Protein AF-0000000084333533 (afdb_homodimer)

pLDDT: mean 94.4, std 5.37, range [51.78, 98.75]

InterPro domains:
  IPR008927 6-phosphogluconate dehydrogenase-like, C-terminal domain superfamily [SSF48179] (154-248)
  IPR018931 Domain of unknown function DUF2520 [PF10728] (120-243)
  IPR028939 Pyrroline-5-carboxylate reductase, catalytic, N-terminal [PF03807] (2-83)
  IPR036291 NAD(P)-binding domain superfamily [SSF51735] (1-151)
  IPR037108 TM1727-like, C-terminal domain superfamily [G3DSA:1.10.1040.20] (151-249)

Organism: NCBI:txid1302689

Nearest PDB structures (foldseek):
  3d1l-assembly1_B  TM=9.631E-01  e=4.748E-25  Bacteroides fragilis NCTC 9343
  3d1l-assembly1_A  TM=6.990E-01  e=3.716E-23  Bacteroides fragilis NCTC 9343
  7bvj-assembly3_C  TM=8.349E-01  e=3.082E-03  Acidithiobacillus ferrooxidans ATCC 23270
  7bvj-assembly4_D  TM=8.380E-01  e=7.625E-03  Acidithiobacillus ferrooxidans ATCC 23270
  3uuw-assembly1_D  TM=7.889E-01  e=1.012E-02  Clostridioides difficile 630

Secondary structure (DSSP, 8-state):
-B--SHHHHHHHHHHHHTT----EEE-SSHHHHHHHHHHHT-EEES-GGG--S--SEEEE-S-HHHHHHHHHHHGGG--EEEE--SSS-THHHHTT-SSEEEEEE-S---TTS---GGGS-EEEEESSHHHHHHHHHHHHTT-S-EEE--HHHHHHHHHHHIIIIIHHHHHHHHHHHHHHHTT--GGGTHHHHHHHHHHHHHS-HHHH--STTTTT-HHHHHHHHHHTTT-HHHHHHHHHHHHHHHT----/-B--SHHHHHHHHHHHHTT----EEE-SSHHHHHHHHHHHT-EEES-GGG--S--SEEEE-S-GGGHHHHHHHHGGG--EEEE--SSS-THHHHTT-SSEEEEEE-S---TTS---GGGS-EEEEESSHHHHHHHHHHHHTT-S-EEE--HHHHHHHHHHHIIIIIHHHHHHHHHHHHHHHTT--GGGTHHHHHHHHHHHHHS-HHHH--STTTTT-HHHHHHHHHHTTT-HHHHHHHHHHHHHHHT----

Foldseek 3Di:
DEDQDQCCLQVLQLLLVLPHQDAAYEDLDQVSRVVSCVVSVYHYDPDLLPDDLPDQEAEHEDDQVCQLVSLLSCCVSVHQYEYADLQHAQVSNVVRHLNYKYWHWLDDGDNPDDDQQQDTATEIGHSDPVSRVVSQVSSVSRYPHYHHDHNVRSNVSVVVSCVVPVVVVVVLVVVCVLCVVVPHHSVVCVVVVVVLVVVCVVPPNLQVDDDCLCVVNVPVLVVVLVSCVVPVPVSVVSVVVSVVNNPDDSD/DEDQDQCCLQVLQLLLVLPHADAAYEDLDQVSRVVSCVVSVYHYDNDLLPDDLPDQEAEHEDDQVCQLVSLLSCCVSVHQYEYADLQHAQVSNVVRHLNYKYWHWLDDGDNPDDDQQQDTATEIGHSDPVSRVVSQVSSVSRYPHYHHDHNVRSNVSVVVSCVVPVVVVVVLVVVCVLCVVVPHHSVVCVVVVVVLVVVCVVPPNLQVDDDCLCVVNVPVLVVVLVSCVVPVPVSVVSVVVSVVNNPDDSD

Structure (mmCIF, N/CA/C/O backbone):
data_AF-0000000084333533-model_v1
#
loop_
_entity.id
_entity.type
_entity.pdbx_description
1 polymer 'DUF2520 domain-containing protein'
#
loop_
_atom_site.group_PDB
_atom_site.id
_atom_site.type_symbol
_atom_site.label_atom_id
_atom_site.label_alt_id
_atom_site.label_comp_id
_atom_site.label_asym_id
_atom_site.label_entity_id
_atom_site.label_seq_id
_atom_site.pdbx_PDB_ins_code
_atom_site.Cartn_x
_atom_site.Cartn_y
_atom_site.Cartn_z
_atom_site.occupancy
_atom_site.B_iso_or_equiv
_atom_site.auth_seq_id
_atom_site.auth_comp_id
_atom_site.auth_asym_id
_atom_site.auth_atom_id
_atom_site.pdbx_PDB_model_num
ATOM 1 N N . MET A 1 1 ? 7.164 31.453 5.336 1 97.19 1 MET A N 1
ATOM 2 C CA . MET A 1 1 ? 7.262 30.016 5.504 1 97.19 1 MET A CA 1
ATOM 3 C C . MET A 1 1 ? 8.297 29.656 6.562 1 97.19 1 MET A C 1
ATOM 5 O O . MET A 1 1 ? 9.477 29.984 6.422 1 97.19 1 MET A O 1
ATOM 9 N N . ILE A 1 2 ? 7.84 29.031 7.605 1 97.5 2 ILE A N 1
ATOM 10 C CA . ILE A 1 2 ? 8.727 28.609 8.68 1 97.5 2 ILE A CA 1
ATOM 11 C C . ILE A 1 2 ? 9.023 27.125 8.539 1 97.5 2 ILE A C 1
ATOM 13 O O . ILE A 1 2 ? 8.188 26.281 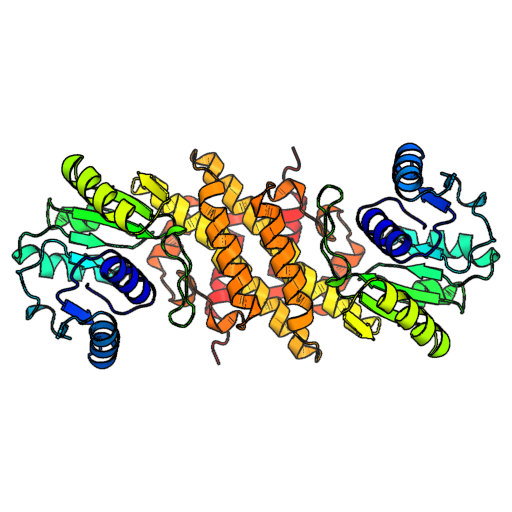8.883 1 97.5 2 ILE A O 1
ATOM 17 N N . GLY A 1 3 ? 10.25 26.766 8.156 1 96.31 3 GLY A N 1
ATOM 18 C CA . GLY A 1 3 ? 10.648 25.406 7.809 1 96.31 3 GLY A CA 1
ATOM 19 C C . GLY A 1 3 ? 11.047 25.25 6.355 1 96.31 3 GLY A C 1
ATOM 20 O O . GLY A 1 3 ? 10.602 26.016 5.5 1 96.31 3 GLY A O 1
ATOM 21 N N . SER A 1 4 ? 11.891 24.281 6.074 1 95 4 SER A N 1
ATOM 22 C CA . SER A 1 4 ? 12.359 24.031 4.715 1 95 4 SER A CA 1
ATOM 23 C C . SER A 1 4 ? 12.289 22.547 4.371 1 95 4 SER A C 1
ATOM 25 O O . SER A 1 4 ? 13.031 22.062 3.514 1 95 4 SER A O 1
ATOM 27 N N . GLY A 1 5 ? 11.445 21.828 5.074 1 92.56 5 GLY A N 1
ATOM 28 C CA . GLY A 1 5 ? 11.305 20.391 4.852 1 92.56 5 GLY A CA 1
ATOM 29 C C . GLY A 1 5 ? 10.453 20.062 3.648 1 92.56 5 GLY A C 1
ATOM 30 O O . GLY A 1 5 ? 10.266 20.891 2.76 1 92.56 5 GLY A O 1
ATOM 31 N N . ASN A 1 6 ? 9.984 18.812 3.584 1 90.62 6 ASN A N 1
ATOM 32 C CA . ASN A 1 6 ? 9.203 18.312 2.457 1 90.62 6 ASN A CA 1
ATOM 33 C C . ASN A 1 6 ? 7.906 19.094 2.277 1 90.62 6 ASN A C 1
ATOM 35 O O . ASN A 1 6 ? 7.582 19.516 1.167 1 90.62 6 ASN A O 1
ATOM 39 N N . VAL A 1 7 ? 7.227 19.312 3.371 1 93.69 7 VAL A N 1
ATOM 40 C CA . VAL A 1 7 ? 5.945 20.016 3.297 1 93.69 7 VAL A CA 1
ATOM 41 C C . VAL A 1 7 ? 6.164 21.453 2.84 1 93.69 7 VAL A C 1
ATOM 43 O O . VAL A 1 7 ? 5.469 21.938 1.944 1 93.69 7 VAL A O 1
ATOM 46 N N . SER A 1 8 ? 7.121 22.125 3.445 1 96.06 8 SER A N 1
ATOM 47 C CA . SER A 1 8 ? 7.418 23.516 3.096 1 96.06 8 SER A CA 1
ATOM 48 C C . SER A 1 8 ? 7.75 23.641 1.615 1 96.06 8 SER A C 1
ATOM 50 O O . SER A 1 8 ? 7.316 24.594 0.96 1 96.06 8 SER A O 1
ATOM 52 N N . THR A 1 9 ? 8.523 22.75 1.147 1 94.62 9 THR A N 1
ATOM 53 C CA . THR A 1 9 ? 8.969 22.781 -0.24 1 94.62 9 THR A CA 1
ATOM 54 C C . THR A 1 9 ? 7.781 22.734 -1.192 1 94.62 9 THR A C 1
ATOM 56 O O . THR A 1 9 ? 7.648 23.594 -2.076 1 94.62 9 THR A O 1
ATOM 59 N N . HIS A 1 10 ? 6.91 21.844 -0.995 1 94.75 10 HIS A N 1
ATOM 60 C CA . HIS A 1 10 ? 5.777 21.656 -1.896 1 94.75 10 HIS A CA 1
ATOM 61 C C . HIS A 1 10 ? 4.719 22.719 -1.676 1 94.75 10 HIS A C 1
ATOM 63 O O . HIS A 1 10 ? 4.129 23.234 -2.635 1 94.75 10 HIS A O 1
ATOM 69 N N . LEU A 1 11 ? 4.473 23.062 -0.42 1 96.62 11 LEU A N 1
ATOM 70 C CA . LEU A 1 11 ? 3.457 24.062 -0.101 1 96.62 11 LEU A CA 1
ATOM 71 C C . LEU A 1 11 ? 3.869 25.438 -0.614 1 96.62 11 LEU A C 1
ATOM 73 O O . LEU A 1 11 ? 3.057 26.156 -1.202 1 96.62 11 LEU A O 1
ATOM 77 N N . ALA A 1 12 ? 5.113 25.828 -0.415 1 96.88 12 ALA A N 1
ATOM 78 C CA . ALA A 1 12 ? 5.609 27.109 -0.898 1 96.88 12 ALA A CA 1
ATOM 79 C C . ALA A 1 12 ? 5.516 27.203 -2.418 1 96.88 12 ALA A C 1
ATOM 81 O O . ALA A 1 12 ? 5.109 28.234 -2.963 1 96.88 12 ALA A O 1
ATOM 82 N N . ALA A 1 13 ? 5.895 26.141 -3.08 1 96 13 ALA A N 1
ATOM 83 C CA . ALA A 1 13 ? 5.812 26.094 -4.539 1 96 13 ALA A CA 1
ATOM 84 C C . ALA A 1 13 ? 4.367 26.25 -5.008 1 96 13 ALA A C 1
ATOM 86 O O . ALA A 1 13 ? 4.09 26.984 -5.957 1 96 13 ALA A O 1
ATOM 87 N N . ALA A 1 14 ? 3.457 25.5 -4.375 1 96.75 14 ALA A N 1
ATOM 88 C CA . ALA A 1 14 ? 2.045 25.562 -4.738 1 96.75 14 ALA A CA 1
ATOM 89 C C . ALA A 1 14 ? 1.494 26.969 -4.566 1 96.75 14 ALA A C 1
ATOM 91 O O . ALA A 1 14 ? 0.777 27.469 -5.434 1 96.75 14 ALA A O 1
ATOM 92 N N . LEU A 1 15 ? 1.85 27.672 -3.477 1 97.88 15 LEU A N 1
ATOM 93 C CA . LEU A 1 15 ? 1.385 29.031 -3.195 1 97.88 15 LEU A CA 1
ATOM 94 C C . LEU A 1 15 ? 1.964 30.016 -4.199 1 97.88 15 LEU A C 1
ATOM 96 O O . LEU A 1 15 ? 1.243 30.875 -4.723 1 97.88 15 LEU A O 1
ATOM 100 N N . LYS A 1 16 ? 3.213 29.859 -4.465 1 97.38 16 LYS A N 1
ATOM 101 C CA . LYS A 1 16 ? 3.852 30.703 -5.461 1 97.38 16 LYS A CA 1
ATOM 102 C C . LYS A 1 16 ? 3.176 30.562 -6.82 1 97.38 16 LYS A C 1
ATOM 104 O O . LYS A 1 16 ? 2.852 31.562 -7.469 1 97.38 16 LYS A O 1
ATOM 109 N N . ASN A 1 17 ? 2.967 29.344 -7.25 1 96.44 17 ASN A N 1
ATOM 110 C CA . ASN A 1 17 ? 2.365 29.062 -8.547 1 96.44 17 ASN A CA 1
ATOM 111 C C . ASN A 1 17 ? 0.937 29.594 -8.633 1 96.44 17 ASN A C 1
ATOM 113 O O . ASN A 1 17 ? 0.452 29.922 -9.711 1 96.44 17 ASN A O 1
ATOM 117 N N . ALA A 1 18 ? 0.324 29.672 -7.523 1 97.44 18 ALA A N 1
ATOM 118 C CA . ALA A 1 18 ? -1.043 30.172 -7.469 1 97.44 18 ALA A CA 1
ATOM 119 C C . ALA A 1 18 ? -1.056 31.703 -7.457 1 97.44 18 ALA A C 1
ATOM 121 O O . ALA A 1 18 ? -2.123 32.312 -7.445 1 97.44 18 ALA A O 1
ATOM 122 N N . GLY A 1 19 ? 0.109 32.312 -7.391 1 97.38 19 GLY A N 1
ATOM 123 C CA . GLY A 1 19 ? 0.201 33.75 -7.5 1 97.38 19 GLY A CA 1
ATOM 124 C C . GLY A 1 19 ? 0.466 34.438 -6.172 1 97.38 19 GLY A C 1
ATOM 125 O O . GLY A 1 19 ? 0.526 35.688 -6.102 1 97.38 19 GLY A O 1
ATOM 126 N N . HIS A 1 20 ? 0.631 33.75 -5.109 1 97.81 20 HIS A N 1
ATOM 127 C CA . HIS A 1 20 ? 0.941 34.344 -3.811 1 97.81 20 HIS A CA 1
ATOM 128 C C . HIS A 1 20 ? 2.428 34.656 -3.691 1 97.81 20 HIS A C 1
ATOM 130 O O . HIS A 1 20 ? 3.26 34 -4.32 1 97.81 20 HIS A O 1
ATOM 136 N N . ARG A 1 21 ? 2.715 35.625 -2.932 1 97.19 21 ARG A N 1
ATOM 137 C CA . ARG A 1 21 ? 4.105 36 -2.713 1 97.19 21 ARG A CA 1
ATOM 138 C C . ARG A 1 21 ? 4.664 35.344 -1.458 1 97.19 21 ARG A C 1
ATOM 140 O O . ARG A 1 21 ? 4.129 35.5 -0.363 1 97.19 21 ARG A O 1
ATOM 147 N N . ILE A 1 22 ? 5.668 34.531 -1.628 1 97.56 22 ILE A N 1
ATOM 148 C CA . ILE A 1 22 ? 6.426 34.031 -0.489 1 97.56 22 ILE A CA 1
ATOM 149 C C . ILE A 1 22 ? 7.48 35.062 -0.076 1 97.56 22 ILE A C 1
ATOM 151 O O . ILE A 1 22 ? 8.43 35.312 -0.819 1 97.56 22 ILE A O 1
ATOM 155 N N . VAL A 1 23 ? 7.371 35.625 1.042 1 96.81 23 VAL A N 1
ATOM 156 C CA . VAL A 1 23 ? 8.211 36.75 1.456 1 96.81 23 VAL A CA 1
ATOM 157 C C . VAL A 1 23 ? 9.555 36.219 1.967 1 96.81 23 VAL A C 1
ATOM 159 O O . VAL A 1 23 ? 10.609 36.688 1.56 1 96.81 23 VAL A O 1
ATOM 162 N N . GLN A 1 24 ? 9.477 35.219 2.832 1 97.31 24 GLN A N 1
ATOM 163 C CA . GLN A 1 24 ? 10.68 34.719 3.496 1 97.31 24 GLN A CA 1
ATOM 164 C C . GLN A 1 24 ? 10.555 33.25 3.803 1 97.31 24 GLN A C 1
ATOM 166 O O . GLN A 1 24 ? 9.445 32.719 3.99 1 97.31 24 GLN A O 1
ATOM 171 N N . VAL A 1 25 ? 11.695 32.594 3.773 1 97.88 25 VAL A N 1
ATOM 172 C CA . VAL A 1 25 ? 11.812 31.203 4.238 1 97.88 25 VAL A CA 1
ATOM 173 C C . VAL A 1 25 ? 12.773 31.141 5.418 1 97.88 25 VAL A C 1
ATOM 175 O O . VAL A 1 25 ? 13.906 31.625 5.332 1 97.88 25 VAL A O 1
ATOM 178 N N . TYR A 1 26 ? 12.312 30.562 6.496 1 97.56 26 TYR A N 1
ATOM 179 C CA . TYR A 1 26 ? 13.164 30.359 7.668 1 97.56 26 TYR A CA 1
ATOM 180 C C . TYR A 1 26 ? 13.5 28.891 7.852 1 97.56 26 TYR A C 1
ATOM 182 O O . TYR A 1 26 ? 12.617 28.031 7.746 1 97.56 26 TYR A O 1
ATOM 190 N N . SER A 1 27 ? 14.734 28.609 8.141 1 97.12 27 SER A N 1
ATOM 191 C CA . SER A 1 27 ? 15.227 27.312 8.586 1 97.12 27 SER A CA 1
ATOM 192 C C . SER A 1 27 ? 16.469 27.469 9.469 1 97.12 27 SER A C 1
ATOM 194 O O . SER A 1 27 ? 17.281 28.359 9.242 1 97.12 27 SER A O 1
ATOM 196 N N . PRO A 1 28 ? 16.578 26.609 10.484 1 94.69 28 PRO A N 1
ATOM 197 C CA . PRO A 1 28 ? 17.797 26.656 11.281 1 94.69 28 PRO A CA 1
ATOM 198 C C . PRO A 1 28 ? 19.047 26.406 10.453 1 94.69 28 PRO A C 1
ATOM 200 O O . PRO A 1 28 ? 20.141 26.828 10.828 1 94.69 28 PRO A O 1
ATOM 203 N N . ASN A 1 29 ? 18.922 25.703 9.391 1 96 29 ASN A N 1
ATOM 204 C CA . ASN A 1 29 ? 20 25.484 8.438 1 96 29 ASN A CA 1
ATOM 205 C C . ASN A 1 29 ? 19.906 26.469 7.266 1 96 29 ASN A C 1
ATOM 207 O O . ASN A 1 29 ? 19.031 26.328 6.402 1 96 29 ASN A O 1
ATOM 211 N N . MET A 1 30 ? 20.875 27.344 7.172 1 96.5 30 MET A N 1
ATOM 212 C CA . MET A 1 30 ? 20.828 28.406 6.172 1 96.5 30 MET A CA 1
ATOM 213 C C . MET A 1 30 ? 20.859 27.828 4.762 1 96.5 30 MET A C 1
ATOM 215 O O . MET A 1 30 ? 20.25 28.391 3.844 1 96.5 30 MET A O 1
ATOM 219 N N . GLY A 1 31 ? 21.656 26.797 4.602 1 97.06 31 GLY A N 1
ATOM 220 C CA . GLY A 1 31 ? 21.703 26.156 3.297 1 97.06 31 GLY A CA 1
ATOM 221 C C . GLY A 1 31 ? 20.344 25.672 2.822 1 97.06 31 GLY A C 1
ATOM 222 O O . GLY A 1 31 ? 19.969 25.859 1.66 1 97.06 31 GLY A O 1
ATOM 223 N N . HIS A 1 32 ? 19.594 25.062 3.693 1 96.38 32 HIS A N 1
ATOM 224 C CA . HIS A 1 32 ? 18.25 24.578 3.363 1 96.38 32 HIS A CA 1
ATOM 225 C C . HIS A 1 32 ? 17.297 25.734 3.102 1 96.38 32 HIS A C 1
ATOM 227 O O . HIS A 1 32 ? 16.516 25.688 2.154 1 96.38 32 HIS A O 1
ATOM 233 N N . ALA A 1 33 ? 17.391 26.75 3.971 1 97.31 33 ALA A N 1
ATOM 234 C CA . ALA A 1 33 ? 16.547 27.938 3.795 1 97.31 33 ALA A CA 1
ATOM 235 C C . ALA A 1 33 ? 16.828 28.609 2.451 1 97.31 33 ALA A C 1
ATOM 237 O O . ALA A 1 33 ? 15.891 28.969 1.734 1 97.31 33 ALA A O 1
ATOM 238 N N . SER A 1 34 ? 18.078 28.719 2.115 1 97.81 34 SER A N 1
ATOM 239 C CA . SER A 1 34 ? 18.484 29.391 0.891 1 97.81 34 SER A CA 1
ATOM 240 C C . SER A 1 34 ? 18.016 28.625 -0.347 1 97.81 34 SER A C 1
ATOM 242 O O . SER A 1 34 ? 17.594 29.234 -1.329 1 97.81 34 SER A O 1
ATOM 244 N N . LEU A 1 35 ? 18.141 27.375 -0.281 1 96.69 35 LEU A N 1
ATOM 245 C CA . LEU A 1 35 ? 17.734 26.562 -1.424 1 96.69 35 LEU A CA 1
ATOM 246 C C . LEU A 1 35 ? 16.25 26.719 -1.711 1 96.69 35 LEU A C 1
ATOM 248 O O . LEU A 1 35 ? 15.852 26.969 -2.854 1 96.69 35 LEU A O 1
ATOM 252 N N . LEU A 1 36 ? 15.469 26.578 -0.691 1 96.69 36 LEU A N 1
ATOM 253 C CA . LEU A 1 36 ? 14.031 26.719 -0.881 1 96.69 36 LEU A CA 1
ATOM 254 C C . LEU A 1 36 ? 13.672 28.156 -1.269 1 96.69 36 LEU A C 1
ATOM 256 O O . LEU A 1 36 ? 12.852 28.375 -2.162 1 96.69 36 LEU A O 1
ATOM 260 N N . ALA A 1 37 ? 14.242 29.109 -0.642 1 97.69 37 ALA A N 1
ATOM 261 C CA . ALA A 1 37 ? 13.977 30.516 -0.937 1 97.69 37 ALA A CA 1
ATOM 262 C C . ALA A 1 37 ? 14.281 30.844 -2.396 1 97.69 37 ALA A C 1
ATOM 264 O O . ALA A 1 37 ? 13.531 31.578 -3.047 1 97.69 37 ALA A O 1
ATOM 265 N N . TYR A 1 38 ? 15.367 30.312 -2.816 1 97.38 38 TYR A N 1
ATOM 266 C CA . TYR A 1 38 ? 15.75 30.531 -4.207 1 97.38 38 TYR A CA 1
ATOM 267 C C . TYR A 1 38 ? 14.688 30 -5.156 1 97.38 38 TYR A C 1
ATOM 269 O O . TYR A 1 38 ? 14.305 30.672 -6.117 1 97.38 38 TYR A O 1
ATOM 277 N N . HIS A 1 39 ? 14.18 28.859 -4.922 1 95.25 39 HIS A N 1
ATOM 278 C CA . HIS A 1 39 ? 13.211 28.203 -5.785 1 95.25 39 HIS A CA 1
ATOM 279 C C . HIS A 1 39 ? 11.891 28.969 -5.82 1 95.25 39 HIS A C 1
ATOM 281 O O . HIS A 1 39 ? 11.188 28.953 -6.836 1 95.25 39 HIS A O 1
ATOM 287 N N . VAL A 1 40 ? 11.594 29.641 -4.723 1 96.69 40 VAL A N 1
ATOM 288 C CA . VAL A 1 40 ? 10.266 30.25 -4.672 1 96.69 40 VAL A CA 1
ATOM 289 C C . VAL A 1 40 ? 10.391 31.766 -4.707 1 96.69 40 VAL A C 1
ATOM 291 O O . VAL A 1 40 ? 9.406 32.5 -4.508 1 96.69 40 VAL A O 1
ATOM 294 N N . GLY A 1 41 ? 11.562 32.281 -4.934 1 96.62 41 GLY A N 1
ATOM 295 C CA . GLY A 1 41 ? 11.773 33.719 -5.066 1 96.62 41 GLY A CA 1
ATOM 296 C C . GLY A 1 41 ? 11.562 34.469 -3.771 1 96.62 41 GLY A C 1
ATOM 297 O O . GLY A 1 41 ? 10.922 35.531 -3.758 1 96.62 41 GLY A O 1
ATOM 298 N N . ALA A 1 42 ? 11.992 33.938 -2.699 1 97.25 42 ALA A N 1
ATOM 299 C CA . ALA A 1 42 ? 11.844 34.531 -1.376 1 97.25 42 ALA A CA 1
ATOM 300 C C . ALA A 1 42 ? 13.203 34.875 -0.769 1 97.25 42 ALA A C 1
ATOM 302 O O . ALA A 1 42 ? 14.242 34.625 -1.377 1 97.25 42 ALA A O 1
ATOM 303 N N . GLU A 1 43 ? 13.203 35.531 0.327 1 97.12 43 GLU A N 1
ATOM 304 C CA . GLU A 1 43 ? 14.414 35.75 1.115 1 97.12 43 GLU A CA 1
ATOM 305 C C . GLU A 1 43 ? 14.617 34.625 2.131 1 97.12 43 GLU A C 1
ATOM 307 O O . GLU A 1 43 ? 13.648 34.094 2.68 1 97.12 43 GLU A O 1
ATOM 312 N N . ALA A 1 44 ? 15.906 34.312 2.357 1 97.56 44 ALA A N 1
ATOM 313 C CA . ALA A 1 44 ? 16.234 33.25 3.305 1 97.56 44 ALA A CA 1
ATOM 314 C C . ALA A 1 44 ? 16.75 33.812 4.617 1 97.56 44 ALA A C 1
ATOM 316 O O . ALA A 1 44 ? 17.391 34.875 4.633 1 97.56 44 ALA A O 1
ATOM 317 N N . THR A 1 45 ? 16.453 33.188 5.734 1 97.25 45 THR A N 1
ATOM 318 C CA . THR A 1 45 ? 17.047 33.531 7.023 1 97.25 45 THR A CA 1
ATOM 319 C C . THR A 1 45 ? 17.141 32.281 7.922 1 97.25 45 THR A C 1
ATOM 321 O O . THR A 1 45 ? 16.359 31.344 7.785 1 97.25 45 THR A O 1
ATOM 324 N N . ASP A 1 46 ? 18.141 32.219 8.773 1 96.81 46 ASP A N 1
ATOM 325 C CA . ASP A 1 46 ? 18.281 31.141 9.758 1 96.81 46 ASP A CA 1
ATOM 326 C C . ASP A 1 46 ? 18.109 31.672 11.18 1 96.81 46 ASP A C 1
ATOM 328 O O . ASP A 1 46 ? 18.344 30.953 12.148 1 96.81 46 ASP A O 1
ATOM 332 N N . ASP A 1 47 ? 17.703 32.906 11.227 1 95.5 47 ASP A N 1
ATOM 333 C CA . ASP A 1 47 ? 17.453 33.594 12.492 1 95.5 47 ASP A CA 1
ATOM 334 C C . ASP A 1 47 ? 16.016 34.062 12.602 1 95.5 47 ASP A C 1
ATOM 336 O O . ASP A 1 47 ? 15.602 34.969 11.898 1 95.5 47 ASP A O 1
ATOM 340 N N . ILE A 1 48 ? 15.281 33.469 13.461 1 92.94 48 ILE A N 1
ATOM 341 C CA . ILE A 1 48 ? 13.852 33.688 13.594 1 92.94 48 ILE A CA 1
ATOM 342 C C . ILE A 1 48 ? 13.594 35.125 14.016 1 92.94 48 ILE A C 1
ATOM 344 O O . ILE A 1 48 ? 12.547 35.719 13.703 1 92.94 48 ILE A O 1
ATOM 348 N N . SER A 1 49 ? 14.539 35.781 14.695 1 91.06 49 SER A N 1
ATOM 349 C CA . SER A 1 49 ? 14.398 37.188 15.141 1 91.06 49 SER A CA 1
ATOM 350 C C . SER A 1 49 ? 14.414 38.156 13.961 1 91.06 49 SER A C 1
ATOM 352 O O . SER A 1 49 ? 14.008 39.312 14.094 1 91.06 49 SER A O 1
ATOM 354 N N . LEU A 1 50 ? 14.867 37.625 12.836 1 91.75 50 LEU A N 1
ATOM 355 C CA . LEU A 1 50 ? 14.984 38.469 11.656 1 91.75 50 LEU A CA 1
ATOM 356 C C . LEU A 1 50 ? 13.773 38.312 10.742 1 91.75 50 LEU A C 1
ATOM 358 O O . LEU A 1 50 ? 13.75 38.844 9.633 1 91.75 50 LEU A O 1
ATOM 362 N N . ILE A 1 51 ? 12.828 37.562 11.18 1 91 51 ILE A N 1
ATOM 363 C CA . ILE A 1 51 ? 11.625 37.344 10.383 1 91 51 ILE A CA 1
ATOM 364 C C . ILE A 1 51 ? 10.898 38.688 10.195 1 91 51 ILE A C 1
ATOM 366 O O . ILE A 1 51 ? 10.797 39.469 11.133 1 91 51 ILE A O 1
ATOM 370 N N . MET A 1 52 ? 10.406 38.875 9.039 1 83.56 52 MET A N 1
ATOM 371 C CA . MET A 1 52 ? 9.781 40.156 8.664 1 83.56 52 MET A CA 1
ATOM 372 C C . MET A 1 52 ? 8.297 40.156 9.008 1 83.56 52 MET A C 1
ATOM 374 O O . MET A 1 52 ? 7.605 39.156 8.789 1 83.56 52 MET A O 1
ATOM 378 N N . ALA A 1 53 ? 7.891 41.25 9.367 1 79.81 53 ALA A N 1
ATOM 379 C CA . ALA A 1 53 ? 6.492 41.438 9.766 1 79.81 53 ALA A CA 1
ATOM 380 C C . ALA A 1 53 ? 5.613 41.719 8.555 1 79.81 53 ALA A C 1
ATOM 382 O O . ALA A 1 53 ? 4.391 41.594 8.625 1 79.81 53 ALA A O 1
ATOM 383 N N . ASP A 1 54 ? 6.219 42.062 7.516 1 88.06 54 ASP A N 1
ATOM 384 C CA . ASP A 1 54 ? 5.434 42.438 6.344 1 88.06 54 ASP A CA 1
ATOM 385 C C . ASP A 1 54 ? 4.879 41.219 5.633 1 88.06 54 ASP A C 1
ATOM 387 O O . ASP A 1 54 ? 5.215 40.969 4.473 1 88.06 54 ASP A O 1
ATOM 391 N N . THR A 1 55 ? 4.16 40.438 6.223 1 91.81 55 THR A N 1
ATOM 392 C CA . THR A 1 55 ? 3.484 39.25 5.691 1 91.81 55 THR A CA 1
ATOM 393 C C . THR A 1 55 ? 2.088 39.125 6.289 1 91.81 55 THR A C 1
ATOM 395 O O . THR A 1 55 ? 1.802 39.688 7.348 1 91.81 55 THR A O 1
ATOM 398 N N . ASP A 1 56 ? 1.223 38.469 5.652 1 94.5 56 ASP A N 1
ATOM 399 C CA . ASP A 1 56 ? -0.154 38.312 6.102 1 94.5 56 ASP A CA 1
ATOM 400 C C . ASP A 1 56 ? -0.305 37 6.898 1 94.5 56 ASP A C 1
ATOM 402 O O . ASP A 1 56 ? -1.229 36.875 7.699 1 94.5 56 ASP A O 1
ATOM 406 N N . LEU A 1 57 ? 0.617 36.094 6.656 1 97.25 57 LEU A N 1
ATOM 407 C CA . LEU A 1 57 ? 0.429 34.75 7.18 1 97.25 57 LEU A CA 1
ATOM 408 C C . LEU A 1 57 ? 1.771 34.094 7.438 1 97.25 57 LEU A C 1
ATOM 410 O O . LEU A 1 57 ? 2.682 34.156 6.609 1 97.25 57 LEU A O 1
ATOM 414 N N . PHE A 1 58 ? 1.917 33.531 8.648 1 97.88 58 PHE A N 1
ATOM 415 C CA . PHE A 1 58 ? 3.031 32.656 8.953 1 97.88 58 PHE A CA 1
ATOM 416 C C . PHE A 1 58 ? 2.596 31.188 8.875 1 97.88 58 PHE A C 1
ATOM 418 O O . PHE A 1 58 ? 1.644 30.797 9.547 1 97.88 58 PHE A O 1
ATOM 425 N N . ILE A 1 59 ? 3.262 30.422 8.031 1 98.44 59 ILE A N 1
ATOM 426 C CA . ILE A 1 59 ? 2.99 28.984 7.949 1 98.44 59 ILE A CA 1
ATOM 427 C C . ILE A 1 59 ? 4.133 28.203 8.594 1 98.44 59 ILE A C 1
ATOM 429 O O . ILE A 1 59 ? 5.25 28.172 8.07 1 98.44 59 ILE A O 1
ATOM 433 N N . ILE A 1 60 ? 3.834 27.594 9.711 1 98 60 ILE A N 1
ATOM 434 C CA . ILE A 1 60 ? 4.812 26.797 10.438 1 98 60 ILE A CA 1
ATOM 435 C C . ILE A 1 60 ? 4.785 25.359 9.914 1 98 60 ILE A C 1
ATOM 437 O O . ILE A 1 60 ? 3.828 24.625 10.164 1 98 60 ILE A O 1
ATOM 441 N N . ALA A 1 61 ? 5.773 24.953 9.211 1 96.5 61 ALA A N 1
ATOM 442 C CA . ALA A 1 61 ? 5.93 23.594 8.664 1 96.5 61 ALA A CA 1
ATOM 443 C C . ALA A 1 61 ? 7.227 22.953 9.148 1 96.5 61 ALA A C 1
ATOM 445 O O . ALA A 1 61 ? 8.094 22.625 8.336 1 96.5 61 ALA A O 1
ATOM 446 N N . VAL A 1 62 ? 7.355 22.812 10.461 1 93.75 62 VAL A N 1
ATOM 447 C CA . VAL A 1 62 ? 8.508 22.203 11.125 1 93.75 62 VAL A CA 1
ATOM 448 C C . VAL A 1 62 ? 8.07 20.938 11.859 1 93.75 62 VAL A C 1
ATOM 450 O O . VAL A 1 62 ? 6.918 20.516 11.75 1 93.75 62 VAL A O 1
ATOM 453 N N . LYS A 1 63 ? 9.016 20.375 12.539 1 87.75 63 LYS A N 1
ATOM 454 C CA . LYS A 1 63 ? 8.688 19.203 13.344 1 87.75 63 LYS A CA 1
ATOM 455 C C . LYS A 1 63 ? 7.656 19.547 14.422 1 87.75 63 LYS A C 1
ATOM 457 O O . LYS A 1 63 ? 7.66 20.656 14.961 1 87.75 63 LYS A O 1
ATOM 462 N N . ASP A 1 64 ? 6.863 18.609 14.742 1 88.5 64 ASP A N 1
ATOM 463 C CA . ASP A 1 64 ? 5.723 18.844 15.625 1 88.5 64 ASP A CA 1
ATOM 464 C C . ASP A 1 64 ? 6.172 19.391 16.969 1 88.5 64 ASP A C 1
ATOM 466 O O . ASP A 1 64 ? 5.516 20.281 17.531 1 88.5 64 ASP A O 1
ATOM 470 N N . ASP A 1 65 ? 7.285 18.891 17.469 1 87.19 65 ASP A N 1
ATOM 471 C CA . ASP A 1 65 ? 7.742 19.266 18.797 1 87.19 65 ASP A CA 1
ATOM 472 C C . ASP A 1 65 ? 8.32 20.672 18.812 1 87.19 65 ASP A C 1
ATOM 474 O O . ASP A 1 65 ? 8.516 21.266 19.875 1 87.19 65 ASP A O 1
ATOM 478 N N . ALA A 1 66 ? 8.523 21.266 17.672 1 91.38 66 ALA A N 1
ATOM 479 C CA . ALA A 1 66 ? 9.102 22.594 17.578 1 91.38 66 ALA A CA 1
ATOM 480 C C . ALA A 1 66 ? 8.023 23.656 17.375 1 91.38 66 ALA A C 1
ATOM 482 O O . ALA A 1 66 ? 8.273 24.844 17.531 1 91.38 66 ALA A O 1
ATOM 483 N N . ILE A 1 67 ? 6.801 23.312 17.078 1 95.19 67 ILE A N 1
ATOM 484 C CA . ILE A 1 67 ? 5.734 24.203 16.641 1 95.19 67 ILE A CA 1
ATOM 485 C C . ILE A 1 67 ? 5.434 25.219 17.734 1 95.19 67 ILE A C 1
ATOM 487 O O . ILE A 1 67 ? 5.375 26.422 17.469 1 95.19 67 ILE A O 1
ATOM 491 N N . GLU A 1 68 ? 5.305 24.734 18.938 1 95.88 68 GLU A N 1
ATOM 492 C CA . GLU A 1 68 ? 4.949 25.609 20.047 1 95.88 68 GLU A CA 1
ATOM 493 C C . GLU A 1 68 ? 6.004 26.688 20.25 1 95.88 68 GLU A C 1
ATOM 495 O O . GLU A 1 68 ? 5.676 27.875 20.359 1 95.88 68 GLU A O 1
ATOM 500 N N . ALA A 1 69 ? 7.234 26.312 20.344 1 95.75 69 ALA A N 1
ATOM 501 C CA . ALA A 1 69 ? 8.336 27.234 20.562 1 95.75 69 ALA A CA 1
ATOM 502 C C . ALA A 1 69 ? 8.43 28.266 19.438 1 95.75 69 ALA A C 1
ATOM 504 O O . ALA A 1 69 ? 8.672 29.453 19.688 1 95.75 69 ALA A O 1
ATOM 505 N N . VAL A 1 70 ? 8.273 27.859 18.219 1 96.31 70 VAL A N 1
ATOM 506 C CA . VAL A 1 70 ? 8.336 28.734 17.047 1 96.31 70 VAL A CA 1
ATOM 507 C C . VAL A 1 70 ? 7.172 29.734 17.094 1 96.31 70 VAL A C 1
ATOM 509 O O . VAL A 1 70 ? 7.359 30.922 16.859 1 96.31 70 VAL A O 1
ATOM 512 N N . ALA A 1 71 ? 6 29.234 17.391 1 96.5 71 ALA A N 1
ATOM 513 C CA . ALA A 1 71 ? 4.809 30.078 17.438 1 96.5 71 ALA A CA 1
ATOM 514 C C . ALA A 1 71 ? 4.984 31.203 18.453 1 96.5 71 ALA A C 1
ATOM 516 O O . ALA A 1 71 ? 4.625 32.344 18.188 1 96.5 71 ALA A O 1
ATOM 517 N N . LYS A 1 72 ? 5.527 30.906 19.625 1 96 72 LYS A N 1
ATOM 518 C CA . LYS A 1 72 ? 5.719 31.875 20.688 1 96 72 LYS A CA 1
ATOM 519 C C . LYS A 1 72 ? 6.625 33 20.25 1 96 72 LYS A C 1
ATOM 521 O O . LYS A 1 72 ? 6.473 34.156 20.703 1 96 72 LYS A O 1
ATOM 526 N N . GLN A 1 73 ? 7.496 32.688 19.375 1 95.19 73 GLN A N 1
ATOM 527 C CA . GLN A 1 73 ? 8.43 33.719 18.875 1 95.19 73 GLN A CA 1
ATOM 528 C C . GLN A 1 73 ? 7.793 34.562 17.781 1 95.19 73 GLN A C 1
ATOM 530 O O . GLN A 1 73 ? 8.219 35.688 17.547 1 95.19 73 GLN A O 1
ATOM 535 N N . LEU A 1 74 ? 6.797 34.062 17.125 1 95.5 74 LEU A N 1
ATOM 536 C CA . LEU A 1 74 ? 6.211 34.75 15.977 1 95.5 74 LEU A CA 1
ATOM 537 C C . LEU A 1 74 ? 5.059 35.656 16.406 1 95.5 74 LEU A C 1
ATOM 539 O O . LEU A 1 74 ? 4.641 36.531 15.664 1 95.5 74 LEU A O 1
ATOM 543 N N . VAL A 1 75 ? 4.555 35.469 17.609 1 94.5 75 VAL A N 1
ATOM 544 C CA . VAL A 1 75 ? 3.324 36.125 18.047 1 94.5 75 VAL A CA 1
ATOM 545 C C . VAL A 1 75 ? 3.523 37.625 18.109 1 94.5 75 VAL A C 1
ATOM 547 O O . VAL A 1 75 ? 2.564 38.375 17.984 1 94.5 75 VAL A O 1
ATOM 550 N N . LEU A 1 76 ? 4.73 38.031 18.359 1 91.88 76 LEU A N 1
ATOM 551 C CA . LEU A 1 76 ? 5.039 39.438 18.5 1 91.88 76 LEU A CA 1
ATOM 552 C C . LEU A 1 76 ? 4.652 40.219 17.234 1 91.88 76 LEU A C 1
ATOM 554 O O . LEU A 1 76 ? 4.398 41.438 17.281 1 91.88 76 LEU A O 1
ATOM 558 N N . HIS A 1 77 ? 4.527 39.531 16.141 1 92.69 77 HIS A N 1
ATOM 559 C CA . HIS A 1 77 ? 4.23 40.188 14.867 1 92.69 77 HIS A CA 1
ATOM 560 C C . HIS A 1 77 ? 2.729 40.375 14.672 1 92.69 77 HIS A C 1
ATOM 562 O O . HIS A 1 77 ? 2.293 41.031 13.742 1 92.69 77 HIS A O 1
ATOM 568 N N . GLU A 1 78 ? 1.896 39.75 15.484 1 93.31 78 GLU A N 1
ATOM 569 C CA . GLU A 1 78 ? 0.443 39.906 15.523 1 93.31 78 GLU A CA 1
ATOM 570 C C . GLU A 1 78 ? -0.178 39.562 14.164 1 93.31 78 GLU A C 1
ATOM 572 O O . GLU A 1 78 ? -1.02 40.312 13.664 1 93.31 78 GLU A O 1
ATOM 577 N N . ARG A 1 79 ? 0.337 38.531 13.547 1 95.5 79 ARG A N 1
ATOM 578 C CA . ARG A 1 79 ? -0.18 38.031 12.273 1 95.5 79 ARG A CA 1
ATOM 579 C C . ARG A 1 79 ? -0.815 36.656 12.445 1 95.5 79 ARG A C 1
ATOM 581 O O . ARG A 1 79 ? -0.631 36 13.477 1 95.5 79 ARG A O 1
ATOM 588 N N . LEU A 1 80 ? -1.61 36.312 11.461 1 97.44 80 LEU A N 1
ATOM 589 C CA . LEU A 1 80 ? -2.16 34.969 11.453 1 97.44 80 LEU A CA 1
ATOM 590 C C . LEU A 1 80 ? -1.045 33.938 11.391 1 97.44 80 LEU A C 1
ATOM 592 O O . LEU A 1 80 ? -0.112 34.062 10.602 1 97.44 80 LEU A O 1
ATOM 596 N N . ILE A 1 81 ? -1.114 32.938 12.344 1 98.19 81 ILE A N 1
ATOM 597 C CA . ILE A 1 81 ? -0.14 31.859 12.414 1 98.19 81 ILE A CA 1
ATOM 598 C C . ILE A 1 81 ? -0.844 30.516 12.219 1 98.19 81 ILE A C 1
ATOM 600 O O . ILE A 1 81 ? -1.84 30.234 12.891 1 98.19 81 ILE A O 1
ATOM 604 N N . VAL A 1 82 ? -0.359 29.703 11.25 1 98.69 82 VAL A N 1
ATOM 605 C CA . VAL A 1 82 ? -0.914 28.359 11.07 1 98.69 82 VAL A CA 1
ATOM 606 C C . VAL A 1 82 ? 0.211 27.328 11.094 1 98.69 82 VAL A C 1
ATOM 608 O O . VAL A 1 82 ? 1.368 27.656 10.812 1 98.69 82 VAL A O 1
ATOM 611 N N . HIS A 1 83 ? -0.06 26.078 11.516 1 98.25 83 HIS A N 1
ATOM 612 C CA . HIS A 1 83 ? 0.883 24.984 11.336 1 98.25 83 HIS A CA 1
ATOM 613 C C . HIS A 1 83 ? 0.32 23.922 10.391 1 98.25 83 HIS A C 1
ATOM 615 O O . HIS A 1 83 ? -0.868 23.953 10.062 1 98.25 83 HIS A O 1
ATOM 621 N N . THR A 1 84 ? 1.161 23.031 9.93 1 97.06 84 THR A N 1
ATOM 622 C CA . THR A 1 84 ? 0.772 22.047 8.93 1 97.06 84 THR A CA 1
ATOM 623 C C . THR A 1 84 ? 0.78 20.641 9.523 1 97.06 84 THR A C 1
ATOM 625 O O . THR A 1 84 ? 0.724 19.641 8.789 1 97.06 84 THR A O 1
ATOM 628 N N . SER A 1 85 ? 0.876 20.516 10.82 1 94.25 85 SER A N 1
ATOM 629 C CA . SER A 1 85 ? 0.991 19.219 11.484 1 94.25 85 SER A CA 1
ATOM 630 C C . SER A 1 85 ? -0.354 18.5 11.531 1 94.25 85 SER A C 1
ATOM 632 O O . SER A 1 85 ? -1.376 19.109 11.852 1 94.25 85 SER A O 1
ATOM 634 N N . GLY A 1 86 ? -0.345 17.281 11.234 1 92.94 86 GLY A N 1
ATOM 635 C CA . GLY A 1 86 ? -1.537 16.469 11.391 1 92.94 86 GLY A CA 1
ATOM 636 C C . GLY A 1 86 ? -1.785 16.047 12.828 1 92.94 86 GLY A C 1
ATOM 637 O O . GLY A 1 86 ? -2.893 15.625 13.172 1 92.94 86 GLY A O 1
ATOM 638 N N . ALA A 1 87 ? -0.82 16.219 13.672 1 90.94 87 ALA A N 1
ATOM 639 C CA . ALA A 1 87 ? -0.88 15.641 15.016 1 90.94 87 ALA A CA 1
ATOM 640 C C . ALA A 1 87 ? -1.037 16.734 16.078 1 90.94 87 ALA A C 1
ATOM 642 O O . ALA A 1 87 ? -1.599 16.484 17.141 1 90.94 87 ALA A O 1
ATOM 643 N N . THR A 1 88 ? -0.557 17.953 15.797 1 93.56 88 THR A N 1
ATOM 644 C CA . THR A 1 88 ? -0.547 19.031 16.781 1 93.56 88 THR A CA 1
ATOM 645 C C . THR A 1 88 ? -1.9 19.734 16.828 1 93.56 88 THR A C 1
ATOM 647 O O . THR A 1 88 ? -2.418 20.156 15.797 1 93.56 88 THR A O 1
ATOM 650 N N . GLU A 1 89 ? -2.422 19.922 17.953 1 96 89 GLU A N 1
ATOM 651 C CA . GLU A 1 89 ? -3.723 20.562 18.125 1 96 89 GLU A CA 1
ATOM 652 C C . GLU A 1 89 ? -3.629 22.062 17.891 1 96 89 GLU A C 1
ATOM 654 O O . GLU A 1 89 ? -2.58 22.672 18.125 1 96 89 GLU A O 1
ATOM 659 N N . LEU A 1 90 ? -4.746 22.609 17.484 1 97.75 90 LEU A N 1
ATOM 660 C CA . LEU A 1 90 ? -4.848 24.047 17.297 1 97.75 90 LEU A CA 1
ATOM 661 C C . LEU A 1 90 ? -4.555 24.797 18.594 1 97.75 90 LEU A C 1
ATOM 663 O O . LEU A 1 90 ? -3.977 25.891 18.578 1 97.75 90 LEU A O 1
ATOM 667 N N . GLN A 1 91 ? -4.898 24.188 19.688 1 96.88 91 GLN A N 1
ATOM 668 C CA . GLN A 1 91 ? -4.773 24.812 21.016 1 96.88 91 GLN A CA 1
ATOM 669 C C . GLN A 1 91 ? -3.326 25.188 21.312 1 96.88 91 GLN A C 1
ATOM 671 O O . GLN A 1 91 ? -3.066 26.156 22.031 1 96.88 91 GLN A O 1
ATOM 676 N N . VAL A 1 92 ? -2.436 24.484 20.766 1 96.06 92 VAL A N 1
ATOM 677 C CA . VAL A 1 92 ? -1.016 24.75 20.953 1 96.06 92 VAL A CA 1
ATOM 678 C C . VAL A 1 92 ? -0.68 26.156 20.469 1 96.06 92 VAL A C 1
ATOM 680 O O . VAL A 1 92 ? 0.09 26.875 21.109 1 96.06 92 VAL A O 1
ATOM 683 N N . LEU A 1 93 ? -1.267 26.578 19.328 1 97.69 93 LEU A N 1
ATOM 684 C CA . LEU A 1 93 ? -1.076 27.922 18.812 1 97.69 93 LEU A CA 1
ATOM 685 C C . LEU A 1 93 ? -1.92 28.938 19.594 1 97.69 93 LEU A C 1
ATOM 687 O O . LEU A 1 93 ? -1.474 30.047 19.859 1 97.69 93 LEU A O 1
ATOM 691 N N . MET A 1 94 ? -3.086 28.484 19.953 1 97.19 94 MET A N 1
ATOM 692 C CA . MET A 1 94 ? -4.051 29.391 20.562 1 97.19 94 MET A CA 1
ATOM 693 C C . MET A 1 94 ? -3.578 29.844 21.953 1 97.19 94 MET A C 1
ATOM 695 O O . MET A 1 94 ? -4.035 30.859 22.469 1 97.19 94 MET A O 1
ATOM 699 N N . GLN A 1 95 ? -2.713 29.078 22.547 1 95.75 95 GLN A N 1
ATOM 700 C CA . GLN A 1 95 ? -2.111 29.484 23.812 1 95.75 95 GLN A CA 1
ATOM 701 C C . GLN A 1 95 ? -1.283 30.75 23.641 1 95.75 95 GLN A C 1
ATOM 703 O O . GLN A 1 95 ? -1.129 31.531 24.594 1 95.75 95 GLN A O 1
ATOM 708 N N . ALA A 1 96 ? -0.831 30.969 22.469 1 94.62 96 ALA A N 1
ATOM 709 C CA . ALA A 1 96 ? 0.044 32.125 22.219 1 94.62 96 ALA A CA 1
ATOM 710 C C . ALA A 1 96 ? -0.717 33.25 21.531 1 94.62 96 ALA A C 1
ATOM 712 O O . ALA A 1 96 ? -0.394 34.438 21.719 1 94.62 96 ALA A O 1
ATOM 713 N N . THR A 1 97 ? -1.683 32.938 20.75 1 96.69 97 THR A N 1
ATOM 714 C CA . THR A 1 97 ? -2.383 33.969 19.984 1 96.69 97 THR A CA 1
ATOM 715 C C . THR A 1 97 ? -3.777 33.5 19.594 1 96.69 97 THR A C 1
ATOM 717 O O . THR A 1 97 ? -3.992 32.281 19.359 1 96.69 97 THR A O 1
ATOM 720 N N . ALA A 1 98 ? -4.695 34.438 19.438 1 96.31 98 ALA A N 1
ATOM 721 C CA . ALA A 1 98 ? -6.043 34.125 18.953 1 96.31 98 ALA A CA 1
ATOM 722 C C . ALA A 1 98 ? -6.07 34.062 17.422 1 96.31 98 ALA A C 1
ATOM 724 O O . ALA A 1 98 ? -7.027 33.531 16.844 1 96.31 98 ALA A O 1
ATOM 725 N N . ASN A 1 99 ? -5.09 34.562 16.781 1 97.5 99 ASN A N 1
ATOM 726 C CA . ASN A 1 99 ? -4.961 34.5 15.328 1 97.5 99 ASN A CA 1
ATOM 727 C C . ASN A 1 99 ? -4.246 33.219 14.891 1 97.5 99 ASN A C 1
ATOM 729 O O . ASN A 1 99 ? -3.129 33.281 14.375 1 97.5 99 ASN A O 1
ATOM 733 N N . ALA A 1 100 ? -4.926 32.125 15.055 1 98.44 100 ALA A N 1
ATOM 734 C CA . ALA A 1 100 ? -4.289 30.812 14.883 1 98.44 100 ALA A CA 1
ATOM 735 C C . ALA A 1 100 ? -5.152 29.906 14.016 1 98.44 100 ALA A C 1
ATOM 737 O O . ALA A 1 100 ? -6.379 30.031 14 1 98.44 100 ALA A O 1
ATOM 738 N N . GLY A 1 101 ? -4.539 28.984 13.312 1 98.56 101 GLY A N 1
ATOM 739 C CA . GLY A 1 101 ? -5.227 27.953 12.547 1 98.56 101 GLY A CA 1
ATOM 740 C C . GLY A 1 101 ? -4.344 26.766 12.203 1 98.56 101 GLY A C 1
ATOM 741 O O . GLY A 1 101 ? -3.205 26.688 12.664 1 98.56 101 GLY A O 1
ATOM 742 N N . VAL A 1 102 ? -4.945 25.828 11.562 1 98.56 102 VAL A N 1
ATOM 743 C CA . VAL A 1 102 ? -4.25 24.656 11.039 1 98.56 102 VAL A CA 1
ATOM 744 C C . VAL A 1 102 ? -4.477 24.562 9.531 1 98.56 102 VAL A C 1
ATOM 746 O O . VAL A 1 102 ? -5.598 24.734 9.047 1 98.56 102 VAL A O 1
ATOM 749 N N . PHE A 1 103 ? -3.438 24.391 8.805 1 98.25 103 PHE A N 1
ATOM 750 C CA . PHE A 1 103 ? -3.398 24.25 7.355 1 98.25 103 PHE A CA 1
ATOM 751 C C . PHE A 1 103 ? -2.674 22.969 6.953 1 98.25 103 PHE A C 1
ATOM 753 O O . PHE A 1 103 ? -1.573 23.031 6.398 1 98.25 103 PHE A O 1
ATOM 760 N N . TYR A 1 104 ? -3.334 21.812 7.156 1 97.31 104 TYR A N 1
ATOM 761 C CA . TYR A 1 104 ? -2.699 20.5 7.109 1 97.31 104 TYR A CA 1
ATOM 762 C C . TYR A 1 104 ? -2.926 19.828 5.758 1 97.31 104 TYR A C 1
ATOM 764 O O . TYR A 1 104 ? -4.047 19.422 5.438 1 97.31 104 TYR A O 1
ATOM 772 N N . PRO A 1 105 ? -1.854 19.688 4.945 1 95.69 105 PRO A N 1
ATOM 773 C CA . PRO A 1 105 ? -1.961 18.875 3.738 1 95.69 105 PRO A CA 1
ATOM 774 C C . PRO A 1 105 ? -1.837 17.375 4.027 1 95.69 105 PRO A C 1
ATOM 776 O O . PRO A 1 105 ? -0.822 16.938 4.57 1 95.69 105 PRO A O 1
ATOM 779 N N . LEU A 1 106 ? -2.848 16.672 3.725 1 94.19 106 LEU A N 1
ATOM 780 C CA . LEU A 1 106 ? -2.873 15.227 3.92 1 94.19 106 LEU A CA 1
ATOM 781 C C . LEU A 1 106 ? -2.211 14.508 2.748 1 94.19 106 LEU A C 1
ATOM 783 O O . LEU A 1 106 ? -2.889 14.109 1.797 1 94.19 106 LEU A O 1
ATOM 787 N N . GLN A 1 107 ? -0.898 14.398 2.861 1 88.69 107 GLN A N 1
ATOM 788 C CA . GLN A 1 107 ? -0.123 13.844 1.755 1 88.69 107 GLN A CA 1
ATOM 789 C C . GLN A 1 107 ? 1.26 13.398 2.221 1 88.69 107 GLN A C 1
ATOM 791 O O . GLN A 1 107 ? 1.792 13.93 3.199 1 88.69 107 GLN A O 1
ATOM 796 N N . THR A 1 108 ? 1.759 12.344 1.615 1 84.69 108 THR A N 1
ATOM 797 C CA . THR A 1 108 ? 3.152 11.961 1.802 1 84.69 108 THR A CA 1
ATOM 798 C C . THR A 1 108 ? 4.062 12.742 0.861 1 84.69 108 THR A C 1
ATOM 80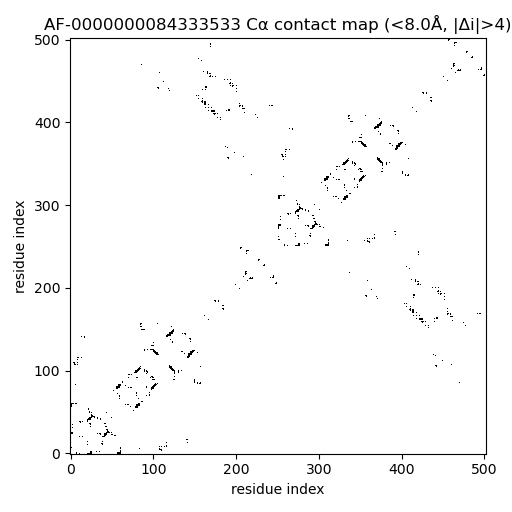0 O O . THR A 1 108 ? 4.035 12.539 -0.354 1 84.69 108 THR A O 1
ATOM 803 N N . PHE A 1 109 ? 4.922 13.586 1.43 1 86.25 109 PHE A N 1
ATOM 804 C CA . PHE A 1 109 ? 5.746 14.461 0.605 1 86.25 109 PHE A CA 1
ATOM 805 C C . PHE A 1 109 ? 7.176 13.93 0.517 1 86.25 109 PHE A C 1
ATOM 807 O O . PHE A 1 109 ? 7.723 13.43 1.504 1 86.25 109 PHE A O 1
ATOM 814 N N . SER A 1 110 ? 7.684 13.953 -0.672 1 82.62 110 SER A N 1
ATOM 815 C CA . SER A 1 110 ? 9.102 13.75 -0.959 1 82.62 110 SER A CA 1
ATOM 816 C C . SER A 1 110 ? 9.656 14.883 -1.811 1 82.62 110 SER A C 1
ATOM 818 O O . SER A 1 110 ? 9.039 15.289 -2.799 1 82.62 110 SER A O 1
ATOM 820 N N . LYS A 1 111 ? 10.773 15.461 -1.393 1 78.31 111 LYS A N 1
ATOM 821 C CA . LYS A 1 111 ? 11.328 16.641 -2.043 1 78.31 111 LYS A CA 1
ATOM 822 C C . LYS A 1 111 ? 11.57 16.391 -3.527 1 78.31 111 LYS A C 1
ATOM 824 O O . LYS A 1 111 ? 11.32 17.266 -4.359 1 78.31 111 LYS A O 1
ATOM 829 N N . ASP A 1 112 ? 11.969 15.195 -3.887 1 77.19 112 ASP A N 1
ATOM 830 C CA . ASP A 1 112 ? 12.461 14.93 -5.234 1 77.19 112 ASP A CA 1
ATOM 831 C C . ASP A 1 112 ? 11.32 14.484 -6.152 1 77.19 112 ASP A C 1
ATOM 833 O O . ASP A 1 112 ? 11.539 14.234 -7.34 1 77.19 112 ASP A O 1
ATOM 837 N N . LYS A 1 113 ? 10.156 14.469 -5.633 1 76.81 113 LYS A N 1
ATOM 838 C CA . LYS A 1 113 ? 9.047 14.031 -6.469 1 76.81 113 LYS A CA 1
ATOM 839 C C . LYS A 1 113 ? 8.023 15.156 -6.652 1 76.81 113 LYS A C 1
ATOM 841 O O . LYS A 1 113 ? 7.512 15.703 -5.676 1 76.81 113 LYS A O 1
ATOM 846 N N . GLU A 1 114 ? 7.883 15.375 -7.906 1 77.81 114 GLU A N 1
ATOM 847 C CA . GLU A 1 114 ? 6.84 16.344 -8.211 1 77.81 114 GLU A CA 1
ATOM 848 C C . GLU A 1 114 ? 5.453 15.797 -7.898 1 77.81 114 GLU A C 1
ATOM 850 O O . GLU A 1 114 ? 5.215 14.594 -8.047 1 77.81 114 GLU A O 1
ATOM 855 N N . LEU A 1 115 ? 4.676 16.656 -7.383 1 80.31 115 LEU A N 1
ATOM 856 C CA . LEU A 1 115 ? 3.297 16.25 -7.133 1 80.31 115 LEU A CA 1
ATOM 857 C C . LEU A 1 115 ? 2.318 17.328 -7.555 1 80.31 115 LEU A C 1
ATOM 859 O O . LEU A 1 115 ? 2.664 18.516 -7.547 1 80.31 115 LEU A O 1
ATOM 863 N N . ASP A 1 116 ? 1.165 16.906 -7.992 1 87.12 116 ASP A N 1
ATOM 864 C CA . ASP A 1 116 ? 0.083 17.844 -8.289 1 87.12 116 ASP A CA 1
ATOM 865 C C . ASP A 1 116 ? -0.644 18.266 -7.012 1 87.12 116 ASP A C 1
ATOM 867 O O . ASP A 1 116 ? -1.55 17.562 -6.551 1 87.12 116 ASP A O 1
ATOM 871 N N . PHE A 1 117 ? -0.353 19.422 -6.5 1 92.12 117 PHE A N 1
ATOM 872 C CA . PHE A 1 117 ? -0.897 19.891 -5.227 1 92.12 117 PHE A CA 1
ATOM 873 C C . PHE A 1 117 ? -2.408 20.062 -5.312 1 92.12 117 PHE A C 1
ATOM 875 O O . PHE A 1 117 ? -3.094 20.094 -4.289 1 92.12 117 PHE A O 1
ATOM 882 N N . ARG A 1 118 ? -2.953 20.219 -6.539 1 91.94 118 ARG A N 1
ATOM 883 C CA . ARG A 1 118 ? -4.387 20.406 -6.734 1 91.94 118 ARG A CA 1
ATOM 884 C C . ARG A 1 118 ? -5.18 19.219 -6.219 1 91.94 118 ARG A C 1
ATOM 886 O O . ARG A 1 118 ? -6.352 19.344 -5.863 1 91.94 118 ARG A O 1
ATOM 893 N N . THR A 1 119 ? -4.48 18.094 -6.141 1 88.81 119 THR A N 1
ATOM 894 C CA . THR A 1 119 ? -5.18 16.875 -5.75 1 88.81 119 THR A CA 1
ATOM 895 C C . THR A 1 119 ? -4.957 16.578 -4.27 1 88.81 119 THR A C 1
ATOM 897 O O . THR A 1 119 ? -5.562 15.656 -3.721 1 88.81 119 THR A O 1
ATOM 900 N N . VAL A 1 120 ? -4.129 17.344 -3.602 1 91.62 120 VAL A N 1
ATOM 901 C CA . VAL A 1 120 ? -3.795 17.109 -2.201 1 91.62 120 VAL A CA 1
ATOM 902 C C . VAL A 1 120 ? -4.934 17.594 -1.307 1 91.62 120 VAL A C 1
ATOM 904 O O . VAL A 1 120 ? -5.277 18.781 -1.323 1 91.62 120 VAL A O 1
ATOM 907 N N . PRO A 1 121 ? -5.5 16.734 -0.552 1 93.31 121 PRO A N 1
ATOM 908 C CA . PRO A 1 121 ? -6.484 17.219 0.417 1 93.31 121 PRO A CA 1
ATOM 909 C C . PRO A 1 121 ? -5.879 18.172 1.457 1 93.31 121 PRO A C 1
ATOM 911 O O . PRO A 1 121 ? -4.816 17.875 2.014 1 93.31 121 PRO A O 1
ATOM 914 N N . LEU A 1 122 ? -6.555 19.281 1.649 1 96.12 122 LEU A N 1
ATOM 915 C CA . LEU A 1 122 ? -6.164 20.219 2.693 1 96.12 122 LEU A CA 1
ATOM 916 C C . LEU A 1 122 ? -7.176 20.219 3.83 1 96.12 122 LEU A C 1
ATOM 918 O O . LEU A 1 122 ? -8.367 20.484 3.609 1 96.12 122 LEU A O 1
ATOM 922 N N . CYS A 1 123 ? -6.734 19.922 4.996 1 96.56 123 CYS A N 1
ATOM 923 C CA . CYS A 1 123 ? -7.566 19.922 6.195 1 96.56 123 CYS A CA 1
ATOM 924 C C . CYS A 1 123 ? -7.375 21.219 6.984 1 96.56 123 CYS A C 1
ATOM 926 O O . CYS A 1 123 ? -6.281 21.484 7.48 1 96.56 123 CYS A O 1
ATOM 928 N N . ILE A 1 124 ? -8.477 21.938 7.172 1 98.06 124 ILE A N 1
ATOM 929 C CA . ILE A 1 124 ? -8.406 23.297 7.684 1 98.06 124 ILE A CA 1
ATOM 930 C C . ILE A 1 124 ? -9.148 23.391 9.016 1 98.06 124 ILE A C 1
ATOM 932 O O . ILE A 1 124 ? -10.227 22.812 9.172 1 98.06 124 ILE A O 1
ATOM 936 N N . GLU A 1 125 ? -8.547 24.047 9.922 1 98.19 125 GLU A N 1
ATOM 937 C CA . GLU A 1 125 ? -9.141 24.422 11.203 1 98.19 125 GLU A CA 1
ATOM 938 C C . GLU A 1 125 ? -8.711 25.828 11.617 1 98.19 125 GLU A C 1
ATOM 940 O O . GLU A 1 125 ? -7.516 26.109 11.719 1 98.19 125 GLU A O 1
ATOM 945 N N . GLY A 1 126 ? -9.672 26.734 11.797 1 98.44 126 GLY A N 1
ATOM 946 C CA . GLY A 1 126 ? -9.367 28.062 12.289 1 98.44 126 GLY A CA 1
ATOM 947 C C . GLY A 1 126 ? -9.82 28.297 13.719 1 98.44 126 GLY A C 1
ATOM 948 O O . GLY A 1 126 ? -10.742 27.641 14.195 1 98.44 126 GLY A O 1
ATOM 949 N N . ALA A 1 127 ? -9.117 29.234 14.391 1 98.12 127 ALA A N 1
ATOM 950 C CA . ALA A 1 127 ? -9.477 29.578 15.766 1 98.12 127 ALA A CA 1
ATOM 951 C C . ALA A 1 127 ? -10.898 30.125 15.836 1 98.12 127 ALA A C 1
ATOM 953 O O . ALA A 1 127 ? -11.547 30.047 16.891 1 98.12 127 ALA A O 1
ATOM 954 N N . ASN A 1 128 ? -11.367 30.672 14.773 1 97.56 128 ASN A N 1
ATOM 955 C CA . ASN A 1 128 ? -12.742 31.141 14.625 1 97.56 128 ASN A CA 1
ATOM 956 C C . ASN A 1 128 ? -13.211 31.047 13.18 1 97.56 128 ASN A C 1
ATOM 958 O O . ASN A 1 128 ? -12.453 30.641 12.297 1 97.56 128 ASN A O 1
ATOM 962 N N . GLU A 1 129 ? -14.453 31.328 12.961 1 97.94 129 GLU A N 1
ATOM 963 C CA . GLU A 1 129 ? -15.07 31.141 11.656 1 97.94 129 GLU A CA 1
ATOM 964 C C . GLU A 1 129 ? -14.422 32.062 10.609 1 97.94 129 GLU A C 1
ATOM 966 O O . GLU A 1 129 ? -14.281 31.656 9.445 1 97.94 129 GLU A O 1
ATOM 971 N N . ALA A 1 130 ? -14.094 33.25 10.992 1 98.06 130 ALA A N 1
ATOM 972 C CA . ALA A 1 130 ? -13.461 34.188 10.062 1 98.06 130 ALA A CA 1
ATOM 973 C C . ALA A 1 130 ? -12.125 33.656 9.57 1 98.06 130 ALA A C 1
ATOM 975 O O . ALA A 1 130 ? -11.828 33.688 8.367 1 98.06 130 ALA A O 1
ATOM 976 N N . ILE A 1 131 ? -11.336 33.156 10.492 1 98.38 131 ILE A N 1
ATOM 977 C CA . ILE A 1 131 ? -10.039 32.594 10.148 1 98.38 131 ILE A CA 1
ATOM 978 C C . ILE A 1 131 ? -10.234 31.344 9.312 1 98.38 131 ILE A C 1
ATOM 980 O O . ILE A 1 131 ? -9.508 31.125 8.336 1 98.38 131 ILE A O 1
ATOM 984 N N . THR A 1 132 ? -11.172 30.547 9.656 1 98.44 132 THR A N 1
ATOM 985 C CA . THR A 1 132 ? -11.469 29.328 8.891 1 98.44 132 THR A CA 1
ATOM 986 C C . THR A 1 132 ? -11.789 29.672 7.441 1 98.44 132 THR A C 1
ATOM 988 O O . THR A 1 132 ? -11.25 29.062 6.52 1 98.44 132 THR A O 1
ATOM 991 N N . LYS A 1 133 ? -12.609 30.625 7.262 1 98.31 133 LYS A N 1
ATOM 992 C CA . LYS A 1 133 ? -12.992 31.031 5.918 1 98.31 133 LYS A CA 1
ATOM 993 C C . LYS A 1 133 ? -11.797 31.562 5.137 1 98.31 133 LYS A C 1
ATOM 995 O O . LYS A 1 133 ? -11.641 31.266 3.949 1 98.31 133 LYS A O 1
ATOM 1000 N N . GLN A 1 134 ? -11 32.344 5.848 1 98.25 134 GLN A N 1
ATOM 1001 C CA . GLN A 1 134 ? -9.797 32.875 5.223 1 98.25 134 GLN A CA 1
ATOM 1002 C C . GLN A 1 134 ? -8.875 31.766 4.75 1 98.25 134 GLN A C 1
ATOM 1004 O O . GLN A 1 134 ? -8.336 31.812 3.643 1 98.25 134 GLN A O 1
ATOM 1009 N N . LEU A 1 135 ? -8.656 30.766 5.598 1 98.56 135 LEU A N 1
ATOM 1010 C CA . LEU A 1 135 ? -7.777 29.656 5.27 1 98.56 135 LEU A CA 1
ATOM 1011 C C . LEU A 1 135 ? -8.375 28.797 4.156 1 98.56 135 LEU A C 1
ATOM 1013 O O . LEU A 1 135 ? -7.648 28.25 3.322 1 98.56 135 LEU A O 1
ATOM 1017 N N . ILE A 1 136 ? -9.695 28.656 4.141 1 98.38 136 ILE A N 1
ATOM 1018 C CA . ILE A 1 136 ? -10.375 27.922 3.08 1 98.38 136 ILE A CA 1
ATOM 1019 C C . ILE A 1 136 ? -10.156 28.625 1.742 1 98.38 136 ILE A C 1
ATOM 1021 O O . ILE A 1 136 ? -9.82 27.984 0.744 1 98.38 136 ILE A O 1
ATOM 1025 N N . GLU A 1 137 ? -10.32 29.891 1.729 1 98.25 137 GLU A N 1
ATOM 1026 C CA . GLU A 1 137 ? -10.109 30.656 0.51 1 98.25 137 GLU A CA 1
ATOM 1027 C C . GLU A 1 137 ? -8.68 30.516 0.001 1 98.25 137 GLU A C 1
ATOM 1029 O O . GLU A 1 137 ? -8.461 30.344 -1.199 1 98.25 137 GLU A O 1
ATOM 1034 N N . LEU A 1 138 ? -7.762 30.609 0.912 1 98.31 138 LEU A N 1
ATOM 1035 C CA . LEU A 1 138 ? -6.363 30.422 0.541 1 98.31 138 LEU A CA 1
ATOM 1036 C C . LEU A 1 138 ? -6.148 29.016 -0.021 1 98.31 138 LEU A C 1
ATOM 1038 O O . LEU A 1 138 ? -5.512 28.844 -1.066 1 98.31 138 LEU A O 1
ATOM 1042 N N . GLY A 1 139 ? -6.664 27.969 0.713 1 98.25 139 GLY A N 1
ATOM 1043 C CA . GLY A 1 139 ? -6.527 26.594 0.285 1 98.25 139 GLY A CA 1
ATOM 1044 C C . GLY A 1 139 ? -7.086 26.328 -1.102 1 98.25 139 GLY A C 1
ATOM 1045 O O . GLY A 1 139 ? -6.496 25.594 -1.889 1 98.25 139 GLY A O 1
ATOM 1046 N N . GLN A 1 140 ? -8.18 26.969 -1.44 1 98 140 GLN A N 1
ATOM 1047 C CA . GLN A 1 140 ? -8.867 26.781 -2.715 1 98 140 GLN A CA 1
ATOM 1048 C C . GLN A 1 140 ? -8.016 27.281 -3.877 1 98 140 GLN A C 1
ATOM 1050 O O . GLN A 1 140 ? -8.219 26.875 -5.023 1 98 140 GLN A O 1
ATOM 1055 N N . THR A 1 141 ? -7.105 28.125 -3.611 1 98.19 141 THR A N 1
ATOM 1056 C CA . THR A 1 141 ? -6.242 28.625 -4.676 1 98.19 141 THR A CA 1
ATOM 1057 C C . THR A 1 141 ? -5.215 27.578 -5.082 1 98.19 141 THR A C 1
ATOM 1059 O O . THR A 1 141 ? -4.641 27.656 -6.172 1 98.19 141 THR A O 1
ATOM 1062 N N . ILE A 1 142 ? -4.98 26.547 -4.191 1 97.56 142 ILE A N 1
ATOM 1063 C CA . ILE A 1 142 ? -3.863 25.656 -4.492 1 97.56 142 ILE A CA 1
ATOM 1064 C C . ILE A 1 142 ? -4.359 24.203 -4.566 1 97.56 142 ILE A C 1
ATOM 1066 O O . ILE A 1 142 ? -3.654 23.328 -5.066 1 97.56 142 ILE A O 1
ATOM 1070 N N . SER A 1 143 ? -5.523 23.938 -4.051 1 96.44 143 SER A N 1
ATOM 1071 C CA . SER A 1 143 ? -6.066 22.578 -4.062 1 96.44 143 SER A CA 1
ATOM 1072 C C . SER A 1 143 ? -7.559 22.594 -4.383 1 96.44 143 SER A C 1
ATOM 1074 O O . SER A 1 143 ? -8.266 23.547 -4.055 1 96.44 143 SER A O 1
ATOM 1076 N N . ASN A 1 144 ? -8.031 21.484 -4.984 1 94.44 144 ASN A N 1
ATOM 1077 C CA . ASN A 1 144 ? -9.453 21.297 -5.273 1 94.44 144 ASN A CA 1
ATOM 1078 C C . ASN A 1 144 ? -10.156 20.547 -4.148 1 94.44 144 ASN A C 1
ATOM 1080 O O . ASN A 1 144 ? -11.375 20.359 -4.191 1 94.44 144 ASN A O 1
ATOM 1084 N N . ASN A 1 145 ? -9.469 20.156 -3.166 1 93 145 ASN A N 1
ATOM 1085 C CA . ASN A 1 145 ? -9.984 19.328 -2.09 1 93 145 ASN A CA 1
ATOM 1086 C C . ASN A 1 145 ? -9.758 19.953 -0.722 1 93 145 ASN A C 1
ATOM 1088 O O . ASN A 1 145 ? -8.711 19.75 -0.102 1 93 145 ASN A O 1
ATOM 1092 N N . ILE A 1 146 ? -10.781 20.703 -0.222 1 95.94 146 ILE A N 1
ATOM 1093 C CA . ILE A 1 146 ? -10.68 21.375 1.063 1 95.94 146 ILE A CA 1
ATOM 1094 C C . ILE A 1 146 ? -11.648 20.75 2.061 1 95.94 146 ILE A C 1
ATOM 1096 O O . ILE A 1 146 ? -12.828 20.578 1.758 1 95.94 146 ILE A O 1
ATOM 1100 N N . TYR A 1 147 ? -11.164 20.469 3.221 1 94.44 147 TYR A N 1
ATOM 1101 C CA . TYR A 1 147 ? -11.992 19.844 4.254 1 94.44 147 TYR A CA 1
ATOM 1102 C C . TYR A 1 147 ? -11.852 20.594 5.578 1 94.44 147 TYR A C 1
ATOM 1104 O O . TYR A 1 147 ? -10.742 20.938 5.988 1 94.44 147 TYR A O 1
ATOM 1112 N N . ARG A 1 148 ? -13 20.875 6.156 1 95.62 148 ARG A N 1
ATOM 1113 C CA . ARG A 1 148 ? -13 21.391 7.523 1 95.62 148 ARG A CA 1
ATOM 1114 C C . ARG A 1 148 ? -12.906 20.25 8.531 1 95.62 148 ARG A C 1
ATOM 1116 O O . ARG A 1 148 ? -13.789 19.391 8.594 1 95.62 148 ARG A O 1
ATOM 1123 N N . VAL A 1 149 ? -11.828 20.203 9.211 1 94.69 149 VAL A N 1
ATOM 1124 C CA . VAL A 1 149 ? -11.625 19.156 10.203 1 94.69 149 VAL A CA 1
ATOM 1125 C C . VAL A 1 149 ? -11.109 19.766 11.5 1 94.69 149 VAL A C 1
ATOM 1127 O O . VAL A 1 149 ? -10.289 20.688 11.477 1 94.69 149 VAL A O 1
ATOM 1130 N N . ASP A 1 150 ? -11.617 19.328 12.633 1 95.19 150 ASP A N 1
ATOM 1131 C CA . ASP A 1 150 ? -11.102 19.812 13.906 1 95.19 150 ASP A CA 1
ATOM 1132 C C . ASP A 1 150 ? -9.93 18.969 14.383 1 95.19 150 ASP A C 1
ATOM 1134 O O . ASP A 1 150 ? -9.508 18.047 13.695 1 95.19 150 ASP A O 1
ATOM 1138 N N . SER A 1 151 ? -9.398 19.375 15.516 1 95.31 151 SER A N 1
ATOM 1139 C CA . SER A 1 151 ? -8.188 18.734 16.016 1 95.31 151 SER A CA 1
ATOM 1140 C C . SER A 1 151 ? -8.406 17.25 16.281 1 95.31 151 SER A C 1
ATOM 1142 O O . SER A 1 151 ? -7.547 16.422 15.961 1 95.31 151 SER A O 1
ATOM 1144 N N . ALA A 1 152 ? -9.547 16.875 16.812 1 94.19 152 ALA A N 1
ATOM 1145 C CA . ALA A 1 152 ? -9.836 15.477 17.094 1 94.19 152 ALA A CA 1
ATOM 1146 C C . ALA A 1 152 ? -9.938 14.664 15.812 1 94.19 152 ALA A C 1
ATOM 1148 O O . ALA A 1 152 ? -9.344 13.586 15.703 1 94.19 152 ALA A O 1
ATOM 1149 N N . GLN A 1 153 ? -10.633 15.164 14.859 1 94.75 153 GLN A N 1
ATOM 1150 C CA . GLN A 1 153 ? -10.781 14.5 13.57 1 94.75 153 GLN A CA 1
ATOM 1151 C C . GLN A 1 153 ? -9.438 14.398 12.844 1 94.75 153 GLN A C 1
ATOM 1153 O O . GLN A 1 153 ? -9.148 13.383 12.211 1 94.75 153 GLN A O 1
ATOM 1158 N N . ARG A 1 154 ? -8.711 15.445 12.945 1 95.75 154 ARG A N 1
ATOM 1159 C CA . ARG A 1 154 ? -7.418 15.484 12.273 1 95.75 154 ARG A CA 1
ATOM 1160 C C . ARG A 1 154 ? -6.48 14.414 12.82 1 95.75 154 ARG A C 1
ATOM 1162 O O . ARG A 1 154 ? -5.734 13.789 12.062 1 95.75 154 ARG A O 1
ATOM 1169 N N . LYS A 1 155 ? -6.508 14.211 14.117 1 94.88 155 LYS A N 1
ATOM 1170 C CA . LYS A 1 155 ? -5.684 13.164 14.719 1 94.88 155 LYS A CA 1
ATOM 1171 C C . LYS A 1 155 ? -6.062 11.789 14.172 1 94.88 155 LYS A C 1
ATOM 1173 O O . LYS A 1 155 ? -5.188 10.953 13.914 1 94.88 155 LYS A O 1
ATOM 1178 N N . ILE A 1 156 ? -7.348 11.617 14.047 1 96.38 156 ILE A N 1
ATOM 1179 C CA . ILE A 1 156 ? -7.852 10.359 13.508 1 96.38 156 ILE A CA 1
ATOM 1180 C C . ILE A 1 156 ? -7.406 10.203 12.055 1 96.38 156 ILE A C 1
ATOM 1182 O O . ILE A 1 156 ? -6.98 9.117 11.641 1 96.38 156 ILE A O 1
ATOM 1186 N N . LEU A 1 157 ? -7.492 11.258 11.312 1 96.19 157 LEU A N 1
ATOM 1187 C CA . LEU A 1 157 ? -7.074 11.25 9.914 1 96.19 157 LEU A CA 1
ATOM 1188 C C . LEU A 1 157 ? -5.586 10.945 9.789 1 96.19 157 LEU A C 1
ATOM 1190 O O . LEU A 1 157 ? -5.176 10.18 8.914 1 96.19 157 LEU A O 1
ATOM 1194 N N . HIS A 1 158 ? -4.816 11.562 10.656 1 95.62 158 HIS A N 1
ATOM 1195 C CA . HIS A 1 158 ? -3.375 11.336 10.625 1 95.62 158 HIS A CA 1
ATOM 1196 C C . HIS A 1 158 ? -3.033 9.891 10.945 1 95.62 158 HIS A C 1
ATOM 1198 O O . HIS A 1 158 ? -2.197 9.281 10.273 1 95.62 158 HIS A O 1
ATOM 1204 N N . LEU A 1 159 ? -3.645 9.336 11.984 1 97.31 159 LEU A N 1
ATOM 1205 C CA . LEU A 1 159 ? -3.475 7.934 12.344 1 97.31 159 LEU A CA 1
ATOM 1206 C C . LEU A 1 159 ? -3.82 7.027 11.164 1 97.31 159 LEU A C 1
ATOM 1208 O O . LEU A 1 159 ? -3.061 6.113 10.836 1 97.31 159 LEU A O 1
ATOM 1212 N N . SER A 1 160 ? -4.965 7.301 10.555 1 97.88 160 SER A N 1
ATOM 1213 C CA . SER A 1 160 ? -5.418 6.5 9.422 1 97.88 160 SER A CA 1
ATOM 1214 C C . SER A 1 160 ? -4.445 6.598 8.25 1 97.88 160 SER A C 1
ATOM 1216 O O . SER A 1 160 ? -4.211 5.613 7.547 1 97.88 160 SER A O 1
ATOM 1218 N N . ALA A 1 161 ? -3.869 7.773 8.047 1 96.94 161 ALA A N 1
ATOM 1219 C CA . ALA A 1 161 ? -2.891 7.973 6.977 1 96.94 161 ALA A CA 1
ATOM 1220 C C . ALA A 1 161 ? -1.63 7.148 7.23 1 96.94 161 ALA A C 1
ATOM 1222 O O . ALA A 1 161 ? -1.021 6.633 6.293 1 96.94 161 ALA A O 1
ATOM 1223 N N . VAL A 1 162 ? -1.242 7.051 8.484 1 97.25 162 VAL A N 1
ATOM 1224 C CA . VAL A 1 162 ? -0.078 6.242 8.828 1 97.25 162 VAL A CA 1
ATOM 1225 C C . VAL A 1 162 ? -0.328 4.785 8.445 1 97.25 162 VAL A C 1
ATOM 1227 O O . VAL A 1 162 ? 0.521 4.148 7.816 1 97.25 162 VAL A O 1
ATOM 1230 N N . PHE A 1 163 ? -1.497 4.27 8.758 1 98.44 163 PHE A N 1
ATOM 1231 C CA . PHE A 1 163 ? -1.866 2.902 8.414 1 98.44 163 PHE A CA 1
ATOM 1232 C C . PHE A 1 163 ? -1.942 2.729 6.898 1 98.44 163 PHE A C 1
ATOM 1234 O O . PHE A 1 163 ? -1.558 1.684 6.367 1 98.44 163 PHE A O 1
ATOM 1241 N N . ALA A 1 164 ? -2.389 3.746 6.207 1 98.06 164 ALA A N 1
ATOM 1242 C CA . ALA A 1 164 ? -2.725 3.588 4.793 1 98.06 164 ALA A CA 1
ATOM 1243 C C . ALA A 1 164 ? -1.517 3.877 3.906 1 98.06 164 ALA A C 1
ATOM 1245 O O . ALA A 1 164 ? -1.48 3.467 2.744 1 98.06 164 ALA A O 1
ATOM 1246 N N . CYS A 1 165 ? -0.489 4.551 4.453 1 96.62 165 CYS A N 1
ATOM 1247 C CA . CYS A 1 165 ? 0.583 5.008 3.576 1 96.62 165 CYS A CA 1
ATOM 1248 C C . CYS A 1 165 ? 1.948 4.656 4.156 1 96.62 165 CYS A C 1
ATOM 1250 O O . CYS A 1 165 ? 2.738 3.955 3.516 1 96.62 165 CYS A O 1
ATOM 1252 N N . ASN A 1 166 ? 2.201 5.039 5.418 1 95.75 166 ASN A N 1
ATOM 1253 C CA . ASN A 1 166 ? 3.533 4.859 5.984 1 95.75 166 ASN A CA 1
ATOM 1254 C C . ASN A 1 166 ? 3.846 3.385 6.227 1 95.75 166 ASN A C 1
ATOM 1256 O O . ASN A 1 166 ? 4.926 2.906 5.875 1 95.75 166 ASN A O 1
ATOM 1260 N N . PHE A 1 167 ? 2.885 2.693 6.852 1 98.5 167 PHE A N 1
ATOM 1261 C CA . PHE A 1 167 ? 3.102 1.285 7.156 1 98.5 167 PHE A CA 1
ATOM 1262 C C . PHE A 1 167 ? 3.143 0.454 5.883 1 98.5 167 PHE A C 1
ATOM 1264 O O . PHE A 1 167 ? 4.012 -0.405 5.723 1 98.5 167 PHE A O 1
ATOM 1271 N N . PRO A 1 168 ? 2.24 0.66 4.883 1 98.69 168 PRO A N 1
ATOM 1272 C CA . PRO A 1 168 ? 2.381 -0.045 3.607 1 98.69 168 PRO A CA 1
ATOM 1273 C C . PRO A 1 168 ? 3.746 0.173 2.959 1 98.69 168 PRO A C 1
ATOM 1275 O O . PRO A 1 168 ? 4.348 -0.773 2.447 1 98.69 168 PRO A O 1
ATOM 1278 N N . ASN A 1 169 ? 4.273 1.392 2.98 1 97.81 169 ASN A N 1
ATOM 1279 C CA . ASN A 1 169 ? 5.59 1.637 2.406 1 97.81 169 ASN A CA 1
ATOM 1280 C C . ASN A 1 169 ? 6.672 0.818 3.109 1 97.81 169 ASN A C 1
ATOM 1282 O O . ASN A 1 169 ? 7.586 0.305 2.463 1 97.81 169 ASN A O 1
ATOM 1286 N N . TYR A 1 170 ? 6.562 0.698 4.375 1 98.25 170 TYR A N 1
ATOM 1287 C CA . TYR A 1 170 ? 7.496 -0.16 5.098 1 98.25 170 TYR A CA 1
ATOM 1288 C C . TYR A 1 170 ? 7.395 -1.602 4.617 1 98.25 170 TYR A C 1
ATOM 1290 O O . TYR A 1 170 ? 8.414 -2.283 4.461 1 98.25 170 TYR A O 1
ATOM 1298 N N . LEU A 1 171 ? 6.203 -2.07 4.414 1 98.75 171 LEU A N 1
ATOM 1299 C CA . LEU A 1 171 ? 6.012 -3.438 3.938 1 98.75 171 LEU A CA 1
ATOM 1300 C C . LEU A 1 171 ? 6.598 -3.613 2.539 1 98.75 171 LEU A C 1
ATOM 1302 O O . LEU A 1 171 ? 7.109 -4.684 2.207 1 98.75 171 LEU A O 1
ATOM 1306 N N . TYR A 1 172 ? 6.5 -2.531 1.67 1 98.56 172 TYR A N 1
ATOM 1307 C CA . TYR A 1 172 ? 7.215 -2.557 0.4 1 98.56 172 TYR A CA 1
ATOM 1308 C C . TYR A 1 172 ? 8.711 -2.762 0.619 1 98.56 172 TYR A C 1
ATOM 1310 O O . TYR A 1 172 ? 9.352 -3.521 -0.11 1 98.56 172 TYR A O 1
ATOM 1318 N N . TYR A 1 173 ? 9.25 -2.098 1.629 1 98.25 173 TYR A N 1
ATOM 1319 C CA . TYR A 1 173 ? 10.664 -2.213 1.974 1 98.25 173 TYR A CA 1
ATOM 1320 C C . TYR A 1 173 ? 11.016 -3.639 2.379 1 98.25 173 TYR A C 1
ATOM 1322 O O . TYR A 1 173 ? 12.031 -4.184 1.944 1 98.25 173 TYR A O 1
ATOM 1330 N N . VAL A 1 174 ? 10.18 -4.211 3.209 1 98.31 174 VAL A N 1
ATOM 1331 C CA . VAL A 1 174 ? 10.391 -5.586 3.648 1 98.31 174 VAL A CA 1
ATOM 1332 C C . VAL A 1 174 ? 10.422 -6.516 2.438 1 98.31 174 VAL A C 1
ATOM 1334 O O . VAL A 1 174 ? 11.312 -7.355 2.318 1 98.31 174 VAL A O 1
ATOM 1337 N N . ALA A 1 175 ? 9.438 -6.367 1.531 1 98.38 175 ALA A N 1
ATOM 1338 C CA . ALA A 1 175 ? 9.391 -7.176 0.317 1 98.38 175 ALA A CA 1
ATOM 1339 C C . ALA A 1 175 ? 10.664 -7 -0.51 1 98.38 175 ALA A C 1
ATOM 1341 O O . ALA A 1 175 ? 11.227 -7.98 -0.998 1 98.38 175 ALA A O 1
ATOM 1342 N N . GLN A 1 176 ? 11.094 -5.723 -0.675 1 97.69 176 GLN A N 1
ATOM 1343 C CA . GLN A 1 176 ? 12.32 -5.422 -1.415 1 97.69 176 GLN A CA 1
ATOM 1344 C C . GLN A 1 176 ? 13.516 -6.145 -0.813 1 97.69 176 GLN A C 1
ATOM 1346 O O . GLN A 1 176 ? 14.336 -6.707 -1.542 1 97.69 176 GLN A O 1
ATOM 1351 N N . LYS A 1 177 ? 13.656 -6.129 0.494 1 97 177 LYS A N 1
ATOM 1352 C CA . LYS A 1 177 ? 14.789 -6.754 1.177 1 97 177 LYS A CA 1
ATOM 1353 C C . LYS A 1 177 ? 14.766 -8.273 1.001 1 97 177 LYS A C 1
ATOM 1355 O O . LYS A 1 177 ? 15.805 -8.891 0.767 1 97 177 LYS A O 1
ATOM 1360 N N . ILE A 1 178 ? 13.594 -8.875 1.16 1 97.38 178 ILE A N 1
ATOM 1361 C CA . ILE A 1 178 ? 13.453 -10.32 0.978 1 97.38 178 ILE A CA 1
ATOM 1362 C C . ILE A 1 178 ? 13.891 -10.703 -0.435 1 97.38 178 ILE A C 1
ATOM 1364 O O . ILE A 1 178 ? 14.648 -11.656 -0.618 1 97.38 178 ILE A O 1
ATOM 1368 N N . LEU A 1 179 ? 13.43 -9.969 -1.468 1 96.81 179 LEU A N 1
ATOM 1369 C CA . LEU A 1 179 ? 13.805 -10.242 -2.85 1 96.81 179 LEU A CA 1
ATOM 1370 C C . LEU A 1 179 ? 15.312 -10.109 -3.045 1 96.81 179 LEU A C 1
ATOM 1372 O O . LEU A 1 179 ? 15.945 -10.977 -3.648 1 96.81 179 LEU A O 1
ATOM 1376 N N . ALA A 1 180 ? 15.852 -9.016 -2.512 1 95.38 180 ALA A N 1
ATOM 1377 C CA . ALA A 1 180 ? 17.281 -8.742 -2.674 1 95.38 180 ALA A CA 1
ATOM 1378 C C . ALA A 1 180 ? 18.125 -9.867 -2.074 1 95.38 180 ALA A C 1
ATOM 1380 O O . ALA A 1 180 ? 19.141 -10.25 -2.645 1 95.38 180 ALA A O 1
ATOM 1381 N N . GLN A 1 181 ? 17.734 -10.375 -0.968 1 94.88 181 GLN A N 1
ATOM 1382 C CA . GLN A 1 181 ? 18.453 -11.469 -0.302 1 94.88 181 GLN A CA 1
ATOM 1383 C C . GLN A 1 181 ? 18.484 -12.711 -1.179 1 94.88 181 GLN A C 1
ATOM 1385 O O . GLN A 1 181 ? 19.359 -13.57 -1.009 1 94.88 181 GLN A O 1
ATOM 1390 N N . HIS A 1 182 ? 17.594 -12.852 -2.07 1 93.56 182 HIS A N 1
ATOM 1391 C CA . HIS A 1 182 ? 17.516 -14.039 -2.918 1 93.56 182 HIS A CA 1
ATOM 1392 C C . HIS A 1 182 ? 17.766 -13.688 -4.379 1 93.56 182 HIS A C 1
ATOM 1394 O O . HIS A 1 182 ? 17.328 -14.406 -5.281 1 93.56 182 HIS A O 1
ATOM 1400 N N . GLN A 1 183 ? 18.312 -12.453 -4.645 1 92.88 183 GLN A N 1
ATOM 1401 C CA . GLN A 1 183 ? 18.781 -11.992 -5.945 1 92.88 183 GLN A CA 1
ATOM 1402 C C . GLN A 1 183 ? 17.625 -11.852 -6.934 1 92.88 183 GLN A C 1
ATOM 1404 O O . GLN A 1 183 ? 17.75 -12.25 -8.094 1 92.88 183 GLN A O 1
ATOM 1409 N N . LEU A 1 184 ? 16.531 -11.508 -6.414 1 94.06 184 LEU A N 1
ATOM 1410 C CA . LEU A 1 184 ? 15.383 -11.18 -7.246 1 94.06 184 LEU A CA 1
ATOM 1411 C C . LEU A 1 184 ? 15.148 -9.672 -7.281 1 94.06 184 LEU A C 1
ATOM 1413 O O . LEU A 1 184 ? 15.484 -8.969 -6.328 1 94.06 184 LEU A O 1
ATOM 1417 N N . ASP A 1 185 ? 14.602 -9.164 -8.359 1 94 185 ASP A N 1
ATOM 1418 C CA . ASP A 1 185 ? 14.477 -7.73 -8.625 1 94 185 ASP A CA 1
ATOM 1419 C C . ASP A 1 185 ? 13.164 -7.184 -8.07 1 94 185 ASP A C 1
ATOM 1421 O O . ASP A 1 185 ? 12.102 -7.77 -8.289 1 94 185 ASP A O 1
ATOM 1425 N N . PHE A 1 186 ? 13.234 -6.09 -7.422 1 95.62 186 PHE A N 1
ATOM 1426 C CA . PHE A 1 186 ? 12.07 -5.422 -6.848 1 95.62 186 PHE A CA 1
ATOM 1427 C C . PHE A 1 186 ? 11.102 -4.984 -7.941 1 95.62 186 PHE A C 1
ATOM 1429 O O . PHE A 1 186 ? 9.898 -4.867 -7.703 1 95.62 186 PHE A O 1
ATOM 1436 N N . ASN A 1 187 ? 11.562 -4.762 -9.117 1 93 187 ASN A N 1
ATOM 1437 C CA . ASN A 1 187 ? 10.75 -4.328 -10.25 1 93 187 ASN A CA 1
ATOM 1438 C C . ASN A 1 187 ? 9.641 -5.328 -10.562 1 93 187 ASN A C 1
ATOM 1440 O O . ASN A 1 187 ? 8.617 -4.969 -11.141 1 93 187 ASN A O 1
ATOM 1444 N N . LEU A 1 188 ? 9.836 -6.551 -10.102 1 92.19 188 LEU A N 1
ATOM 1445 C CA . LEU A 1 188 ? 8.836 -7.594 -10.32 1 92.19 188 LEU A CA 1
ATOM 1446 C C . LEU A 1 188 ? 7.555 -7.289 -9.555 1 92.19 188 LEU A C 1
ATOM 1448 O O . LEU A 1 188 ? 6.469 -7.715 -9.961 1 92.19 188 LEU A O 1
ATOM 1452 N N . LEU A 1 189 ? 7.68 -6.5 -8.477 1 95.25 189 LEU A N 1
ATOM 1453 C CA . LEU A 1 189 ? 6.531 -6.273 -7.609 1 95.25 189 LEU A CA 1
ATOM 1454 C C . LEU A 1 189 ? 5.863 -4.938 -7.922 1 95.25 189 LEU A C 1
ATOM 1456 O O . LEU A 1 189 ? 4.734 -4.691 -7.492 1 95.25 189 LEU A O 1
ATOM 1460 N N . ARG A 1 190 ? 6.551 -4.027 -8.641 1 93.56 190 ARG A N 1
ATOM 1461 C CA . ARG A 1 190 ? 6.074 -2.664 -8.852 1 93.56 190 ARG A CA 1
ATOM 1462 C C . ARG A 1 190 ? 4.703 -2.658 -9.516 1 93.56 190 ARG A C 1
ATOM 1464 O O . ARG A 1 190 ? 3.789 -1.961 -9.07 1 93.56 190 ARG A O 1
ATOM 1471 N N . PRO A 1 191 ? 4.449 -3.535 -10.516 1 89.69 191 PRO A N 1
ATOM 1472 C CA . PRO A 1 191 ? 3.117 -3.551 -11.125 1 89.69 191 PRO A CA 1
ATOM 1473 C C . PRO A 1 191 ? 2.031 -4.016 -10.164 1 89.69 191 PRO A C 1
ATOM 1475 O O . PRO A 1 191 ? 0.91 -3.5 -10.195 1 89.69 191 PRO A O 1
ATOM 1478 N N . LEU A 1 192 ? 2.395 -4.91 -9.289 1 92.94 192 LEU A N 1
ATOM 1479 C CA . LEU A 1 192 ? 1.439 -5.449 -8.328 1 92.94 192 LEU A CA 1
ATOM 1480 C C . LEU A 1 192 ? 1.083 -4.406 -7.27 1 92.94 192 LEU A C 1
ATOM 1482 O O . LEU A 1 192 ? -0.082 -4.273 -6.891 1 92.94 192 LEU A O 1
ATOM 1486 N N . ILE A 1 193 ? 2.102 -3.719 -6.859 1 95.81 193 ILE A N 1
ATOM 1487 C CA . ILE A 1 193 ? 1.891 -2.648 -5.891 1 95.81 193 ILE A CA 1
ATOM 1488 C C . ILE A 1 193 ? 0.931 -1.611 -6.469 1 95.81 193 ILE A C 1
ATOM 1490 O O . ILE A 1 193 ? -0.045 -1.23 -5.816 1 95.81 193 ILE A O 1
ATOM 1494 N N . MET A 1 194 ? 1.159 -1.229 -7.691 1 93 194 MET A N 1
ATOM 1495 C CA . MET A 1 194 ? 0.326 -0.23 -8.352 1 93 194 MET A CA 1
ATOM 1496 C C . MET A 1 194 ? -1.107 -0.729 -8.5 1 93 194 MET A C 1
ATOM 1498 O O . MET A 1 194 ? -2.057 -0.004 -8.195 1 93 194 MET A O 1
ATOM 1502 N N . GLU A 1 195 ? -1.261 -1.952 -8.891 1 90.88 195 GLU A N 1
ATOM 1503 C CA . GLU A 1 195 ? -2.59 -2.52 -9.094 1 90.88 195 GLU A CA 1
ATOM 1504 C C . GLU A 1 195 ? -3.383 -2.551 -7.793 1 90.88 195 GLU A C 1
ATOM 1506 O O . GLU A 1 195 ? -4.582 -2.271 -7.781 1 90.88 195 GLU A O 1
ATOM 1511 N N . THR A 1 196 ? -2.717 -2.928 -6.715 1 94.25 196 THR A N 1
ATOM 1512 C CA . THR A 1 196 ? -3.365 -2.971 -5.406 1 94.25 196 THR A CA 1
ATOM 1513 C C . THR A 1 196 ? -3.889 -1.592 -5.02 1 94.25 196 THR A C 1
ATOM 1515 O O . THR A 1 196 ? -5.02 -1.461 -4.547 1 94.25 196 THR A O 1
ATOM 1518 N N . ALA A 1 197 ? -3.059 -0.561 -5.258 1 94.75 197 ALA A N 1
ATOM 1519 C CA . ALA A 1 197 ? -3.455 0.81 -4.941 1 94.75 197 ALA A CA 1
ATOM 1520 C C . ALA A 1 197 ? -4.598 1.271 -5.844 1 94.75 197 ALA A C 1
ATOM 1522 O O . ALA A 1 197 ? -5.52 1.952 -5.387 1 94.75 197 ALA A O 1
ATOM 1523 N N . VAL A 1 198 ? -4.59 0.894 -7.078 1 92.62 198 VAL A N 1
ATOM 1524 C CA . VAL A 1 198 ? -5.617 1.287 -8.039 1 92.62 198 VAL A CA 1
ATOM 1525 C C . VAL A 1 198 ? -6.957 0.666 -7.648 1 92.62 198 VAL A C 1
ATOM 1527 O O . VAL A 1 198 ? -7.996 1.328 -7.707 1 92.62 198 VAL A O 1
ATOM 1530 N N . LYS A 1 199 ? -6.977 -0.538 -7.227 1 92.06 199 LYS A N 1
ATOM 1531 C CA . LYS A 1 199 ? -8.211 -1.251 -6.902 1 92.06 199 LYS A CA 1
ATOM 1532 C C . LYS A 1 199 ? -8.977 -0.544 -5.789 1 92.06 199 LYS A C 1
ATOM 1534 O O . LYS A 1 199 ? -10.203 -0.417 -5.855 1 92.06 199 LYS A O 1
ATOM 1539 N N . VAL A 1 200 ? -8.242 0.021 -4.852 1 94.81 200 VAL A N 1
ATOM 1540 C CA . VAL A 1 200 ? -8.922 0.592 -3.691 1 94.81 200 VAL A CA 1
ATOM 1541 C C . VAL A 1 200 ? -9.328 2.033 -3.988 1 94.81 200 VAL A C 1
ATOM 1543 O O . VAL A 1 200 ? -9.938 2.699 -3.146 1 94.81 200 VAL A O 1
ATOM 1546 N N . GLN A 1 201 ? -8.945 2.547 -5.246 1 93.31 201 GLN A N 1
ATOM 1547 C CA . GLN A 1 201 ? -9.477 3.842 -5.664 1 93.31 201 GLN A CA 1
ATOM 1548 C C . GLN A 1 201 ? -10.977 3.756 -5.949 1 93.31 201 GLN A C 1
ATOM 1550 O O . GLN A 1 201 ? -11.688 4.758 -5.855 1 93.31 201 GLN A O 1
ATOM 1555 N N . GLN A 1 202 ? -11.461 2.498 -6.211 1 91.31 202 GLN A N 1
ATOM 1556 C CA . GLN A 1 202 ? -12.852 2.359 -6.629 1 91.31 202 GLN A CA 1
ATOM 1557 C C . GLN A 1 202 ? -13.602 1.375 -5.73 1 91.31 202 GLN A C 1
ATOM 1559 O O . GLN A 1 202 ? -14.836 1.344 -5.727 1 91.31 202 GLN A O 1
ATOM 1564 N N . GLN A 1 203 ? -12.867 0.592 -5.039 1 92.88 203 GLN A N 1
ATOM 1565 C CA . GLN A 1 203 ? -13.469 -0.416 -4.168 1 92.88 203 GLN A CA 1
ATOM 1566 C C . GLN A 1 203 ? -12.914 -0.312 -2.748 1 92.88 203 GLN A C 1
ATOM 1568 O O . GLN A 1 203 ? -11.82 0.214 -2.537 1 92.88 203 GLN A O 1
ATOM 1573 N N . PHE A 1 204 ? -13.727 -0.754 -1.852 1 94.75 204 PHE A N 1
ATOM 1574 C CA . PHE A 1 204 ? -13.211 -0.844 -0.489 1 94.75 204 PHE A CA 1
ATOM 1575 C C . PHE A 1 204 ? -12.234 -2.006 -0.353 1 94.75 204 PHE A C 1
ATOM 1577 O O . PHE A 1 204 ? -12.367 -3.018 -1.047 1 94.75 204 PHE A O 1
ATOM 1584 N N . PRO A 1 205 ? -11.266 -1.89 0.555 1 95.88 205 PRO A N 1
ATOM 1585 C CA . PRO A 1 205 ? -10.203 -2.885 0.68 1 95.88 205 PRO A CA 1
ATOM 1586 C C . PRO A 1 205 ? -10.727 -4.289 0.952 1 95.88 205 PRO A C 1
ATOM 1588 O O . PRO A 1 205 ? -10.203 -5.27 0.42 1 95.88 205 PRO A O 1
ATOM 1591 N N . ALA A 1 206 ? -11.789 -4.418 1.716 1 94.31 206 ALA A N 1
ATOM 1592 C CA . ALA A 1 206 ? -12.305 -5.73 2.102 1 94.31 206 ALA A CA 1
ATOM 1593 C C . ALA A 1 206 ? -12.742 -6.527 0.877 1 94.31 206 ALA A C 1
ATOM 1595 O O . ALA A 1 206 ? -12.578 -7.75 0.832 1 94.31 206 ALA A O 1
ATOM 1596 N N . VAL A 1 207 ? -13.242 -5.883 -0.138 1 90.75 207 VAL A N 1
ATOM 1597 C CA . VAL A 1 207 ? -13.828 -6.523 -1.312 1 90.75 207 VAL A CA 1
ATOM 1598 C C . VAL A 1 207 ? -12.719 -7.039 -2.225 1 90.75 207 VAL A C 1
ATOM 1600 O O . VAL A 1 207 ? -12.906 -8.016 -2.955 1 90.75 207 VAL A O 1
ATOM 1603 N N . VAL A 1 208 ? -11.547 -6.461 -2.119 1 90.25 208 VAL A N 1
ATOM 1604 C CA . VAL A 1 208 ? -10.5 -6.789 -3.088 1 90.25 208 VAL A CA 1
ATOM 1605 C C . VAL A 1 208 ? -9.359 -7.527 -2.391 1 90.25 208 VAL A C 1
ATOM 1607 O O . VAL A 1 208 ? -8.297 -7.73 -2.977 1 90.25 208 VAL A O 1
ATOM 1610 N N . GLN A 1 209 ? -9.562 -7.902 -1.104 1 92.56 209 GLN A N 1
ATOM 1611 C CA . GLN A 1 209 ? -8.531 -8.609 -0.351 1 92.56 209 GLN A CA 1
ATOM 1612 C C . GLN A 1 209 ? -8.266 -9.992 -0.951 1 92.56 209 GLN A C 1
ATOM 1614 O O . GLN A 1 209 ? -9.203 -10.742 -1.233 1 92.56 209 GLN A O 1
ATOM 1619 N N . THR A 1 210 ? -7.035 -10.305 -1.234 1 89.38 210 THR A N 1
ATOM 1620 C CA . THR A 1 210 ? -6.617 -11.617 -1.705 1 89.38 210 THR A CA 1
ATOM 1621 C C . THR A 1 210 ? -5.461 -12.148 -0.865 1 89.38 210 THR A C 1
ATOM 1623 O O . THR A 1 210 ? -5.133 -11.578 0.179 1 89.38 210 THR A O 1
ATOM 1626 N N . GLY A 1 211 ? -4.914 -13.289 -1.273 1 89.38 211 GLY A N 1
ATOM 1627 C CA . GLY A 1 211 ? -3.775 -13.867 -0.575 1 89.38 211 GLY A CA 1
ATOM 1628 C C . GLY A 1 211 ? -4.129 -15.109 0.219 1 89.38 211 GLY A C 1
ATOM 1629 O O . GLY A 1 211 ? -5.305 -15.445 0.36 1 89.38 211 GLY A O 1
ATOM 1630 N N . PRO A 1 212 ? -3.178 -15.727 0.739 1 90.81 212 PRO A N 1
ATOM 1631 C CA . PRO A 1 212 ? -3.365 -16.984 1.455 1 90.81 212 PRO A CA 1
ATOM 1632 C C . PRO A 1 212 ? -4.199 -16.828 2.725 1 90.81 212 PRO A C 1
ATOM 1634 O O . PRO A 1 212 ? -4.969 -17.719 3.078 1 90.81 212 PRO A O 1
ATOM 1637 N N . ALA A 1 213 ? -4.125 -15.727 3.412 1 92 213 ALA A N 1
ATOM 1638 C CA . ALA A 1 213 ? -4.805 -15.531 4.688 1 92 213 ALA A CA 1
ATOM 1639 C C . ALA A 1 213 ? -6.316 -15.438 4.496 1 92 213 ALA A C 1
ATOM 1641 O O . ALA A 1 213 ? -7.086 -15.953 5.312 1 92 213 ALA A O 1
ATOM 1642 N N . VAL A 1 214 ? -6.707 -14.719 3.426 1 88.81 214 VAL A N 1
ATOM 1643 C CA . VAL A 1 214 ? -8.133 -14.562 3.168 1 88.81 214 VAL A CA 1
ATOM 1644 C C . VAL A 1 214 ? -8.781 -15.938 2.99 1 88.81 214 VAL A C 1
ATOM 1646 O O . VAL A 1 214 ? -9.938 -16.141 3.379 1 88.81 214 VAL A O 1
ATOM 1649 N N . ARG A 1 215 ? -8.039 -16.906 2.461 1 82.56 215 ARG A N 1
ATOM 1650 C CA . ARG A 1 215 ? -8.562 -18.25 2.18 1 82.56 215 ARG A CA 1
ATOM 1651 C C . ARG A 1 215 ? -8.172 -19.219 3.283 1 82.56 215 ARG A C 1
ATOM 1653 O O . ARG A 1 215 ? -8.352 -20.438 3.137 1 82.56 215 ARG A O 1
ATOM 1660 N N . ASN A 1 216 ? -7.594 -18.719 4.367 1 88.06 216 ASN A N 1
ATOM 1661 C CA . ASN A 1 216 ? -7.125 -19.547 5.477 1 88.06 216 ASN A CA 1
ATOM 1662 C C . ASN A 1 216 ? -6.219 -20.672 4.992 1 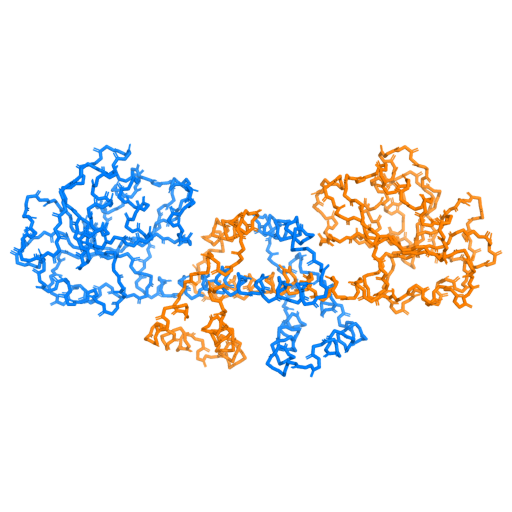88.06 216 ASN A C 1
ATOM 1664 O O . ASN A 1 216 ? -6.398 -21.828 5.383 1 88.06 216 ASN A O 1
ATOM 1668 N N . ASP A 1 217 ? -5.426 -20.406 4.047 1 88.81 217 ASP A N 1
ATOM 1669 C CA . ASP A 1 217 ? -4.469 -21.344 3.48 1 88.81 217 ASP A CA 1
ATOM 1670 C C . ASP A 1 217 ? -3.309 -21.609 4.441 1 88.81 217 ASP A C 1
ATOM 1672 O O . ASP A 1 217 ? -2.217 -21.062 4.262 1 88.81 217 ASP A O 1
ATOM 1676 N N . ARG A 1 218 ? -3.439 -22.531 5.336 1 90.12 218 ARG A N 1
ATOM 1677 C CA . ARG A 1 218 ? -2.496 -22.781 6.422 1 90.12 218 ARG A CA 1
ATOM 1678 C C . ARG A 1 218 ? -1.178 -23.328 5.883 1 90.12 218 ARG A C 1
ATOM 1680 O O . ARG A 1 218 ? -0.112 -23.047 6.438 1 90.12 218 ARG A O 1
ATOM 1687 N N . GLN A 1 219 ? -1.259 -24.078 4.844 1 88.12 219 GLN A N 1
ATOM 1688 C CA . GLN A 1 219 ? -0.056 -24.672 4.27 1 88.12 219 GLN A CA 1
ATOM 1689 C C . GLN A 1 219 ? 0.865 -23.594 3.697 1 88.12 219 GLN A C 1
ATOM 1691 O O . GLN A 1 219 ? 2.068 -23.594 3.961 1 88.12 219 GLN A O 1
ATOM 1696 N N . THR A 1 220 ? 0.297 -22.703 2.873 1 91.25 220 THR A N 1
ATOM 1697 C CA . THR A 1 220 ? 1.084 -21.625 2.299 1 91.25 220 THR A CA 1
ATOM 1698 C C . THR A 1 220 ? 1.642 -20.719 3.396 1 91.25 220 THR A C 1
ATOM 1700 O O . THR A 1 220 ? 2.807 -20.328 3.348 1 91.25 220 THR A O 1
ATOM 1703 N N . ILE A 1 221 ? 0.816 -20.422 4.41 1 95.06 221 ILE A N 1
ATOM 1704 C CA . ILE A 1 221 ? 1.24 -19.562 5.512 1 95.06 221 ILE A CA 1
ATOM 1705 C C . ILE A 1 221 ? 2.418 -20.203 6.242 1 95.06 221 ILE A C 1
ATOM 1707 O O . ILE A 1 221 ? 3.416 -19.547 6.527 1 95.06 221 ILE A O 1
ATOM 1711 N N . ALA A 1 222 ? 2.309 -21.5 6.48 1 94.38 222 ALA A N 1
ATOM 1712 C CA . ALA A 1 222 ? 3.391 -22.219 7.148 1 94.38 222 ALA A CA 1
ATOM 1713 C C . ALA A 1 222 ? 4.672 -22.172 6.32 1 94.38 222 ALA A C 1
ATOM 1715 O O . ALA A 1 222 ? 5.766 -22 6.863 1 94.38 222 ALA A O 1
ATOM 1716 N N . ALA A 1 223 ? 4.543 -22.375 5.027 1 93.38 223 ALA A N 1
ATOM 1717 C CA . ALA A 1 223 ? 5.691 -22.328 4.129 1 93.38 223 ALA A CA 1
ATOM 1718 C C . ALA A 1 223 ? 6.352 -20.953 4.148 1 93.38 223 ALA A C 1
ATOM 1720 O O . ALA A 1 223 ? 7.582 -20.859 4.133 1 93.38 223 ALA A O 1
ATOM 1721 N N . HIS A 1 224 ? 5.574 -19.891 4.117 1 96.44 224 HIS A N 1
ATOM 1722 C CA . HIS A 1 224 ? 6.094 -18.531 4.188 1 96.44 224 HIS A CA 1
ATOM 1723 C C . HIS A 1 224 ? 6.855 -18.297 5.488 1 96.44 224 HIS A C 1
ATOM 1725 O O . HIS A 1 224 ? 7.945 -17.719 5.48 1 96.44 224 HIS A O 1
ATOM 1731 N N . LEU A 1 225 ? 6.234 -18.75 6.613 1 97.31 225 LEU A N 1
ATOM 1732 C CA . LEU A 1 225 ? 6.863 -18.562 7.914 1 97.31 225 LEU A CA 1
ATOM 1733 C C . LEU A 1 225 ? 8.203 -19.281 7.984 1 97.31 225 LEU A C 1
ATOM 1735 O O . LEU A 1 225 ? 9.141 -18.812 8.625 1 97.31 225 LEU A O 1
ATOM 1739 N N . GLN A 1 226 ? 8.281 -20.422 7.305 1 96 226 GLN A N 1
ATOM 1740 C CA . GLN A 1 226 ? 9.539 -21.156 7.242 1 96 226 GLN A CA 1
ATOM 1741 C C . GLN A 1 226 ? 10.602 -20.375 6.488 1 96 226 GLN A C 1
ATOM 1743 O O . GLN A 1 226 ? 11.781 -20.406 6.855 1 96 226 GLN A O 1
ATOM 1748 N N . LEU A 1 227 ? 10.227 -19.688 5.418 1 95.94 227 LEU A N 1
ATOM 1749 C CA . LEU A 1 227 ? 11.164 -18.891 4.637 1 95.94 227 LEU A CA 1
ATOM 1750 C C . LEU A 1 227 ? 11.695 -17.719 5.457 1 95.94 227 LEU A C 1
ATOM 1752 O O . LEU A 1 227 ? 12.742 -17.156 5.137 1 95.94 227 LEU A O 1
ATOM 1756 N N . LEU A 1 228 ? 10.922 -17.297 6.488 1 97.06 228 LEU A N 1
ATOM 1757 C CA . LEU A 1 228 ? 11.297 -16.172 7.336 1 97.06 228 LEU A CA 1
ATOM 1758 C C . LEU A 1 228 ? 11.992 -16.656 8.602 1 97.06 228 LEU A C 1
ATOM 1760 O O . LEU A 1 228 ? 12.102 -15.914 9.578 1 97.06 228 LEU A O 1
ATOM 1764 N N . ASP A 1 229 ? 12.406 -17.938 8.695 1 92.25 229 ASP A N 1
ATOM 1765 C CA . ASP A 1 229 ? 12.875 -18.609 9.898 1 92.25 229 ASP A CA 1
ATOM 1766 C C . ASP A 1 229 ? 14.07 -17.875 10.508 1 92.25 229 ASP A C 1
ATOM 1768 O O . ASP A 1 229 ? 14.32 -17.984 11.711 1 92.25 229 ASP A O 1
ATOM 1772 N N . ASP A 1 230 ? 14.844 -17.094 9.789 1 93.56 230 ASP A N 1
ATOM 1773 C CA . ASP A 1 230 ? 16.031 -16.406 10.297 1 93.56 230 ASP A CA 1
ATOM 1774 C C . ASP A 1 230 ? 15.68 -15.008 10.82 1 93.56 230 ASP A C 1
ATOM 1776 O O . ASP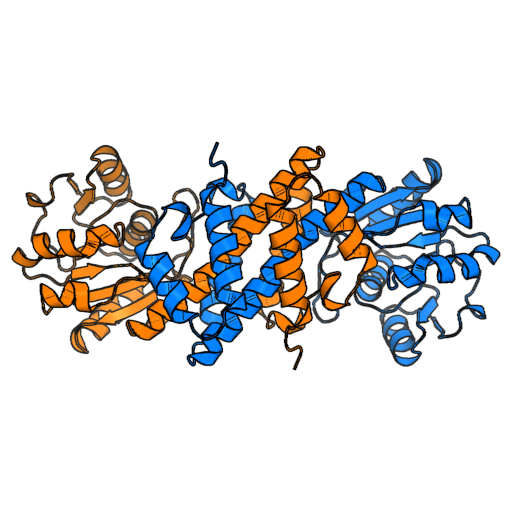 A 1 230 ? 16.562 -14.25 11.219 1 93.56 230 ASP A O 1
ATOM 1780 N N . ASN A 1 231 ? 14.422 -14.602 10.812 1 95.69 231 ASN A N 1
ATOM 1781 C CA . ASN A 1 231 ? 13.984 -13.281 11.234 1 95.69 231 ASN A CA 1
ATOM 1782 C C . ASN A 1 231 ? 12.703 -13.352 12.062 1 95.69 231 ASN A C 1
ATOM 1784 O O . ASN A 1 231 ? 11.609 -13.117 11.547 1 95.69 231 ASN A O 1
ATOM 1788 N N . VAL A 1 232 ? 12.805 -13.469 13.352 1 96.12 232 VAL A N 1
ATOM 1789 C CA . VAL A 1 232 ? 11.695 -13.672 14.273 1 96.12 232 VAL A CA 1
ATOM 1790 C C . VAL A 1 232 ? 10.75 -12.469 14.211 1 96.12 232 VAL A C 1
ATOM 1792 O O . VAL A 1 232 ? 9.531 -12.625 14.336 1 96.12 232 VAL A O 1
ATOM 1795 N N . PHE A 1 233 ? 11.328 -11.305 14.078 1 97.12 233 PHE A N 1
ATOM 1796 C CA . PHE A 1 233 ? 10.531 -10.086 13.984 1 97.12 233 PHE A CA 1
ATOM 1797 C C . PHE A 1 233 ? 9.562 -10.164 12.812 1 97.12 233 PHE A C 1
ATOM 1799 O O . PHE A 1 233 ? 8.367 -9.914 12.961 1 97.12 233 PHE A O 1
ATOM 1806 N N . LEU A 1 234 ? 10.055 -10.555 11.625 1 97.44 234 LEU A N 1
ATOM 1807 C CA . LEU A 1 234 ? 9.219 -10.633 10.43 1 97.44 234 LEU A CA 1
ATOM 1808 C C . LEU A 1 234 ? 8.227 -11.781 10.539 1 97.44 234 LEU A C 1
ATOM 1810 O O . LEU A 1 234 ? 7.109 -11.695 10.016 1 97.44 234 LEU A O 1
ATOM 1814 N N . GLN A 1 235 ? 8.594 -12.875 11.219 1 97.94 235 GLN A N 1
ATOM 1815 C CA . GLN A 1 235 ? 7.648 -13.961 11.461 1 97.94 235 GLN A CA 1
ATOM 1816 C C . GLN A 1 235 ? 6.457 -13.469 12.273 1 97.94 235 GLN A C 1
ATOM 1818 O O . GLN A 1 235 ? 5.309 -13.781 11.953 1 97.94 235 GLN A O 1
ATOM 1823 N N . THR A 1 236 ? 6.809 -12.75 13.328 1 97.69 236 THR A N 1
ATOM 1824 C CA . THR A 1 236 ? 5.766 -12.211 14.195 1 97.69 236 THR A CA 1
ATOM 1825 C C . THR A 1 236 ? 4.859 -11.258 13.43 1 97.69 236 THR A C 1
ATOM 1827 O O . THR A 1 236 ? 3.633 -11.32 13.555 1 97.69 236 THR A O 1
ATOM 1830 N N . LEU A 1 237 ? 5.48 -10.398 12.68 1 97.81 237 LEU A N 1
ATOM 1831 C CA . LEU A 1 237 ? 4.73 -9.438 11.875 1 97.81 237 LEU A CA 1
ATOM 1832 C C . LEU A 1 237 ? 3.834 -10.148 10.867 1 97.81 237 LEU A C 1
ATOM 1834 O O . LEU A 1 237 ? 2.656 -9.812 10.727 1 97.81 237 LEU A O 1
ATOM 1838 N N . TYR A 1 238 ? 4.398 -11.156 10.141 1 98.38 238 TYR A N 1
ATOM 1839 C CA . TYR A 1 238 ? 3.646 -11.953 9.172 1 98.38 238 TYR A CA 1
ATOM 1840 C C . TYR A 1 238 ? 2.43 -12.594 9.82 1 98.38 238 TYR A C 1
ATOM 1842 O O . TYR A 1 238 ? 1.329 -12.562 9.266 1 98.38 238 TYR A O 1
ATOM 1850 N N . GLN A 1 239 ? 2.623 -13.133 10.969 1 97.31 239 GLN A N 1
ATOM 1851 C CA . GLN A 1 239 ? 1.549 -13.828 11.672 1 97.31 239 GLN A CA 1
ATOM 1852 C C . GLN A 1 239 ? 0.451 -12.859 12.094 1 97.31 239 GLN A C 1
ATOM 1854 O O . GLN A 1 239 ? -0.736 -13.148 11.93 1 97.31 239 GLN A O 1
ATOM 1859 N N . LEU A 1 240 ? 0.839 -11.781 12.656 1 97.56 240 LEU A N 1
ATOM 1860 C CA . LEU A 1 240 ? -0.126 -10.797 13.125 1 97.56 240 LEU A CA 1
ATOM 1861 C C . LEU A 1 240 ? -0.945 -10.242 11.969 1 97.56 240 LEU A C 1
ATOM 1863 O O . LEU A 1 240 ? -2.166 -10.102 12.078 1 97.56 240 LEU A O 1
ATOM 1867 N N . LEU A 1 241 ? -0.294 -9.867 10.867 1 98.31 241 LEU A N 1
ATOM 1868 C CA . LEU A 1 241 ? -0.99 -9.336 9.695 1 98.31 241 LEU A CA 1
ATOM 1869 C C . LEU A 1 241 ? -1.908 -10.391 9.086 1 98.31 241 LEU A C 1
ATOM 1871 O O . LEU A 1 241 ? -3.027 -10.078 8.68 1 98.31 241 LEU A O 1
ATOM 1875 N N . SER A 1 242 ? -1.408 -11.664 9.008 1 97.62 242 SER A N 1
ATOM 1876 C CA . SER A 1 242 ? -2.25 -12.75 8.516 1 97.62 242 SER A CA 1
ATOM 1877 C C . SER A 1 242 ? -3.498 -12.914 9.375 1 97.62 242 SER A C 1
ATOM 1879 O O . SER A 1 242 ? -4.602 -13.094 8.852 1 97.62 242 SER A O 1
ATOM 1881 N N . GLU A 1 243 ? -3.312 -12.867 10.688 1 96.75 243 GLU A N 1
ATOM 1882 C CA . GLU A 1 243 ? -4.449 -12.945 11.602 1 96.75 243 GLU A CA 1
ATOM 1883 C C . GLU A 1 243 ? -5.441 -11.812 11.352 1 96.75 243 GLU A C 1
ATOM 1885 O O . GLU A 1 243 ? -6.652 -12.031 11.383 1 96.75 243 GLU A O 1
ATOM 1890 N N . GLY A 1 244 ? -4.922 -10.625 11.211 1 96.88 244 GLY A N 1
ATOM 1891 C CA . GLY A 1 244 ? -5.77 -9.492 10.883 1 96.88 244 GLY A CA 1
ATOM 1892 C C . GLY A 1 244 ? -6.602 -9.711 9.633 1 96.88 244 GLY A C 1
ATOM 1893 O O . GLY A 1 244 ? -7.809 -9.453 9.633 1 96.88 244 GLY A O 1
ATOM 1894 N N . VAL A 1 245 ? -5.949 -10.18 8.555 1 96.75 245 VAL A N 1
ATOM 1895 C CA . VAL A 1 245 ? -6.629 -10.445 7.293 1 96.75 245 VAL A CA 1
ATOM 1896 C C . VAL A 1 245 ? -7.738 -11.469 7.5 1 96.75 245 VAL A C 1
ATOM 1898 O O . VAL A 1 245 ? -8.844 -11.32 6.977 1 96.75 245 VAL A O 1
ATOM 1901 N N . MET A 1 246 ? -7.473 -12.508 8.281 1 94.75 246 MET A N 1
ATOM 1902 C CA . MET A 1 246 ? -8.43 -13.586 8.516 1 94.75 246 MET A CA 1
ATOM 1903 C C . MET A 1 246 ? -9.656 -13.07 9.258 1 94.75 246 MET A C 1
ATOM 1905 O O . MET A 1 246 ? -10.75 -13.609 9.102 1 94.75 246 MET A O 1
ATOM 1909 N N . LYS A 1 247 ? -9.547 -12.008 9.992 1 93.31 247 LYS A N 1
ATOM 1910 C CA . LYS A 1 247 ? -10.617 -11.516 10.852 1 93.31 247 LYS A CA 1
ATOM 1911 C C . LYS A 1 247 ? -11.383 -10.383 10.172 1 93.31 247 LYS A C 1
ATOM 1913 O O . LYS A 1 247 ? -12.328 -9.836 10.742 1 93.31 247 LYS A O 1
ATOM 1918 N N . MET A 1 248 ? -10.922 -9.953 8.977 1 92.69 248 MET A N 1
ATOM 1919 C CA . MET A 1 248 ? -11.609 -8.875 8.273 1 92.69 248 MET A CA 1
ATOM 1920 C C . MET A 1 248 ? -13.094 -9.203 8.102 1 92.69 248 MET A C 1
ATOM 1922 O O . MET A 1 248 ? -13.453 -10.352 7.844 1 92.69 248 MET A O 1
ATOM 1926 N N . ASP A 1 249 ? -13.938 -8.289 8.281 1 77.69 249 ASP A N 1
ATOM 1927 C CA . ASP A 1 249 ? -15.359 -8.414 7.988 1 77.69 249 ASP A CA 1
ATOM 1928 C C . ASP A 1 249 ? -15.633 -8.297 6.492 1 77.69 249 ASP A C 1
ATOM 1930 O O . ASP A 1 249 ? -15.227 -7.312 5.859 1 77.69 249 ASP A O 1
ATOM 1934 N N . LYS A 1 250 ? -15.852 -9.344 5.801 1 62.22 250 LYS A N 1
ATOM 1935 C CA . LYS A 1 250 ? -16.109 -9.305 4.363 1 62.22 250 LYS A CA 1
ATOM 1936 C C . LYS A 1 250 ? -17.5 -8.742 4.074 1 62.22 250 LYS A C 1
ATOM 1938 O O . LYS A 1 250 ? -17.875 -8.539 2.916 1 62.22 250 LYS A O 1
ATOM 1943 N N . ASN A 1 251 ? -18.484 -8.336 5.098 1 51.78 251 ASN A N 1
ATOM 1944 C CA . ASN A 1 251 ? -19.875 -7.906 4.949 1 51.78 251 ASN A CA 1
ATOM 1945 C C . ASN A 1 251 ? -19.984 -6.383 4.98 1 51.78 251 ASN A C 1
ATOM 1947 O O . ASN A 1 251 ? -19.297 -5.719 5.754 1 51.78 251 ASN A O 1
ATOM 1951 N N . MET B 1 1 ? -9.07 -25.188 -19.188 1 97.25 1 MET B N 1
ATOM 1952 C CA . MET B 1 1 ? -8.938 -24.422 -17.969 1 97.25 1 MET B CA 1
ATOM 1953 C C . MET B 1 1 ? -9.594 -25.141 -16.781 1 97.25 1 MET B C 1
ATOM 1955 O O . MET B 1 1 ? -10.797 -25.375 -16.797 1 97.25 1 MET B O 1
ATOM 1959 N N . ILE B 1 2 ? -8.789 -25.469 -15.828 1 97.5 2 ILE B N 1
ATOM 1960 C CA . ILE B 1 2 ? -9.297 -26.141 -14.633 1 97.5 2 ILE B CA 1
ATOM 1961 C C . ILE B 1 2 ? -9.414 -25.125 -13.5 1 97.5 2 ILE B C 1
ATOM 1963 O O . ILE B 1 2 ? -8.414 -24.75 -12.875 1 97.5 2 ILE B O 1
ATOM 1967 N N . GLY B 1 3 ? -10.633 -24.766 -13.117 1 96.38 3 GLY B N 1
ATOM 1968 C CA . GLY B 1 3 ? -10.93 -23.703 -12.18 1 96.38 3 GLY B CA 1
ATOM 1969 C C . GLY B 1 3 ? -11.68 -22.531 -12.805 1 96.38 3 GLY B C 1
ATOM 1970 O O . GLY B 1 3 ? -11.586 -22.312 -14.016 1 96.38 3 GLY B O 1
ATOM 1971 N N . SER B 1 4 ? -12.438 -21.812 -12.016 1 95.06 4 SER B N 1
ATOM 1972 C CA . SER B 1 4 ? -13.227 -20.672 -12.484 1 95.06 4 SER B CA 1
ATOM 1973 C C . SER B 1 4 ? -13.062 -19.469 -11.57 1 95.06 4 SER B C 1
ATOM 1975 O O . SER B 1 4 ? -13.953 -18.609 -11.5 1 95.06 4 SER B O 1
ATOM 1977 N N . GLY B 1 5 ? -11.961 -19.438 -10.836 1 92.62 5 GLY B N 1
ATOM 1978 C CA . GLY B 1 5 ? -11.703 -18.344 -9.906 1 92.62 5 GLY B CA 1
ATOM 1979 C C . GLY B 1 5 ? -11.164 -17.094 -10.586 1 92.62 5 GLY B C 1
ATOM 1980 O O . GLY B 1 5 ? -11.328 -16.922 -11.797 1 92.62 5 GLY B O 1
ATOM 1981 N N . ASN B 1 6 ? -10.57 -16.203 -9.797 1 90.81 6 ASN B N 1
ATOM 1982 C CA . ASN B 1 6 ? -10.07 -14.922 -10.281 1 90.81 6 ASN B CA 1
ATOM 1983 C C . ASN B 1 6 ? -8.977 -15.109 -11.336 1 90.81 6 ASN B C 1
ATOM 1985 O O . ASN B 1 6 ? -9.023 -14.492 -12.398 1 90.81 6 ASN B O 1
ATOM 1989 N N . VAL B 1 7 ? -8.062 -16.016 -11.055 1 93.94 7 VAL B N 1
ATOM 1990 C CA . VAL B 1 7 ? -6.953 -16.234 -11.969 1 93.94 7 VAL B CA 1
ATOM 1991 C C . VAL B 1 7 ? -7.473 -16.828 -13.281 1 93.94 7 VAL B C 1
ATOM 1993 O O . VAL B 1 7 ? -7.117 -16.359 -14.367 1 93.94 7 VAL B O 1
ATOM 1996 N N . SER B 1 8 ? -8.32 -17.828 -13.18 1 96.12 8 SER B N 1
ATOM 1997 C CA . SER B 1 8 ? -8.875 -18.469 -14.359 1 96.12 8 SER B CA 1
ATOM 1998 C C . SER B 1 8 ? -9.609 -17.469 -15.242 1 96.12 8 SER B C 1
ATOM 2000 O O . SER B 1 8 ? -9.492 -17.516 -16.469 1 96.12 8 SER B O 1
ATOM 2002 N N . THR B 1 9 ? -10.352 -16.656 -14.633 1 94.75 9 THR B N 1
ATOM 2003 C CA . THR B 1 9 ? -11.156 -15.68 -15.352 1 94.75 9 THR B CA 1
ATOM 2004 C C . THR B 1 9 ? -10.273 -14.766 -16.203 1 94.75 9 THR B C 1
ATOM 2006 O O . THR B 1 9 ? -10.492 -14.617 -17.406 1 94.75 9 THR B O 1
ATOM 2009 N N . HIS B 1 10 ? -9.273 -14.234 -15.625 1 94.88 10 HIS B N 1
ATOM 2010 C CA . HIS B 1 10 ? -8.414 -13.281 -16.328 1 94.88 10 HIS B CA 1
ATOM 2011 C C . HIS B 1 10 ? -7.48 -13.992 -17.297 1 94.88 10 HIS B C 1
ATOM 2013 O O . HIS B 1 10 ? -7.242 -13.5 -18.406 1 94.88 10 HIS B O 1
ATOM 2019 N N . LEU B 1 11 ? -6.949 -15.125 -16.891 1 96.69 11 LEU B N 1
ATOM 2020 C CA . LEU B 1 11 ? -6.023 -15.867 -17.734 1 96.69 11 LEU B CA 1
ATOM 2021 C C . LEU B 1 11 ? -6.738 -16.406 -18.969 1 96.69 11 LEU B C 1
ATOM 2023 O O . LEU B 1 11 ? -6.215 -16.297 -20.094 1 96.69 11 LEU B O 1
ATOM 2027 N N . ALA B 1 12 ? -7.918 -16.969 -18.812 1 96.94 12 ALA B N 1
ATOM 2028 C CA . ALA B 1 12 ? -8.688 -17.484 -19.938 1 96.94 12 ALA B CA 1
ATOM 2029 C C . ALA B 1 12 ? -9.023 -16.359 -20.938 1 96.94 12 ALA B C 1
ATOM 2031 O O . ALA B 1 12 ? -8.914 -16.547 -22.141 1 96.94 12 ALA B O 1
ATOM 2032 N N . ALA B 1 13 ? -9.422 -15.234 -20.406 1 96.12 13 ALA B N 1
ATOM 2033 C CA . ALA B 1 13 ? -9.734 -14.094 -21.25 1 96.12 13 ALA B CA 1
ATOM 2034 C C . ALA B 1 13 ? -8.508 -13.633 -22.031 1 96.12 13 ALA B C 1
ATOM 2036 O O . ALA B 1 13 ? -8.594 -13.344 -23.219 1 96.12 13 ALA B O 1
ATOM 2037 N N . ALA B 1 14 ? -7.371 -13.516 -21.328 1 96.81 14 ALA B N 1
ATOM 2038 C CA . ALA B 1 14 ? -6.129 -13.094 -21.984 1 96.81 14 ALA B CA 1
ATOM 2039 C C . ALA B 1 14 ? -5.742 -14.055 -23.109 1 96.81 14 ALA B C 1
ATOM 2041 O O . ALA B 1 14 ? -5.359 -13.617 -24.188 1 96.81 14 ALA B O 1
ATOM 2042 N N . LEU B 1 15 ? -5.867 -15.367 -22.906 1 97.88 15 LEU B N 1
ATOM 2043 C CA . LEU B 1 15 ? -5.523 -16.375 -23.891 1 97.88 15 LEU B CA 1
ATOM 2044 C C . LEU B 1 15 ? -6.477 -16.312 -25.078 1 97.88 15 LEU B C 1
ATOM 2046 O O . LEU B 1 15 ? -6.043 -16.359 -26.234 1 97.88 15 LEU B O 1
ATOM 2050 N N . LYS B 1 16 ? -7.727 -16.188 -24.781 1 97.44 16 LYS B N 1
ATOM 2051 C CA . LYS B 1 16 ? -8.719 -16.047 -25.844 1 97.44 16 LYS B CA 1
ATOM 2052 C C . LYS B 1 16 ? -8.422 -14.828 -26.719 1 97.44 16 LYS B C 1
ATOM 2054 O O . LYS B 1 16 ? -8.414 -14.922 -27.953 1 97.44 16 LYS B O 1
ATOM 2059 N N . ASN B 1 17 ? -8.18 -13.695 -26.094 1 96.56 17 ASN B N 1
ATOM 2060 C CA . ASN B 1 17 ? -7.918 -12.445 -26.797 1 96.56 17 ASN B CA 1
ATOM 2061 C C . ASN B 1 17 ? -6.645 -12.539 -27.641 1 96.56 17 ASN B C 1
ATOM 2063 O O . ASN B 1 17 ? -6.52 -11.852 -28.656 1 96.56 17 ASN B O 1
ATOM 2067 N N . ALA B 1 18 ? -5.77 -13.344 -27.203 1 97.5 18 ALA B N 1
ATOM 2068 C CA . ALA B 1 18 ? -4.52 -13.539 -27.938 1 97.5 18 ALA B CA 1
ATOM 2069 C C . ALA B 1 18 ? -4.699 -14.508 -29.094 1 97.5 18 ALA B C 1
ATOM 2071 O O . ALA B 1 18 ? -3.758 -14.773 -29.844 1 97.5 18 ALA B O 1
ATOM 2072 N N . GLY B 1 19 ? -5.867 -15.102 -29.219 1 97.44 19 GLY B N 1
ATOM 2073 C CA . GLY B 1 19 ? -6.172 -15.945 -30.359 1 97.44 19 GLY B CA 1
ATOM 2074 C C . GLY B 1 19 ? -6.156 -17.422 -30.031 1 97.44 19 GLY B C 1
ATOM 2075 O O . GLY B 1 19 ? -6.352 -18.266 -30.922 1 97.44 19 GLY B O 1
ATOM 2076 N N . HIS B 1 20 ? -5.941 -17.812 -28.828 1 97.88 20 HIS B N 1
ATOM 2077 C CA . HIS B 1 20 ? -5.965 -19.203 -28.422 1 97.88 20 HIS B CA 1
ATOM 2078 C C . HIS B 1 20 ? -7.395 -19.688 -28.188 1 97.88 20 HIS B C 1
ATOM 2080 O O . HIS B 1 20 ? -8.273 -18.906 -27.844 1 97.88 20 HIS B O 1
ATOM 2086 N N . ARG B 1 21 ? -7.586 -20.922 -28.406 1 97.19 21 ARG B N 1
ATOM 2087 C CA . ARG B 1 21 ? -8.906 -21.516 -28.188 1 97.19 21 ARG B CA 1
ATOM 2088 C C . ARG B 1 21 ? -9.016 -22.125 -26.797 1 97.19 21 ARG B C 1
ATOM 2090 O O . ARG B 1 21 ? -8.227 -23 -26.422 1 97.19 21 ARG B O 1
ATOM 2097 N N . ILE B 1 22 ? -9.914 -21.625 -26.031 1 97.62 22 ILE B N 1
ATOM 2098 C CA . ILE B 1 22 ? -10.266 -22.281 -24.766 1 97.62 22 ILE B CA 1
ATOM 2099 C C . ILE B 1 22 ? -11.289 -23.375 -25.031 1 97.62 22 ILE B C 1
ATOM 2101 O O . ILE B 1 22 ? -12.438 -23.094 -25.391 1 97.62 22 ILE B O 1
ATOM 2105 N N . VAL B 1 23 ? -10.961 -24.562 -24.828 1 96.88 23 VAL B N 1
ATOM 2106 C CA . VAL B 1 23 ? -11.797 -25.703 -25.203 1 96.88 23 VAL B CA 1
ATOM 2107 C C . VAL B 1 23 ? -12.875 -25.938 -24.141 1 96.88 23 VAL B C 1
ATOM 2109 O O . VAL B 1 23 ? -14.055 -26.062 -24.469 1 96.88 23 VAL B O 1
ATOM 2112 N N . GLN B 1 24 ? -12.438 -25.969 -22.906 1 97.31 24 GLN B N 1
ATOM 2113 C CA . GLN B 1 24 ? -13.344 -26.312 -21.812 1 97.31 24 GLN B CA 1
ATOM 2114 C C . GLN B 1 24 ? -12.945 -25.578 -20.531 1 97.31 24 GLN B C 1
ATOM 2116 O O . GLN B 1 24 ? -11.773 -25.25 -20.328 1 97.31 24 GLN B O 1
ATOM 2121 N N . VAL B 1 25 ? -13.953 -25.297 -19.734 1 97.94 25 VAL B N 1
ATOM 2122 C CA . VAL B 1 25 ? -13.766 -24.781 -18.391 1 97.94 25 VAL B CA 1
ATOM 2123 C C . VAL B 1 25 ? -14.359 -25.766 -17.375 1 97.94 25 VAL B C 1
ATOM 2125 O O . VAL B 1 25 ? -15.523 -26.156 -17.5 1 97.94 25 VAL B O 1
ATOM 2128 N N . TYR B 1 26 ? -13.555 -26.156 -16.422 1 97.56 26 TYR B N 1
ATOM 2129 C CA . TYR B 1 26 ? -14.016 -27.031 -15.352 1 97.56 26 TYR B CA 1
ATOM 2130 C C . TYR B 1 26 ? -14.102 -26.281 -14.031 1 97.56 26 TYR B C 1
ATOM 2132 O O . TYR B 1 26 ? -13.18 -25.547 -13.672 1 97.56 26 TYR B O 1
ATOM 2140 N N . SER B 1 27 ? -15.164 -26.5 -13.32 1 97.12 27 SER B N 1
ATOM 2141 C CA . SER B 1 27 ? -15.344 -26.094 -11.93 1 97.12 27 SER B CA 1
ATOM 2142 C C . SER B 1 27 ? -16.312 -27.016 -11.203 1 97.12 27 SER B C 1
ATOM 2144 O O . SER B 1 27 ? -17.266 -27.516 -11.789 1 97.12 27 SER B O 1
ATOM 2146 N N . PRO B 1 28 ? -16.031 -27.266 -9.922 1 94.69 28 PRO B N 1
ATOM 2147 C CA . PRO B 1 28 ? -16.984 -28.062 -9.172 1 94.69 28 PRO B CA 1
ATOM 2148 C C . PRO B 1 28 ? -18.375 -27.438 -9.125 1 94.69 28 PRO B C 1
ATOM 2150 O O . PRO B 1 28 ? -19.375 -28.141 -8.938 1 94.69 28 PRO B O 1
ATOM 2153 N N . ASN B 1 29 ? -18.438 -26.156 -9.234 1 95.94 29 ASN B N 1
ATOM 2154 C CA . ASN B 1 29 ? -19.703 -25.438 -9.344 1 95.94 29 ASN B CA 1
ATOM 2155 C C . ASN B 1 29 ? -20.062 -25.156 -10.797 1 95.94 29 ASN B C 1
ATOM 2157 O O . ASN B 1 29 ? -19.438 -24.297 -11.438 1 95.94 29 ASN B O 1
ATOM 2161 N N . MET B 1 30 ? -21.125 -25.766 -11.273 1 96.44 30 MET B N 1
ATOM 2162 C CA . MET B 1 30 ? -21.484 -25.672 -12.68 1 96.44 30 MET B CA 1
ATOM 2163 C C . MET B 1 30 ? -21.812 -24.219 -13.062 1 96.44 30 MET B C 1
ATOM 2165 O O . MET B 1 30 ? -21.547 -23.797 -14.188 1 96.44 30 MET B O 1
ATOM 2169 N N . GLY B 1 31 ? -22.484 -23.547 -12.148 1 97.06 31 GLY B N 1
ATOM 2170 C CA . GLY B 1 31 ? -22.797 -22.156 -12.414 1 97.06 31 GLY B CA 1
ATOM 2171 C C . GLY B 1 31 ? -21.562 -21.312 -12.688 1 97.06 31 GLY B C 1
ATOM 2172 O O . GLY B 1 31 ? -21.547 -20.5 -13.617 1 97.06 31 GLY B O 1
ATOM 2173 N N . HIS B 1 32 ? -20.531 -21.5 -11.914 1 96.38 32 HIS B N 1
ATOM 2174 C CA . HIS B 1 32 ? -19.281 -20.766 -12.094 1 96.38 32 HIS B CA 1
ATOM 2175 C C . HIS B 1 32 ? -18.594 -21.172 -13.391 1 96.38 32 HIS B C 1
ATOM 2177 O O . HIS B 1 32 ? -18.094 -20.328 -14.125 1 96.38 32 HIS B O 1
ATOM 2183 N N . ALA B 1 33 ? -18.578 -22.5 -13.633 1 97.31 33 ALA B N 1
ATOM 2184 C CA . ALA B 1 33 ? -17.984 -23 -14.867 1 97.31 33 ALA B CA 1
ATOM 2185 C C . ALA B 1 33 ? -18.688 -22.422 -16.094 1 97.31 33 ALA B C 1
ATOM 2187 O O . ALA B 1 33 ? -18.047 -22 -17.047 1 97.31 33 ALA B O 1
ATOM 2188 N N . SER B 1 34 ? -19.984 -22.406 -16.031 1 97.81 34 SER B N 1
ATOM 2189 C CA . SER B 1 34 ? -20.797 -21.953 -17.156 1 97.81 34 SER B CA 1
ATOM 2190 C C . SER B 1 34 ? -20.594 -20.469 -17.438 1 97.81 34 SER B C 1
ATOM 2192 O O . SER B 1 34 ? -20.516 -20.047 -18.594 1 97.81 34 SER B O 1
ATOM 2194 N N . LEU B 1 35 ? -20.516 -19.734 -16.406 1 96.69 35 LEU B N 1
ATOM 2195 C CA . LEU B 1 35 ? -20.344 -18.297 -16.547 1 96.69 35 LEU B CA 1
ATOM 2196 C C . LEU B 1 35 ? -19.016 -17.984 -17.25 1 96.69 35 LEU B C 1
ATOM 2198 O O . LEU B 1 35 ? -18.984 -17.203 -18.203 1 96.69 35 LEU B O 1
ATOM 2202 N N . LEU B 1 36 ? -17.984 -18.578 -16.75 1 96.75 36 LEU B N 1
ATOM 2203 C CA . LEU B 1 36 ? -16.672 -18.328 -17.359 1 96.75 36 LEU B CA 1
ATOM 2204 C C . LEU B 1 36 ? -16.625 -18.891 -18.781 1 96.75 36 LEU B C 1
ATOM 2206 O O . LEU B 1 36 ? -16.109 -18.234 -19.688 1 96.75 36 LEU B O 1
ATOM 2210 N N . ALA B 1 37 ? -17.125 -20.047 -18.984 1 97.69 37 ALA B N 1
ATOM 2211 C CA . ALA B 1 37 ? -17.141 -20.688 -20.312 1 97.69 37 ALA B CA 1
ATOM 2212 C C . ALA B 1 37 ? -17.859 -19.812 -21.328 1 97.69 37 ALA B C 1
ATOM 2214 O O . ALA B 1 37 ? -17.422 -19.688 -22.469 1 97.69 37 ALA B O 1
ATOM 2215 N N . TYR B 1 38 ? -18.938 -19.297 -20.891 1 97.38 38 TYR B N 1
ATOM 2216 C CA . TYR B 1 38 ? -19.719 -18.422 -21.766 1 97.38 38 TYR B CA 1
ATOM 2217 C C . TYR B 1 38 ? -18.891 -17.219 -22.203 1 97.38 38 TYR B C 1
ATOM 2219 O O . TYR B 1 38 ? -18.875 -16.859 -23.375 1 97.38 38 TYR B O 1
ATOM 2227 N N . HIS B 1 39 ? -18.188 -16.609 -21.312 1 95.31 39 HIS B N 1
ATOM 2228 C CA . HIS B 1 39 ? -17.406 -15.406 -21.578 1 95.31 39 HIS B CA 1
ATOM 2229 C C . HIS B 1 39 ? -16.266 -15.695 -22.531 1 95.31 39 HIS B C 1
ATOM 2231 O O . HIS B 1 39 ? -15.859 -14.82 -23.312 1 95.31 39 HIS B O 1
ATOM 2237 N N . VAL B 1 40 ? -15.773 -16.922 -22.5 1 96.75 40 VAL B N 1
ATOM 2238 C CA . VAL B 1 40 ? -14.57 -17.172 -23.297 1 96.75 40 VAL B CA 1
ATOM 2239 C C . VAL B 1 40 ? -14.898 -18.125 -24.438 1 96.75 40 VAL B C 1
ATOM 2241 O O . VAL B 1 40 ? -14 -18.609 -25.141 1 96.75 40 VAL B O 1
ATOM 2244 N N . GLY B 1 41 ? -16.156 -18.438 -24.656 1 96.69 41 GLY B N 1
ATOM 2245 C CA . GLY B 1 41 ? -16.578 -19.266 -25.766 1 96.69 41 GLY B CA 1
ATOM 2246 C C . GLY B 1 41 ? -16.125 -20.703 -25.641 1 96.69 41 GLY B C 1
ATOM 2247 O O . GLY B 1 41 ? -15.664 -21.297 -26.609 1 96.69 41 GLY B O 1
ATOM 2248 N N . ALA B 1 42 ? -16.172 -21.25 -24.484 1 97.25 42 ALA B N 1
ATOM 2249 C CA . ALA B 1 42 ? -15.742 -22.609 -24.203 1 97.25 42 ALA B CA 1
ATOM 2250 C C . ALA B 1 42 ? -16.922 -23.469 -23.734 1 97.25 42 ALA B C 1
ATOM 2252 O O . ALA B 1 42 ? -18.047 -22.969 -23.609 1 97.25 42 ALA B O 1
ATOM 2253 N N . GLU B 1 43 ? -16.703 -24.719 -23.594 1 97.06 43 GLU B N 1
ATOM 2254 C CA . GLU B 1 43 ? -17.672 -25.625 -22.984 1 97.06 43 GLU B CA 1
ATOM 2255 C C . GLU B 1 43 ? -17.453 -25.703 -21.469 1 97.06 43 GLU B C 1
ATOM 2257 O O . GLU B 1 43 ? -16.312 -25.672 -21 1 97.06 43 GLU B O 1
ATOM 2262 N N . ALA B 1 44 ? -18.578 -25.844 -20.734 1 97.56 44 ALA B N 1
ATOM 2263 C CA . ALA B 1 44 ? -18.5 -25.938 -19.281 1 97.56 44 ALA B CA 1
ATOM 2264 C C . ALA B 1 44 ? -18.719 -27.359 -18.812 1 97.56 44 ALA B C 1
ATOM 2266 O O . ALA B 1 44 ? -19.469 -28.125 -19.438 1 97.56 44 ALA B O 1
ATOM 2267 N N . THR B 1 45 ? -18.031 -27.781 -17.75 1 97.25 45 THR B N 1
ATOM 2268 C CA . THR B 1 45 ? -18.297 -29.062 -17.109 1 97.25 45 THR B CA 1
ATOM 2269 C C . THR B 1 45 ? -17.984 -28.984 -15.609 1 97.25 45 THR B C 1
ATOM 2271 O O . THR B 1 45 ? -17.156 -28.188 -15.188 1 97.25 45 THR B O 1
ATOM 2274 N N . ASP B 1 46 ? -18.703 -29.719 -14.789 1 96.81 46 ASP B N 1
ATOM 2275 C CA . ASP B 1 46 ? -18.438 -29.812 -13.359 1 96.81 46 ASP B CA 1
ATOM 2276 C C . ASP B 1 46 ? -17.969 -31.203 -12.977 1 96.81 46 ASP B C 1
ATOM 2278 O O . ASP B 1 46 ? -17.828 -31.516 -11.789 1 96.81 46 ASP B O 1
ATOM 2282 N N . ASP B 1 47 ? -17.734 -31.969 -14 1 95.44 47 ASP B N 1
ATOM 2283 C CA . ASP B 1 47 ? -17.25 -33.344 -13.836 1 95.44 47 ASP B CA 1
ATOM 2284 C C . ASP B 1 47 ? -15.891 -33.531 -14.523 1 95.44 47 ASP B C 1
ATOM 2286 O O . ASP B 1 47 ? -15.812 -33.531 -15.75 1 95.44 47 ASP B O 1
ATOM 2290 N N . ILE B 1 48 ? -14.891 -33.719 -13.758 1 92.81 48 ILE B N 1
ATOM 2291 C CA . ILE B 1 48 ? -13.516 -33.781 -14.25 1 92.81 48 ILE B CA 1
ATOM 2292 C C . ILE B 1 48 ? -13.344 -34.969 -15.172 1 92.81 48 ILE B C 1
ATOM 2294 O O . ILE B 1 48 ? -12.508 -34.969 -16.078 1 92.81 48 ILE B O 1
ATOM 2298 N N . SER B 1 49 ? -14.141 -36.031 -15.023 1 91 49 SER B N 1
ATOM 2299 C CA . SER B 1 49 ? -14.07 -37.219 -15.859 1 91 49 SER B CA 1
ATOM 2300 C C . SER B 1 49 ? -14.531 -36.938 -17.281 1 91 49 SER B C 1
ATOM 2302 O O . SER B 1 49 ? -14.258 -37.719 -18.203 1 91 49 SER B O 1
ATOM 2304 N N . LEU B 1 50 ? -15.188 -35.812 -17.422 1 91.69 50 LEU B N 1
ATOM 2305 C CA . LEU B 1 50 ? -15.727 -35.469 -18.734 1 91.69 50 LEU B CA 1
ATOM 2306 C C . LEU B 1 50 ? -14.805 -34.5 -19.469 1 91.69 50 LEU B C 1
ATOM 2308 O O . LEU B 1 50 ? -15.148 -34 -20.531 1 91.69 50 LEU B O 1
ATOM 2312 N N . ILE B 1 51 ? -13.688 -34.25 -18.891 1 91.06 51 ILE B N 1
ATOM 2313 C CA . ILE B 1 51 ? -12.727 -33.344 -19.531 1 91.06 51 ILE B CA 1
ATOM 2314 C C . ILE B 1 51 ? -12.258 -33.969 -20.859 1 91.06 51 ILE B C 1
ATOM 2316 O O . ILE B 1 51 ? -12.016 -35.156 -20.938 1 91.06 51 ILE B O 1
ATOM 2320 N N . MET B 1 52 ? -12.117 -33.125 -21.797 1 83.62 52 MET B N 1
ATOM 2321 C CA . MET B 1 52 ? -11.797 -33.562 -23.156 1 83.62 52 MET B CA 1
ATOM 2322 C C . MET B 1 52 ? -10.281 -33.625 -23.359 1 83.62 52 MET B C 1
ATOM 2324 O O . MET B 1 52 ? -9.555 -32.75 -22.906 1 83.62 52 MET B O 1
ATOM 2328 N N . ALA B 1 53 ? -9.945 -34.562 -24.125 1 80.19 53 ALA B N 1
ATOM 2329 C CA . ALA B 1 53 ? -8.523 -34.781 -24.406 1 80.19 53 ALA B CA 1
ATOM 2330 C C . ALA B 1 53 ? -8.055 -33.938 -25.578 1 80.19 53 ALA B C 1
ATOM 2332 O O . ALA B 1 53 ? -6.852 -33.75 -25.781 1 80.19 53 ALA B O 1
ATOM 2333 N N . ASP B 1 54 ? -8.953 -33.438 -26.266 1 88.19 54 ASP B N 1
ATOM 2334 C CA . ASP B 1 54 ? -8.57 -32.688 -27.453 1 88.19 54 ASP B CA 1
ATOM 2335 C C . ASP B 1 54 ? -8.07 -31.281 -27.078 1 88.19 54 ASP B C 1
ATOM 2337 O O . ASP B 1 54 ? -8.672 -30.281 -27.453 1 88.19 54 ASP B O 1
ATOM 2341 N N . THR B 1 55 ? -7.133 -31.156 -26.344 1 91.75 55 THR B N 1
ATOM 2342 C CA . THR B 1 55 ? -6.477 -29.922 -25.938 1 91.75 55 THR B CA 1
ATOM 2343 C C . THR B 1 55 ? -4.965 -30.109 -25.859 1 91.75 55 THR B C 1
ATOM 2345 O O . THR B 1 55 ? -4.477 -31.234 -25.766 1 91.75 55 THR B O 1
ATOM 2348 N N . ASP B 1 56 ? -4.219 -29.094 -25.969 1 94.44 56 ASP B N 1
ATOM 2349 C CA . ASP B 1 56 ? -2.762 -29.141 -25.938 1 94.44 56 ASP B CA 1
ATOM 2350 C C . ASP B 1 56 ? -2.236 -28.906 -24.516 1 94.44 56 ASP B C 1
ATOM 2352 O O . ASP B 1 56 ? -1.12 -29.312 -24.188 1 94.44 56 ASP B O 1
ATOM 2356 N N . LEU B 1 57 ? -3.064 -28.281 -23.734 1 97.25 57 LEU B N 1
ATOM 2357 C CA . LEU B 1 57 ? -2.57 -27.812 -22.453 1 97.25 57 LEU B CA 1
ATOM 2358 C C . LEU B 1 57 ? -3.695 -27.75 -21.422 1 97.25 57 LEU B C 1
ATOM 2360 O O . LEU B 1 57 ? -4.793 -27.281 -21.719 1 97.25 57 LEU B O 1
ATOM 2364 N N . PHE B 1 58 ? -3.438 -28.359 -20.25 1 97.88 58 PHE B N 1
ATOM 2365 C CA . PHE B 1 58 ? -4.301 -28.172 -19.094 1 97.88 58 PHE B CA 1
ATOM 2366 C C . PHE B 1 58 ? -3.717 -27.125 -18.141 1 97.88 58 PHE B C 1
ATOM 2368 O O . PHE B 1 58 ? -2.574 -27.266 -17.703 1 97.88 58 PHE B O 1
ATOM 2375 N N . ILE B 1 59 ? -4.48 -26.078 -17.859 1 98.44 59 ILE B N 1
ATOM 2376 C CA . ILE B 1 59 ? -4.059 -25.078 -16.891 1 98.44 59 ILE B CA 1
ATOM 2377 C C . ILE B 1 59 ? -4.875 -25.234 -15.609 1 98.44 59 ILE B C 1
ATOM 2379 O O . ILE B 1 59 ? -6.074 -24.953 -15.602 1 98.44 59 ILE B O 1
ATOM 2383 N N . ILE B 1 60 ? -4.207 -25.656 -14.57 1 98 60 ILE B N 1
ATOM 2384 C CA . ILE B 1 60 ? -4.836 -25.828 -13.266 1 98 60 ILE B CA 1
ATOM 2385 C C . ILE B 1 60 ? -4.766 -24.516 -12.484 1 98 60 ILE B C 1
ATOM 2387 O O . ILE B 1 60 ? -3.688 -24.109 -12.031 1 98 60 ILE B O 1
ATOM 2391 N N . ALA B 1 61 ? -5.844 -23.844 -12.328 1 96.62 61 ALA B N 1
ATOM 2392 C CA . ALA B 1 61 ? -5.961 -22.594 -11.578 1 96.62 61 ALA B CA 1
ATOM 2393 C C . ALA B 1 61 ? -6.988 -22.734 -10.453 1 96.62 61 ALA B C 1
ATOM 2395 O O . ALA B 1 61 ? -7.988 -22 -10.43 1 96.62 61 ALA B O 1
ATOM 2396 N N . VAL B 1 62 ? -6.742 -23.656 -9.531 1 93.94 62 VAL B N 1
ATOM 2397 C CA . VAL B 1 62 ? -7.578 -23.922 -8.367 1 93.94 62 VAL B CA 1
ATOM 2398 C C . VAL B 1 62 ? -6.797 -23.641 -7.086 1 93.94 62 VAL B C 1
ATOM 2400 O O . VAL B 1 62 ? -5.668 -23.141 -7.141 1 93.94 62 VAL B O 1
ATOM 2403 N N . LYS B 1 63 ? -7.438 -23.906 -5.996 1 88 63 LYS B N 1
ATOM 2404 C CA . LYS B 1 63 ? -6.754 -23.75 -4.719 1 88 63 LYS B CA 1
ATOM 2405 C C . LYS B 1 63 ? -5.527 -24.641 -4.633 1 88 63 LYS B C 1
ATOM 2407 O O . LYS B 1 63 ? -5.531 -25.766 -5.156 1 88 63 LYS B O 1
ATOM 2412 N N . ASP B 1 64 ? -4.562 -24.203 -3.943 1 88.88 64 ASP B N 1
ATOM 2413 C CA . ASP B 1 64 ? -3.266 -24.859 -3.906 1 88.88 64 ASP B CA 1
ATOM 2414 C C . ASP B 1 64 ? -3.404 -26.312 -3.42 1 88.88 64 ASP B C 1
ATOM 2416 O O . ASP B 1 64 ? -2.744 -27.203 -3.938 1 88.88 64 ASP B O 1
ATOM 2420 N N . ASP B 1 65 ? -4.258 -26.5 -2.447 1 87.5 65 ASP B N 1
ATOM 2421 C CA . ASP B 1 65 ? -4.379 -27.812 -1.823 1 87.5 65 ASP B CA 1
ATOM 2422 C C . ASP B 1 65 ? -5.113 -28.797 -2.736 1 87.5 65 ASP B C 1
ATOM 2424 O O . ASP B 1 65 ? -5.094 -30 -2.502 1 87.5 65 ASP B O 1
ATOM 2428 N N . ALA B 1 66 ? -5.703 -28.328 -3.795 1 91.56 66 ALA B N 1
ATOM 2429 C CA . ALA B 1 66 ? -6.457 -29.188 -4.715 1 91.56 66 ALA B CA 1
ATOM 2430 C C . ALA B 1 66 ? -5.621 -29.547 -5.934 1 91.56 66 ALA B C 1
ATOM 2432 O O . ALA B 1 66 ? -5.973 -30.469 -6.688 1 91.56 66 ALA B O 1
ATOM 2433 N N . ILE B 1 67 ? -4.496 -28.953 -6.172 1 95.31 67 ILE B N 1
ATOM 2434 C CA . ILE B 1 67 ? -3.713 -29.047 -7.398 1 95.31 67 ILE B CA 1
ATOM 2435 C C . ILE B 1 67 ? -3.266 -30.5 -7.613 1 95.31 67 ILE B C 1
ATOM 2437 O O . ILE B 1 67 ? -3.445 -31.047 -8.695 1 95.31 67 ILE B O 1
ATOM 2441 N N . GLU B 1 68 ? -2.746 -31.078 -6.57 1 95.94 68 GLU B N 1
ATOM 2442 C CA . GLU B 1 68 ? -2.227 -32.438 -6.695 1 95.94 68 GLU B CA 1
ATOM 2443 C C . GLU B 1 68 ? -3.322 -33.406 -7.117 1 95.94 68 GLU B C 1
ATOM 2445 O O . GLU B 1 68 ? -3.137 -34.219 -8.047 1 95.94 68 GLU B O 1
ATOM 2450 N N . ALA B 1 69 ? -4.414 -33.375 -6.43 1 95.81 69 ALA B N 1
ATOM 2451 C CA . ALA B 1 69 ? -5.527 -34.281 -6.711 1 95.81 69 ALA B CA 1
ATOM 2452 C C . ALA B 1 69 ? -6.055 -34.094 -8.125 1 95.81 69 ALA B C 1
ATOM 2454 O O . ALA B 1 69 ? -6.367 -35.062 -8.82 1 95.81 69 ALA B O 1
ATOM 2455 N N . VAL B 1 70 ? -6.184 -32.875 -8.586 1 96.31 70 VAL B N 1
ATOM 2456 C CA . VAL B 1 70 ? -6.676 -32.562 -9.922 1 96.31 70 VAL B CA 1
ATOM 2457 C C . VAL B 1 70 ? -5.684 -33.062 -10.969 1 96.31 70 VAL B C 1
ATOM 2459 O O . VAL B 1 70 ? -6.082 -33.688 -11.969 1 96.31 70 VAL B O 1
ATOM 2462 N N . ALA B 1 71 ? -4.418 -32.844 -10.734 1 96.62 71 ALA B N 1
ATOM 2463 C CA . ALA B 1 71 ? -3.373 -33.281 -11.664 1 96.62 71 ALA B CA 1
ATOM 2464 C C . ALA B 1 71 ? -3.414 -34.781 -11.883 1 96.62 71 ALA B C 1
ATOM 2466 O O . ALA B 1 71 ? -3.297 -35.25 -13.016 1 96.62 71 ALA B O 1
ATOM 2467 N N . LYS B 1 72 ? -3.59 -35.531 -10.82 1 96.06 72 LYS B N 1
ATOM 2468 C CA . LYS B 1 72 ? -3.609 -37 -10.883 1 96.06 72 LYS B CA 1
ATOM 2469 C C . LYS B 1 72 ? -4.738 -37.5 -11.781 1 96.06 72 LYS B C 1
ATOM 2471 O O . LYS B 1 72 ? -4.621 -38.531 -12.414 1 96.06 72 LYS B O 1
ATOM 2476 N N . GLN B 1 73 ? -5.762 -36.719 -11.82 1 95.12 73 GLN B N 1
ATOM 2477 C CA . GLN B 1 73 ? -6.914 -37.125 -12.633 1 95.12 73 GLN B CA 1
ATOM 2478 C C . GLN B 1 73 ? -6.711 -36.719 -14.094 1 95.12 73 GLN B C 1
ATOM 2480 O O . GLN B 1 73 ? -7.32 -37.312 -14.984 1 95.12 73 GLN B O 1
ATOM 2485 N N . LEU B 1 74 ? -5.875 -35.781 -14.375 1 95.5 74 LEU B N 1
ATOM 2486 C CA . LEU B 1 74 ? -5.711 -35.281 -15.727 1 95.5 74 LEU B CA 1
ATOM 2487 C C . LEU B 1 74 ? -4.609 -36.031 -16.469 1 95.5 74 LEU B C 1
ATOM 2489 O O . LEU B 1 74 ? -4.523 -35.969 -17.688 1 95.5 74 LEU B O 1
ATOM 2493 N N . VAL B 1 75 ? -3.781 -36.75 -15.758 1 94.56 75 VAL B N 1
ATOM 2494 C CA . VAL B 1 75 ? -2.568 -37.344 -16.312 1 94.56 75 VAL B CA 1
ATOM 2495 C C . VAL B 1 75 ? -2.936 -38.375 -17.391 1 94.56 75 VA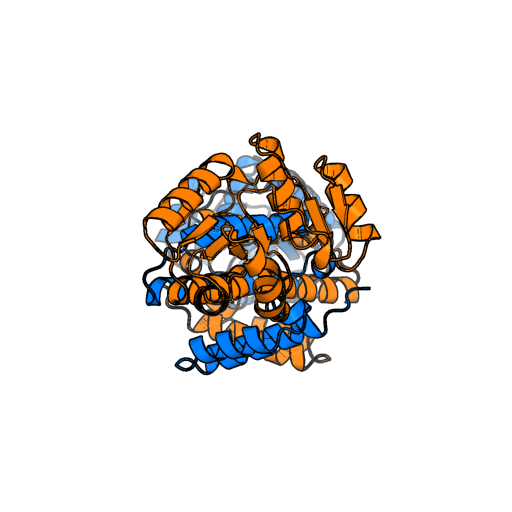L B C 1
ATOM 2497 O O . VAL B 1 75 ? -2.158 -38.625 -18.312 1 94.56 75 VAL B O 1
ATOM 2500 N N . LEU B 1 76 ? -4.07 -38.969 -17.234 1 92 76 LEU B N 1
ATOM 2501 C CA . LEU B 1 76 ? -4.512 -40 -18.156 1 92 76 LEU B CA 1
ATOM 2502 C C . LEU B 1 76 ? -4.582 -39.5 -19.578 1 92 76 LEU B C 1
ATOM 2504 O O . LEU B 1 76 ? -4.48 -40.25 -20.531 1 92 76 LEU B O 1
ATOM 2508 N N . HIS B 1 77 ? -4.676 -38.219 -19.734 1 92.75 77 HIS B N 1
ATOM 2509 C CA . HIS B 1 77 ? -4.824 -37.625 -21.062 1 92.75 77 HIS B CA 1
ATOM 2510 C C . HIS B 1 77 ? -3.467 -37.375 -21.719 1 92.75 77 HIS B C 1
ATOM 2512 O O . HIS B 1 77 ? -3.393 -37.031 -22.906 1 92.75 77 HIS B O 1
ATOM 2518 N N . GLU B 1 78 ? -2.381 -37.5 -21 1 93.44 78 GLU B N 1
ATOM 2519 C CA . GLU B 1 78 ? -1.005 -37.438 -21.484 1 93.44 78 GLU B CA 1
ATOM 2520 C C . GLU B 1 78 ? -0.736 -36.094 -22.188 1 93.44 78 GLU B C 1
ATOM 2522 O O . GLU B 1 78 ? -0.167 -36.094 -23.281 1 93.44 78 GLU B O 1
ATOM 2527 N N . ARG B 1 79 ? -1.26 -35.031 -21.625 1 95.62 79 ARG B N 1
ATOM 2528 C CA . ARG B 1 79 ? -1.044 -33.688 -22.125 1 95.62 79 ARG B CA 1
ATOM 2529 C C . ARG B 1 79 ? -0.21 -32.875 -21.156 1 95.62 79 ARG B C 1
ATOM 2531 O O . ARG B 1 79 ? -0.013 -33.281 -20 1 95.62 79 ARG B O 1
ATOM 2538 N N . LEU B 1 80 ? 0.32 -31.797 -21.688 1 97.5 80 LEU B N 1
ATOM 2539 C CA . LEU B 1 80 ? 1.017 -30.859 -20.797 1 97.5 80 LEU B CA 1
ATOM 2540 C C . LEU B 1 80 ? 0.075 -30.312 -19.734 1 97.5 80 LEU B C 1
ATOM 2542 O O . LEU B 1 80 ? -1.049 -29.906 -20.047 1 97.5 80 LEU B O 1
ATOM 2546 N N . ILE B 1 81 ? 0.528 -30.406 -18.453 1 98.19 81 ILE B N 1
ATOM 2547 C CA . ILE B 1 81 ? -0.242 -29.906 -17.328 1 98.19 81 ILE B CA 1
ATOM 2548 C C . ILE B 1 81 ? 0.553 -28.812 -16.609 1 98.19 81 ILE B C 1
ATOM 2550 O O . ILE B 1 81 ? 1.722 -29.016 -16.266 1 98.19 81 ILE B O 1
ATOM 2554 N N . VAL B 1 82 ? -0.067 -27.625 -16.422 1 98.69 82 VAL B N 1
ATOM 2555 C CA . VAL B 1 82 ? 0.59 -26.562 -15.656 1 98.69 82 VAL B CA 1
ATOM 2556 C C . VAL B 1 82 ? -0.339 -26.078 -14.547 1 98.69 82 VAL B C 1
ATOM 2558 O O . VAL B 1 82 ? -1.561 -26.219 -14.641 1 98.69 82 VAL B O 1
ATOM 2561 N N . HIS B 1 83 ? 0.192 -25.578 -13.422 1 98.25 83 HIS B N 1
ATOM 2562 C CA . HIS B 1 83 ? -0.613 -24.859 -12.43 1 98.25 83 HIS B CA 1
ATOM 2563 C C . HIS B 1 83 ? -0.193 -23.391 -12.328 1 98.25 83 HIS B C 1
ATOM 2565 O O . HIS B 1 83 ? 0.849 -23.016 -12.867 1 98.25 83 HIS B O 1
ATOM 2571 N N . THR B 1 84 ? -1.003 -22.594 -11.688 1 97.19 84 THR B N 1
ATOM 2572 C CA . THR B 1 84 ? -0.774 -21.156 -11.625 1 97.19 84 THR B CA 1
ATOM 2573 C C . THR B 1 84 ? -0.435 -20.719 -10.203 1 97.19 84 THR B C 1
ATOM 2575 O O . THR B 1 84 ? -0.438 -19.516 -9.898 1 97.19 84 THR B O 1
ATOM 2578 N N . SER B 1 85 ? -0.161 -21.641 -9.312 1 94.56 85 SER B N 1
ATOM 2579 C CA . SER B 1 85 ? 0.076 -21.344 -7.902 1 94.56 85 SER B CA 1
ATOM 2580 C C . SER B 1 85 ? 1.466 -20.75 -7.688 1 94.56 85 SER B C 1
ATOM 2582 O O . SER B 1 85 ? 2.449 -21.25 -8.242 1 94.56 85 SER B O 1
ATOM 2584 N N . GLY B 1 86 ? 1.53 -19.75 -6.934 1 93.19 86 GLY B N 1
ATOM 2585 C CA . GLY B 1 86 ? 2.816 -19.203 -6.539 1 93.19 86 GLY B CA 1
ATOM 2586 C C . GLY B 1 86 ? 3.494 -20 -5.438 1 93.19 86 GLY B C 1
ATOM 2587 O O . GLY B 1 86 ? 4.695 -19.844 -5.211 1 93.19 86 GLY B O 1
ATOM 2588 N N . ALA B 1 87 ? 2.781 -20.875 -4.82 1 91.19 87 ALA B N 1
ATOM 2589 C CA . ALA B 1 87 ? 3.275 -21.531 -3.607 1 91.19 87 ALA B CA 1
ATOM 2590 C C . ALA B 1 87 ? 3.574 -23 -3.863 1 91.19 87 ALA B C 1
ATOM 2592 O O . ALA B 1 87 ? 4.434 -23.594 -3.201 1 91.19 87 ALA B O 1
ATOM 2593 N N . THR B 1 88 ? 2.891 -23.641 -4.828 1 93.88 88 THR B N 1
ATOM 2594 C CA . THR B 1 88 ? 3.008 -25.062 -5.07 1 93.88 88 THR B CA 1
ATOM 2595 C C . THR B 1 88 ? 4.223 -25.375 -5.941 1 93.88 88 THR B C 1
ATOM 2597 O O . THR B 1 88 ? 4.387 -24.781 -7.012 1 93.88 88 THR B O 1
ATOM 2600 N N . GLU B 1 89 ? 4.996 -26.281 -5.559 1 96.12 89 GLU B N 1
ATOM 2601 C CA . GLU B 1 89 ? 6.199 -26.656 -6.301 1 96.12 89 GLU B CA 1
ATOM 2602 C C . GLU B 1 89 ? 5.848 -27.438 -7.562 1 96.12 89 GLU B C 1
ATOM 2604 O O . GLU B 1 89 ? 4.832 -28.125 -7.605 1 96.12 89 GLU B O 1
ATOM 2609 N N . LEU B 1 90 ? 6.746 -27.328 -8.523 1 97.81 90 LEU B N 1
ATOM 2610 C CA . LEU B 1 90 ? 6.598 -28.078 -9.766 1 97.81 90 LEU B CA 1
ATOM 2611 C C . LEU B 1 90 ? 6.574 -29.578 -9.492 1 97.81 90 LEU B C 1
ATOM 2613 O O . LEU B 1 90 ? 5.871 -30.328 -10.172 1 97.81 90 LEU B O 1
ATOM 2617 N N . GLN B 1 91 ? 7.273 -29.984 -8.469 1 96.94 91 GLN B N 1
ATOM 2618 C CA . GLN B 1 91 ? 7.43 -31.406 -8.141 1 96.94 91 GLN B CA 1
ATOM 2619 C C . GLN B 1 91 ? 6.078 -32.062 -7.863 1 96.94 91 GLN B C 1
ATOM 2621 O O . GLN B 1 91 ? 5.898 -33.25 -8.102 1 96.94 91 GLN B O 1
ATOM 2626 N N . VAL B 1 92 ? 5.168 -31.312 -7.406 1 96.12 92 VAL B N 1
ATOM 2627 C CA . VAL B 1 92 ? 3.834 -31.828 -7.109 1 96.12 92 VAL B CA 1
ATOM 2628 C C . VAL B 1 92 ? 3.197 -32.375 -8.383 1 96.12 92 VAL B C 1
ATOM 2630 O O . VAL B 1 92 ? 2.541 -33.438 -8.344 1 96.12 92 VAL B O 1
ATOM 2633 N N . LEU B 1 93 ? 3.395 -31.703 -9.539 1 97.75 93 LEU B N 1
ATOM 2634 C CA . LEU B 1 93 ? 2.898 -32.188 -10.82 1 97.75 93 LEU B CA 1
ATOM 2635 C C . LEU B 1 93 ? 3.783 -33.312 -11.352 1 97.75 93 LEU B C 1
ATOM 2637 O O . LEU B 1 93 ? 3.285 -34.281 -11.93 1 97.75 93 LEU B O 1
ATOM 2641 N N . MET B 1 94 ? 5.055 -33.156 -11.117 1 97.25 94 MET B N 1
ATOM 2642 C CA . MET B 1 94 ? 6.023 -34.062 -11.711 1 97.25 94 MET B CA 1
ATOM 2643 C C . MET B 1 94 ? 5.887 -35.469 -11.109 1 97.25 94 MET B C 1
ATOM 2645 O O . MET B 1 94 ? 6.336 -36.438 -11.703 1 97.25 94 MET B O 1
ATOM 2649 N N . GLN B 1 95 ? 5.324 -35.562 -9.93 1 95.81 95 GLN B N 1
ATOM 2650 C CA . GLN B 1 95 ? 5.039 -36.875 -9.336 1 95.81 95 GLN B CA 1
ATOM 2651 C C . GLN B 1 95 ? 4.043 -37.656 -10.188 1 95.81 95 GLN B C 1
ATOM 2653 O O . GLN B 1 95 ? 4.047 -38.875 -10.18 1 95.81 95 GLN B O 1
ATOM 2658 N N . ALA B 1 96 ? 3.26 -36.938 -10.93 1 94.62 96 ALA B N 1
ATOM 2659 C CA . ALA B 1 96 ? 2.209 -37.594 -11.711 1 94.62 96 ALA B CA 1
ATOM 2660 C C . ALA B 1 96 ? 2.605 -37.688 -13.18 1 94.62 96 ALA B C 1
ATOM 2662 O O . ALA B 1 96 ? 2.201 -38.594 -13.883 1 94.62 96 ALA B O 1
ATOM 2663 N N . THR B 1 97 ? 3.348 -36.75 -13.664 1 96.69 97 THR B N 1
ATOM 2664 C CA . THR B 1 97 ? 3.676 -36.719 -15.086 1 96.69 97 THR B CA 1
ATOM 2665 C C . THR B 1 97 ? 4.961 -35.938 -15.336 1 96.69 97 THR B C 1
ATOM 2667 O O . THR B 1 97 ? 5.262 -35 -14.609 1 96.69 97 THR B O 1
ATOM 2670 N N . ALA B 1 98 ? 5.668 -36.312 -16.406 1 96.38 98 ALA B N 1
ATOM 2671 C CA . ALA B 1 98 ? 6.859 -35.562 -16.828 1 96.38 98 ALA B CA 1
ATOM 2672 C C . ALA B 1 98 ? 6.484 -34.344 -17.656 1 96.38 98 ALA B C 1
ATOM 2674 O O . ALA B 1 98 ? 7.309 -33.438 -17.859 1 96.38 98 ALA B O 1
ATOM 2675 N N . ASN B 1 99 ? 5.301 -34.312 -18.172 1 97.5 99 ASN B N 1
ATOM 2676 C CA . ASN B 1 99 ? 4.793 -33.188 -18.938 1 97.5 99 ASN B CA 1
ATOM 2677 C C . ASN B 1 99 ? 4.16 -32.125 -18.031 1 97.5 99 ASN B C 1
ATOM 2679 O O . ASN B 1 99 ? 2.945 -31.906 -18.062 1 97.5 99 ASN B O 1
ATOM 2683 N N . ALA B 1 100 ? 5.004 -31.453 -17.266 1 98.44 100 ALA B N 1
ATOM 2684 C CA . ALA B 1 100 ? 4.52 -30.578 -16.203 1 98.44 100 ALA B CA 1
ATOM 2685 C C . ALA B 1 100 ? 5.23 -29.234 -16.234 1 98.44 100 ALA B C 1
ATOM 2687 O O . ALA B 1 100 ? 6.379 -29.141 -16.672 1 98.44 100 ALA B O 1
ATOM 2688 N N . GLY B 1 101 ? 4.566 -28.188 -15.789 1 98.56 101 GLY B N 1
ATOM 2689 C CA . GLY B 1 101 ? 5.148 -26.859 -15.648 1 98.56 101 GLY B CA 1
ATOM 2690 C C . GLY B 1 101 ? 4.371 -25.969 -14.703 1 98.56 101 GLY B C 1
ATOM 2691 O O . GLY B 1 101 ? 3.41 -26.406 -14.07 1 98.56 101 GLY B O 1
ATOM 2692 N N . VAL B 1 102 ? 4.891 -24.812 -14.516 1 98.56 102 VAL B N 1
ATOM 2693 C CA . VAL B 1 102 ? 4.238 -23.766 -13.742 1 98.56 102 VAL B CA 1
ATOM 2694 C C . VAL B 1 102 ? 4.062 -22.516 -14.609 1 98.56 102 VAL B C 1
ATOM 2696 O O . VAL B 1 102 ? 4.98 -22.109 -15.328 1 98.56 102 VAL B O 1
ATOM 2699 N N . PHE B 1 103 ? 2.898 -22 -14.617 1 98.31 103 PHE B N 1
ATOM 2700 C CA . PHE B 1 103 ? 2.49 -20.797 -15.352 1 98.31 103 PHE B CA 1
ATOM 2701 C C . PHE B 1 103 ? 1.854 -19.781 -14.422 1 98.31 103 PHE B C 1
ATOM 2703 O O . PHE B 1 103 ? 0.65 -19.531 -14.492 1 98.31 103 PHE B O 1
ATOM 2710 N N . TYR B 1 104 ? 2.695 -19.109 -13.594 1 97.38 104 TYR B N 1
ATOM 2711 C CA . TYR B 1 104 ? 2.252 -18.328 -12.445 1 97.38 104 TYR B CA 1
ATOM 2712 C C . TYR B 1 104 ? 2.188 -16.844 -12.789 1 97.38 104 TYR B C 1
ATOM 2714 O O . TYR B 1 104 ? 3.223 -16.203 -12.969 1 97.38 104 TYR B O 1
ATOM 2722 N N . PRO B 1 105 ? 0.964 -16.266 -12.875 1 95.88 105 PRO B N 1
ATOM 2723 C CA . PRO B 1 105 ? 0.848 -14.812 -12.984 1 95.88 105 PRO B CA 1
ATOM 2724 C C . PRO B 1 105 ? 1.001 -14.109 -11.641 1 95.88 105 PRO B C 1
ATOM 2726 O O . PRO B 1 105 ? 0.235 -14.367 -10.711 1 95.88 105 PRO B O 1
ATOM 2729 N N . LEU B 1 106 ? 1.971 -13.305 -11.555 1 94.44 106 LEU B N 1
ATOM 2730 C CA . LEU B 1 106 ? 2.232 -12.531 -10.344 1 94.44 106 LEU B CA 1
ATOM 2731 C C . LEU B 1 106 ? 1.381 -11.273 -10.305 1 94.44 106 LEU B C 1
ATOM 2733 O O . LEU B 1 106 ? 1.82 -10.211 -10.75 1 94.44 106 LEU B O 1
ATOM 2737 N N . GLN B 1 107 ? 0.175 -11.453 -9.789 1 89.12 107 GLN B N 1
ATOM 2738 C CA . GLN B 1 107 ? -0.79 -10.359 -9.812 1 89.12 107 GLN B CA 1
ATOM 2739 C C . GLN B 1 107 ? -1.924 -10.602 -8.82 1 89.12 107 GLN B C 1
ATOM 2741 O O . GLN B 1 107 ? -2.234 -11.75 -8.5 1 89.12 107 GLN B O 1
ATOM 2746 N N . THR B 1 108 ? -2.432 -9.547 -8.242 1 85.25 108 THR B N 1
ATOM 2747 C CA . THR B 1 108 ? -3.66 -9.617 -7.453 1 85.25 108 THR B CA 1
ATOM 2748 C C . THR B 1 108 ? -4.887 -9.516 -8.359 1 85.25 108 THR B C 1
ATOM 2750 O O . THR B 1 108 ? -5.156 -8.461 -8.93 1 85.25 108 THR B O 1
ATOM 2753 N N . PHE B 1 109 ? -5.66 -10.594 -8.438 1 86.56 109 PHE B N 1
ATOM 2754 C CA . PHE B 1 109 ? -6.785 -10.625 -9.367 1 86.56 109 PHE B CA 1
ATOM 2755 C C . PHE B 1 109 ? -8.102 -10.406 -8.633 1 86.56 109 PHE B C 1
ATOM 2757 O O . PHE B 1 109 ? -8.289 -10.906 -7.523 1 86.56 109 PHE B O 1
ATOM 2764 N N . SER B 1 110 ? -8.906 -9.586 -9.203 1 83 110 SER B N 1
ATOM 2765 C CA . SER B 1 110 ? -10.305 -9.422 -8.844 1 83 110 SER B CA 1
ATOM 2766 C C . SER B 1 110 ? -11.211 -9.57 -10.055 1 83 110 SER B C 1
ATOM 2768 O O . SER B 1 110 ? -10.953 -8.984 -11.109 1 83 110 SER B O 1
ATOM 2770 N N . LYS B 1 111 ? -12.242 -10.406 -9.953 1 78.88 111 LYS B N 1
ATOM 2771 C CA . LYS B 1 111 ? -13.102 -10.734 -11.094 1 78.88 111 LYS B CA 1
ATOM 2772 C C . LYS B 1 111 ? -13.703 -9.477 -11.711 1 78.88 111 LYS B C 1
ATOM 2774 O O . LYS B 1 111 ? -13.805 -9.359 -12.93 1 78.88 111 LYS B O 1
ATOM 2779 N N . ASP B 1 112 ? -14.023 -8.5 -10.891 1 77.94 112 ASP B N 1
ATOM 2780 C CA . ASP B 1 112 ? -14.828 -7.367 -11.344 1 77.94 112 ASP B CA 1
ATOM 2781 C C . ASP B 1 112 ? -13.938 -6.234 -11.844 1 77.94 112 ASP B C 1
ATOM 2783 O O . ASP B 1 112 ? -14.438 -5.191 -12.273 1 77.94 112 ASP B O 1
ATOM 2787 N N . LYS B 1 113 ? -12.68 -6.461 -11.828 1 77.12 113 LYS B N 1
ATOM 2788 C CA . LYS B 1 113 ? -11.789 -5.398 -12.281 1 77.12 113 LYS B CA 1
ATOM 2789 C C . LYS B 1 113 ? -11.016 -5.828 -13.531 1 77.12 113 LYS B C 1
ATOM 2791 O O . LYS B 1 113 ? -10.336 -6.855 -13.523 1 77.12 113 LYS B O 1
ATOM 2796 N N . GLU B 1 114 ? -11.234 -4.984 -14.469 1 78.19 114 GLU B N 1
ATOM 2797 C CA . GLU B 1 114 ? -10.445 -5.227 -15.672 1 78.19 114 GLU B CA 1
ATOM 2798 C C . GLU B 1 114 ? -8.969 -4.941 -15.438 1 78.19 114 GLU B C 1
ATOM 2800 O O . GLU B 1 114 ? -8.617 -4.055 -14.656 1 78.19 114 GLU B O 1
ATOM 2805 N N . LEU B 1 115 ? -8.195 -5.773 -16.031 1 80.69 115 LEU B N 1
ATOM 2806 C CA . LEU B 1 115 ? -6.758 -5.543 -15.93 1 80.69 115 LEU B CA 1
ATOM 2807 C C . LEU B 1 115 ? -6.082 -5.777 -17.281 1 80.69 115 LEU B C 1
ATOM 2809 O O . LEU B 1 115 ? -6.559 -6.578 -18.078 1 80.69 115 LEU B O 1
ATOM 2813 N N . ASP B 1 116 ? -5.055 -5.012 -17.531 1 87.38 116 ASP B N 1
ATOM 2814 C CA . ASP B 1 116 ? -4.223 -5.238 -18.703 1 87.38 116 ASP B CA 1
ATOM 2815 C C . ASP B 1 116 ? -3.236 -6.383 -18.469 1 87.38 116 ASP B C 1
ATOM 2817 O O . ASP B 1 116 ? -2.16 -6.176 -17.906 1 87.38 116 ASP B O 1
ATOM 2821 N N . PHE B 1 117 ? -3.521 -7.555 -18.984 1 92.25 117 PHE B N 1
ATOM 2822 C CA . PHE B 1 117 ? -2.719 -8.742 -18.734 1 92.25 117 PHE B CA 1
ATOM 2823 C C . PHE B 1 117 ? -1.323 -8.594 -19.328 1 92.25 117 PHE B C 1
ATOM 2825 O O . PHE B 1 117 ? -0.397 -9.305 -18.938 1 92.25 117 PHE B O 1
ATOM 2832 N N . ARG B 1 118 ? -1.153 -7.672 -20.297 1 92.06 118 ARG B N 1
ATOM 2833 C CA . ARG B 1 118 ? 0.137 -7.465 -20.953 1 92.06 118 ARG B CA 1
ATOM 2834 C C . ARG B 1 118 ? 1.187 -7 -19.953 1 92.06 118 ARG B C 1
ATOM 2836 O O . ARG B 1 118 ? 2.385 -7.199 -20.156 1 92.06 118 ARG B O 1
ATOM 2843 N N . THR B 1 119 ? 0.693 -6.453 -18.875 1 88.94 119 THR B N 1
ATOM 2844 C CA . THR B 1 119 ? 1.622 -5.887 -17.891 1 88.94 119 THR B CA 1
ATOM 2845 C C . THR B 1 119 ? 1.848 -6.855 -16.734 1 88.94 119 THR B C 1
ATOM 2847 O O . THR B 1 119 ? 2.688 -6.609 -15.867 1 88.94 119 THR B O 1
ATOM 2850 N N . VAL B 1 120 ? 1.133 -7.969 -16.719 1 91.75 120 VAL B N 1
ATOM 2851 C CA . VAL B 1 120 ? 1.224 -8.93 -15.625 1 91.75 120 VAL B CA 1
ATOM 2852 C C . VAL B 1 120 ? 2.484 -9.773 -15.781 1 91.75 120 VAL B C 1
ATOM 2854 O O . VAL B 1 120 ? 2.654 -10.469 -16.781 1 91.75 120 VAL B O 1
ATOM 2857 N N . PRO B 1 121 ? 3.342 -9.727 -14.82 1 93.5 121 PRO B N 1
ATOM 2858 C CA . PRO B 1 121 ? 4.48 -10.648 -14.891 1 93.5 121 PRO B CA 1
ATOM 2859 C C . PRO B 1 121 ? 4.059 -12.117 -14.836 1 93.5 121 PRO B C 1
ATOM 2861 O O . PRO B 1 121 ? 3.238 -12.492 -13.992 1 93.5 121 PRO B O 1
ATOM 2864 N N . LEU B 1 122 ? 4.617 -12.883 -15.758 1 96.25 122 LEU B N 1
ATOM 2865 C CA . LEU B 1 122 ? 4.402 -14.328 -15.758 1 96.25 122 LEU B CA 1
ATOM 2866 C C . LEU B 1 122 ? 5.676 -15.07 -15.367 1 96.25 122 LEU B C 1
ATOM 2868 O O . LEU B 1 122 ? 6.715 -14.906 -16.016 1 96.25 122 LEU B O 1
ATOM 2872 N N . CYS B 1 123 ? 5.609 -15.82 -14.328 1 96.69 123 CYS B N 1
ATOM 2873 C CA . CYS B 1 123 ? 6.727 -16.625 -13.859 1 96.69 123 CYS B CA 1
ATOM 2874 C C . CYS B 1 123 ? 6.59 -18.078 -14.32 1 96.69 123 CYS B C 1
ATOM 2876 O O . CYS B 1 123 ? 5.648 -18.766 -13.938 1 96.69 123 CYS B O 1
ATOM 2878 N N . ILE B 1 124 ? 7.598 -18.531 -15.07 1 98.06 124 ILE B N 1
ATOM 2879 C CA . ILE B 1 124 ? 7.488 -19.797 -15.789 1 98.06 124 ILE B CA 1
ATOM 2880 C C . ILE B 1 124 ? 8.547 -20.766 -15.281 1 98.06 124 ILE B C 1
ATOM 2882 O O . ILE B 1 124 ? 9.688 -20.391 -15.031 1 98.06 124 ILE B O 1
ATOM 2886 N N . GLU B 1 125 ? 8.125 -21.953 -15.078 1 98.19 125 GLU B N 1
ATOM 2887 C CA . GLU B 1 125 ? 8.992 -23.094 -14.781 1 98.19 125 GLU B CA 1
ATOM 2888 C C . GLU B 1 125 ? 8.508 -24.359 -15.5 1 98.19 125 GLU B C 1
ATOM 2890 O O . GLU B 1 125 ? 7.363 -24.766 -15.336 1 98.19 125 GLU B O 1
ATOM 2895 N N . GLY B 1 126 ? 9.359 -24.938 -16.344 1 98.5 126 GLY B N 1
ATOM 2896 C CA . GLY B 1 126 ? 9.023 -26.203 -17 1 98.5 126 GLY B CA 1
ATOM 2897 C C . GLY B 1 126 ? 9.812 -27.375 -16.453 1 98.5 126 GLY B C 1
ATOM 2898 O O . GLY B 1 126 ? 10.914 -27.203 -15.93 1 98.5 126 GLY B O 1
ATOM 2899 N N . ALA B 1 127 ? 9.195 -28.578 -16.578 1 98.19 127 ALA B N 1
ATOM 2900 C CA . ALA B 1 127 ? 9.859 -29.812 -16.141 1 98.19 127 ALA B CA 1
ATOM 2901 C C . ALA B 1 127 ? 11.164 -30.031 -16.906 1 98.19 127 ALA B C 1
ATOM 2903 O O . ALA B 1 127 ? 12.078 -30.703 -16.406 1 98.19 127 ALA B O 1
ATOM 2904 N N . ASN B 1 128 ? 11.258 -29.484 -18.078 1 97.62 128 ASN B N 1
ATOM 2905 C CA . ASN B 1 128 ? 12.461 -29.5 -18.891 1 97.62 128 ASN B CA 1
ATOM 2906 C C . ASN B 1 128 ? 12.539 -28.266 -19.797 1 97.62 128 ASN B C 1
ATOM 2908 O O . ASN B 1 128 ? 11.633 -27.438 -19.797 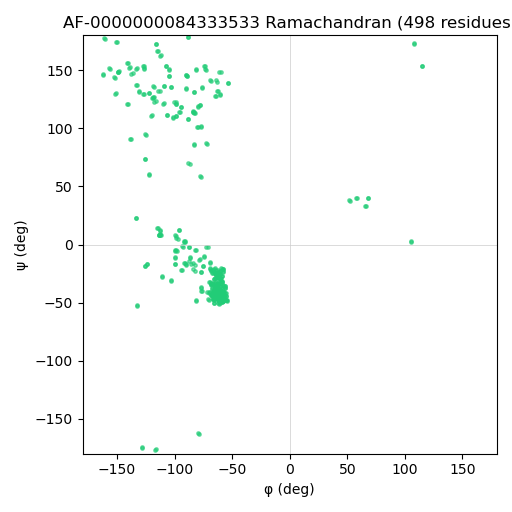1 97.62 128 ASN B O 1
ATOM 2912 N N . GLU B 1 129 ? 13.633 -28.141 -20.469 1 98 129 GLU B N 1
ATOM 2913 C CA . GLU B 1 129 ? 13.891 -26.938 -21.266 1 98 129 GLU B CA 1
ATOM 2914 C C . GLU B 1 129 ? 12.875 -26.797 -22.391 1 98 129 GLU B C 1
ATOM 2916 O O . GLU B 1 129 ? 12.477 -25.672 -22.734 1 98 129 GLU B O 1
ATOM 2921 N N . ALA B 1 130 ? 12.492 -27.891 -22.984 1 98.06 130 ALA B N 1
ATOM 2922 C CA . ALA B 1 130 ? 11.523 -27.844 -24.078 1 98.06 130 ALA B CA 1
ATOM 2923 C C . ALA B 1 130 ? 10.18 -27.297 -23.594 1 98.06 130 ALA B C 1
ATOM 2925 O O . ALA B 1 130 ? 9.578 -26.453 -24.25 1 98.06 130 ALA B O 1
ATOM 2926 N N . ILE B 1 131 ? 9.75 -27.812 -22.469 1 98.38 131 ILE B N 1
ATOM 2927 C CA . ILE B 1 131 ? 8.5 -27.344 -21.891 1 98.38 131 ILE B CA 1
ATOM 2928 C C . ILE B 1 131 ? 8.625 -25.891 -21.469 1 98.38 131 ILE B C 1
ATOM 2930 O O . ILE B 1 131 ? 7.703 -25.094 -21.672 1 98.38 131 ILE B O 1
ATOM 2934 N N . THR B 1 132 ? 9.719 -25.531 -20.922 1 98.44 132 THR B N 1
ATOM 2935 C CA . THR B 1 132 ? 9.961 -24.141 -20.531 1 98.44 132 THR B CA 1
ATOM 2936 C C . THR B 1 132 ? 9.828 -23.203 -21.719 1 98.44 132 THR B C 1
ATOM 2938 O O . THR B 1 132 ? 9.148 -22.188 -21.641 1 98.44 132 THR B O 1
ATOM 2941 N N . LYS B 1 133 ? 10.43 -23.562 -22.766 1 98.31 133 LYS B N 1
ATOM 2942 C CA . LYS B 1 133 ? 10.375 -22.75 -23.984 1 98.31 133 LYS B CA 1
ATOM 2943 C C . LYS B 1 133 ? 8.953 -22.641 -24.516 1 98.31 133 LYS B C 1
ATOM 2945 O O . LYS B 1 133 ? 8.523 -21.562 -24.938 1 98.31 133 LYS B O 1
ATOM 2950 N N . GLN B 1 134 ? 8.289 -23.766 -24.469 1 98.25 134 GLN B N 1
ATOM 2951 C CA . GLN B 1 134 ? 6.902 -23.781 -24.922 1 98.25 134 GLN B CA 1
ATOM 2952 C C . GLN B 1 134 ? 6.039 -22.844 -24.094 1 98.25 134 GLN B C 1
ATOM 2954 O O . GLN B 1 134 ? 5.223 -22.094 -24.641 1 98.25 134 GLN B O 1
ATOM 2959 N N . LEU B 1 135 ? 6.195 -22.891 -22.781 1 98.56 135 LEU B N 1
ATOM 2960 C CA . LEU B 1 135 ? 5.41 -22.047 -21.891 1 98.56 135 LEU B CA 1
ATOM 2961 C C . LEU B 1 135 ? 5.797 -20.578 -22.047 1 98.56 135 LEU B C 1
ATOM 2963 O O . LEU B 1 135 ? 4.945 -19.703 -21.938 1 98.56 135 LEU B O 1
ATOM 2967 N N . ILE B 1 136 ? 7.062 -20.297 -22.312 1 98.38 136 ILE B N 1
ATOM 2968 C CA . ILE B 1 136 ? 7.523 -18.938 -22.547 1 98.38 136 ILE B CA 1
ATOM 2969 C C . ILE B 1 136 ? 6.863 -18.391 -23.812 1 98.38 136 ILE B C 1
ATOM 2971 O O . ILE B 1 136 ? 6.355 -17.266 -23.812 1 98.38 136 ILE B O 1
ATOM 2975 N N . GLU B 1 137 ? 6.844 -19.156 -24.828 1 98.31 137 GLU B N 1
ATOM 2976 C CA . GLU B 1 137 ? 6.215 -18.75 -26.078 1 98.31 137 GLU B CA 1
ATOM 2977 C C . GLU B 1 137 ? 4.73 -18.453 -25.891 1 98.31 137 GLU B C 1
ATOM 2979 O O . GLU B 1 137 ? 4.215 -17.453 -26.391 1 98.31 137 GLU B O 1
ATOM 2984 N N . LEU B 1 138 ? 4.098 -19.328 -25.172 1 98.31 138 LEU B N 1
ATOM 2985 C CA . LEU B 1 138 ? 2.689 -19.094 -24.859 1 98.31 138 LEU B CA 1
ATOM 2986 C C . LEU B 1 138 ? 2.514 -17.812 -24.062 1 98.31 138 LEU B C 1
ATOM 2988 O O . LEU B 1 138 ? 1.647 -17 -24.375 1 98.31 138 LEU B O 1
ATOM 2992 N N . GLY B 1 139 ? 3.34 -17.656 -22.984 1 98.31 139 GLY B N 1
ATOM 2993 C CA . GLY B 1 139 ? 3.273 -16.469 -22.141 1 98.31 139 GLY B CA 1
ATOM 2994 C C . GLY B 1 139 ? 3.467 -15.172 -22.906 1 98.31 139 GLY B C 1
ATOM 2995 O O . GLY B 1 139 ? 2.787 -14.18 -22.641 1 98.31 139 GLY B O 1
ATOM 2996 N N . GLN B 1 140 ? 4.328 -15.172 -23.875 1 98.06 140 GLN B N 1
ATOM 2997 C CA . GLN B 1 140 ? 4.66 -13.984 -24.672 1 98.06 140 GLN B CA 1
ATOM 2998 C C . GLN B 1 140 ? 3.469 -13.531 -25.5 1 98.06 140 GLN B C 1
ATOM 3000 O O . GLN B 1 140 ? 3.404 -12.367 -25.922 1 98.06 140 GLN B O 1
ATOM 3005 N N . THR B 1 141 ? 2.566 -14.391 -25.734 1 98.19 141 THR B N 1
ATOM 3006 C CA . THR B 1 141 ? 1.393 -14.008 -26.516 1 98.19 141 THR B CA 1
ATOM 3007 C C . THR B 1 141 ? 0.439 -13.164 -25.672 1 98.19 141 THR B C 1
ATOM 3009 O O . THR B 1 141 ? -0.418 -12.461 -26.203 1 98.19 141 THR B O 1
ATOM 3012 N N . ILE B 1 142 ? 0.593 -13.227 -24.297 1 97.62 142 ILE B N 1
ATOM 3013 C CA . ILE B 1 142 ? -0.438 -12.578 -23.5 1 97.62 142 ILE B CA 1
ATOM 3014 C C . ILE B 1 142 ? 0.202 -11.547 -22.578 1 97.62 142 ILE B C 1
ATOM 3016 O O . ILE B 1 142 ? -0.492 -10.695 -22 1 97.62 142 ILE B O 1
ATOM 3020 N N . SER B 1 143 ? 1.48 -11.617 -22.375 1 96.5 143 SER B N 1
ATOM 3021 C CA . SER B 1 143 ? 2.17 -10.68 -21.5 1 96.5 143 SER B CA 1
ATOM 3022 C C . SER B 1 143 ? 3.506 -10.242 -22.094 1 96.5 143 SER B C 1
ATOM 3024 O O . SER B 1 143 ? 4.141 -11 -22.828 1 96.5 143 SER B O 1
ATOM 3026 N N . ASN B 1 144 ? 3.943 -9.016 -21.719 1 94.5 144 ASN B N 1
ATOM 3027 C CA . ASN B 1 144 ? 5.242 -8.492 -22.141 1 94.5 144 ASN B CA 1
ATOM 3028 C C . ASN B 1 144 ? 6.32 -8.789 -21.094 1 94.5 144 ASN B C 1
ATOM 3030 O O . ASN B 1 144 ? 7.496 -8.484 -21.312 1 94.5 144 ASN B O 1
ATOM 3034 N N . ASN B 1 145 ? 5.984 -9.383 -20.047 1 93.12 145 ASN B N 1
ATOM 3035 C CA . ASN B 1 145 ? 6.879 -9.609 -18.906 1 93.12 145 ASN B CA 1
ATOM 3036 C C . ASN B 1 145 ? 6.945 -11.086 -18.531 1 93.12 145 ASN B C 1
ATOM 3038 O O . ASN B 1 145 ? 6.133 -11.562 -17.734 1 93.12 145 ASN B O 1
ATOM 3042 N N . ILE B 1 146 ? 7.961 -11.805 -19.062 1 96 146 ILE B N 1
ATOM 3043 C CA . ILE B 1 146 ? 8.117 -13.227 -18.812 1 96 146 ILE B CA 1
ATOM 3044 C C . ILE B 1 146 ? 9.398 -13.469 -18.016 1 96 146 ILE B C 1
ATOM 3046 O O . ILE B 1 146 ? 10.469 -12.977 -18.375 1 96 146 ILE B O 1
ATOM 3050 N N . TYR B 1 147 ? 9.281 -14.242 -16.984 1 94.44 147 TYR B N 1
ATOM 3051 C CA . TYR B 1 147 ? 10.43 -14.531 -16.125 1 94.44 147 TYR B CA 1
ATOM 3052 C C . TYR B 1 147 ? 10.555 -16.031 -15.883 1 94.44 147 TYR B C 1
ATOM 3054 O O . TYR B 1 147 ? 9.562 -16.703 -15.602 1 94.44 147 TYR B O 1
ATOM 3062 N N . ARG B 1 148 ? 11.766 -16.5 -16.078 1 95.69 148 ARG B N 1
ATOM 3063 C CA . ARG B 1 148 ? 12.07 -17.875 -15.664 1 95.69 148 ARG B CA 1
ATOM 3064 C C . ARG B 1 148 ? 12.398 -17.938 -14.18 1 95.69 148 ARG B C 1
ATOM 3066 O O . ARG B 1 148 ? 13.383 -17.328 -13.734 1 95.69 148 ARG B O 1
ATOM 3073 N N . VAL B 1 149 ? 11.57 -18.562 -13.461 1 94.81 149 VAL B N 1
ATOM 3074 C CA . VAL B 1 149 ? 11.781 -18.688 -12.016 1 94.81 149 VAL B CA 1
ATOM 3075 C C . VAL B 1 149 ? 11.555 -20.141 -11.586 1 94.81 149 VAL B C 1
ATOM 3077 O O . VAL B 1 149 ? 10.641 -20.797 -12.07 1 94.81 149 VAL B O 1
ATOM 3080 N N . ASP B 1 150 ? 12.414 -20.641 -10.727 1 95.38 150 ASP B N 1
ATOM 3081 C CA . ASP B 1 150 ? 12.203 -22 -10.219 1 95.38 150 ASP B CA 1
ATOM 3082 C C . ASP B 1 150 ? 11.32 -21.984 -8.969 1 95.38 150 ASP B C 1
ATOM 3084 O O . ASP B 1 150 ? 10.859 -20.922 -8.539 1 95.38 150 ASP B O 1
ATOM 3088 N N . SER B 1 151 ? 11.07 -23.172 -8.469 1 95.5 151 SER B N 1
ATOM 3089 C CA . SER B 1 151 ? 10.133 -23.312 -7.359 1 95.5 151 SER B CA 1
ATOM 3090 C C . SER B 1 151 ? 10.609 -22.531 -6.133 1 95.5 151 SER B C 1
ATOM 3092 O O . SER B 1 151 ? 9.805 -21.891 -5.457 1 95.5 151 SER B O 1
ATOM 3094 N N . ALA B 1 152 ? 11.875 -22.562 -5.84 1 94.31 152 ALA B N 1
ATOM 3095 C CA . ALA B 1 152 ? 12.422 -21.859 -4.68 1 94.31 152 ALA B CA 1
ATOM 3096 C C . ALA B 1 152 ? 12.273 -20.359 -4.836 1 94.31 152 ALA B C 1
ATOM 3098 O O . ALA B 1 152 ? 11.82 -19.672 -3.918 1 94.31 152 ALA B O 1
ATOM 3099 N N . GLN B 1 153 ? 12.609 -19.844 -5.965 1 94.88 153 GLN B N 1
ATOM 3100 C CA . GLN B 1 153 ? 12.492 -18.422 -6.254 1 94.88 153 GLN B CA 1
ATOM 3101 C C . GLN B 1 153 ? 11.031 -17.984 -6.238 1 94.88 153 GLN B C 1
ATOM 3103 O O . GLN B 1 153 ? 10.711 -16.891 -5.754 1 94.88 153 GLN B O 1
ATOM 3108 N N . ARG B 1 154 ? 10.219 -18.812 -6.785 1 95.88 154 ARG B N 1
ATOM 3109 C CA . ARG B 1 154 ? 8.797 -18.5 -6.859 1 95.88 154 ARG B CA 1
ATOM 3110 C C . ARG B 1 154 ? 8.195 -18.359 -5.469 1 95.88 154 ARG B C 1
ATOM 3112 O O . ARG B 1 154 ? 7.359 -17.484 -5.234 1 95.88 154 ARG B O 1
ATOM 3119 N N . LYS B 1 155 ? 8.602 -19.219 -4.555 1 95 155 LYS B N 1
ATOM 3120 C CA . LYS B 1 155 ? 8.117 -19.125 -3.18 1 95 155 LYS B CA 1
ATOM 3121 C C . LYS B 1 155 ? 8.508 -17.781 -2.549 1 95 155 LYS B C 1
ATOM 3123 O O . LYS B 1 155 ? 7.707 -17.172 -1.83 1 95 155 LYS B O 1
ATOM 3128 N N . ILE B 1 156 ? 9.719 -17.406 -2.842 1 96.5 156 ILE B N 1
ATOM 3129 C CA . ILE B 1 156 ? 10.219 -16.141 -2.334 1 96.5 156 ILE B CA 1
ATOM 3130 C C . ILE B 1 156 ? 9.422 -14.984 -2.947 1 96.5 156 ILE B C 1
ATOM 3132 O O . ILE B 1 156 ? 9.047 -14.039 -2.248 1 96.5 156 ILE B O 1
ATOM 3136 N N . LEU B 1 157 ? 9.164 -15.086 -4.215 1 96.31 157 LEU B N 1
ATOM 3137 C CA . LEU B 1 157 ? 8.391 -14.07 -4.922 1 96.31 157 LEU B CA 1
ATOM 3138 C C . LEU B 1 157 ? 6.973 -13.977 -4.355 1 96.31 157 LEU B C 1
ATOM 3140 O O . LEU B 1 157 ? 6.445 -12.875 -4.176 1 96.31 157 LEU B O 1
ATOM 3144 N N . HIS B 1 158 ? 6.387 -15.117 -4.102 1 95.81 158 HIS B N 1
ATOM 3145 C CA . HIS B 1 158 ? 5.031 -15.141 -3.564 1 95.81 158 HIS B CA 1
ATOM 3146 C C . HIS B 1 158 ? 4.98 -14.516 -2.176 1 95.81 158 HIS B C 1
ATOM 3148 O O . HIS B 1 158 ? 4.082 -13.719 -1.879 1 95.81 158 HIS B O 1
ATOM 3154 N N . LEU B 1 159 ? 5.914 -14.883 -1.309 1 97.38 159 LEU B N 1
ATOM 3155 C CA . LEU B 1 159 ? 6.035 -14.297 0.019 1 97.38 159 LEU B CA 1
ATOM 3156 C C . LEU B 1 159 ? 6.164 -12.773 -0.071 1 97.38 159 LEU B C 1
ATOM 3158 O O . LEU B 1 159 ? 5.469 -12.047 0.639 1 97.38 159 LEU B O 1
ATOM 3162 N N . SER B 1 160 ? 7.055 -12.336 -0.954 1 97.94 160 SER B N 1
ATOM 3163 C CA . SER B 1 160 ? 7.285 -10.906 -1.129 1 97.94 160 SER B CA 1
ATOM 3164 C C . SER B 1 160 ? 6.031 -10.203 -1.63 1 97.94 160 SER B C 1
ATOM 3166 O O . SER B 1 160 ? 5.742 -9.07 -1.227 1 97.94 160 SER B O 1
ATOM 3168 N N . ALA B 1 161 ? 5.273 -10.859 -2.49 1 97.06 161 ALA B N 1
ATOM 3169 C CA . ALA B 1 161 ? 4.023 -10.297 -3.002 1 97.06 161 ALA B CA 1
ATOM 3170 C C . ALA B 1 161 ? 2.998 -10.133 -1.885 1 97.06 161 ALA B C 1
ATOM 3172 O O . ALA B 1 161 ? 2.234 -9.164 -1.872 1 97.06 161 ALA B O 1
ATOM 3173 N N . VAL B 1 162 ? 2.979 -11.07 -0.962 1 97.31 162 VAL B N 1
ATOM 3174 C CA . VAL B 1 162 ? 2.068 -10.977 0.174 1 97.31 162 VAL B CA 1
ATOM 3175 C C . VAL B 1 162 ? 2.393 -9.727 0.993 1 97.31 162 VAL B C 1
ATOM 3177 O O . VAL B 1 162 ? 1.495 -8.953 1.341 1 97.31 162 VAL B O 1
ATOM 3180 N N . PHE B 1 163 ? 3.658 -9.5 1.246 1 98.5 163 PHE B N 1
ATOM 3181 C CA . PHE B 1 163 ? 4.098 -8.32 1.987 1 98.5 163 PHE B CA 1
ATOM 3182 C C . PHE B 1 163 ? 3.783 -7.043 1.214 1 98.5 163 PHE B C 1
ATOM 3184 O O . PHE B 1 163 ? 3.41 -6.031 1.806 1 98.5 163 PHE B O 1
ATOM 3191 N N . ALA B 1 164 ? 3.889 -7.098 -0.089 1 98.06 164 ALA B N 1
ATOM 3192 C CA . ALA B 1 164 ? 3.846 -5.879 -0.89 1 98.06 164 ALA B CA 1
ATOM 3193 C C . ALA B 1 164 ? 2.416 -5.543 -1.302 1 98.06 164 ALA B C 1
ATOM 3195 O O . ALA B 1 164 ? 2.117 -4.402 -1.662 1 98.06 164 ALA B O 1
ATOM 3196 N N . CYS B 1 165 ? 1.489 -6.523 -1.212 1 96.81 165 CYS B N 1
ATOM 3197 C CA . CYS B 1 165 ? 0.17 -6.281 -1.785 1 96.81 165 CYS B CA 1
ATOM 3198 C C . CYS B 1 165 ? -0.93 -6.68 -0.809 1 96.81 165 CYS B C 1
ATOM 3200 O O . CYS B 1 165 ? -1.769 -5.855 -0.442 1 96.81 165 CYS B O 1
ATOM 3202 N N . ASN B 1 166 ? -0.868 -7.91 -0.291 1 95.94 166 ASN B N 1
ATOM 3203 C CA . ASN B 1 166 ? -1.965 -8.398 0.537 1 95.94 166 ASN B CA 1
ATOM 3204 C C . ASN B 1 166 ? -2.004 -7.695 1.891 1 95.94 166 ASN B C 1
ATOM 3206 O O . ASN B 1 166 ? -3.066 -7.266 2.342 1 95.94 166 ASN B O 1
ATOM 3210 N N . PHE B 1 167 ? -0.838 -7.605 2.523 1 98.56 167 PHE B N 1
ATOM 3211 C CA . PHE B 1 167 ? -0.776 -6.977 3.838 1 98.56 167 PHE B CA 1
ATOM 3212 C C . PHE B 1 167 ? -1.052 -5.48 3.736 1 98.56 167 PHE B C 1
ATOM 3214 O O . PHE B 1 167 ? -1.811 -4.93 4.535 1 98.56 167 PHE B O 1
ATOM 3221 N N . PRO B 1 168 ? -0.492 -4.742 2.74 1 98.69 168 PRO B N 1
ATOM 3222 C CA . PRO B 1 168 ? -0.878 -3.34 2.568 1 98.69 168 PRO B CA 1
ATOM 3223 C C . PRO B 1 168 ? -2.383 -3.158 2.389 1 98.69 168 PRO B C 1
ATOM 3225 O O . PRO B 1 168 ? -2.975 -2.248 2.973 1 98.69 168 PRO B O 1
ATOM 3228 N N . ASN B 1 169 ? -3.039 -4.012 1.612 1 97.81 169 ASN B N 1
ATOM 3229 C CA . ASN B 1 169 ? -4.484 -3.902 1.444 1 97.81 169 ASN B CA 1
ATOM 3230 C C . ASN B 1 169 ? -5.215 -4.059 2.775 1 97.81 169 ASN B C 1
ATOM 3232 O O . ASN B 1 169 ? -6.195 -3.357 3.035 1 97.81 169 ASN B O 1
ATOM 3236 N N . TYR B 1 170 ? -4.758 -4.934 3.59 1 98.25 170 TYR B N 1
ATOM 3237 C CA . TYR B 1 170 ? -5.34 -5.066 4.922 1 98.25 170 TYR B CA 1
ATOM 3238 C C . TYR B 1 170 ? -5.188 -3.773 5.711 1 98.25 170 TYR B C 1
ATOM 3240 O O . TYR B 1 170 ? -6.109 -3.355 6.418 1 98.25 170 TYR B O 1
ATOM 3248 N N . LEU B 1 171 ? -4.031 -3.172 5.625 1 98.75 171 LEU B N 1
ATOM 3249 C CA . LEU B 1 171 ? -3.799 -1.92 6.34 1 98.75 171 LEU B CA 1
ATOM 3250 C C . LEU B 1 171 ? -4.715 -0.817 5.812 1 98.75 171 LEU B C 1
ATOM 3252 O O . LEU B 1 171 ? -5.152 0.046 6.578 1 98.75 171 LEU B O 1
ATOM 3256 N N . TYR B 1 172 ? -5.008 -0.829 4.461 1 98.56 172 TYR B N 1
ATOM 3257 C CA . TYR B 1 172 ? -6.027 0.066 3.93 1 98.56 172 TYR B CA 1
ATOM 3258 C C . TYR B 1 172 ? -7.367 -0.168 4.617 1 98.56 172 TYR B C 1
ATOM 3260 O O . TYR B 1 172 ? -8.078 0.785 4.945 1 98.56 172 TYR B O 1
ATOM 3268 N N . TYR B 1 173 ? -7.703 -1.427 4.84 1 98.25 173 TYR B N 1
ATOM 3269 C CA . TYR B 1 173 ? -8.945 -1.805 5.512 1 98.25 173 TYR B CA 1
ATOM 3270 C C . TYR B 1 173 ? -8.984 -1.26 6.934 1 98.25 173 TYR B C 1
ATOM 3272 O O . TYR B 1 173 ? -10 -0.717 7.367 1 98.25 173 TYR B O 1
ATOM 3280 N N . VAL B 1 174 ? -7.883 -1.417 7.637 1 98.31 174 VAL B N 1
ATOM 3281 C CA . VAL B 1 174 ? -7.785 -0.913 9 1 98.31 174 VAL B CA 1
ATOM 3282 C C . VAL B 1 174 ? -8.023 0.595 9.016 1 98.31 174 VAL B C 1
ATOM 3284 O O . VAL B 1 174 ? -8.805 1.1 9.828 1 98.31 174 VAL B O 1
ATOM 3287 N N . ALA B 1 175 ? -7.348 1.32 8.094 1 98.38 175 ALA B N 1
ATOM 3288 C CA . ALA B 1 175 ? -7.523 2.766 7.992 1 98.38 175 ALA B CA 1
ATOM 3289 C C . ALA B 1 175 ? -8.984 3.125 7.719 1 98.38 175 ALA B C 1
ATOM 3291 O O . ALA B 1 175 ? -9.531 4.043 8.336 1 98.38 175 ALA B O 1
ATOM 3292 N N . GLN B 1 176 ? -9.609 2.387 6.777 1 97.69 176 GLN B N 1
ATOM 3293 C CA . GLN B 1 176 ? -11.016 2.604 6.449 1 97.69 176 GLN B CA 1
ATOM 3294 C C . GLN B 1 176 ? -11.898 2.445 7.68 1 97.69 176 GLN B C 1
ATOM 3296 O O . GLN B 1 176 ? -12.805 3.252 7.906 1 97.69 176 GLN B O 1
ATOM 3301 N N . LYS B 1 177 ? -11.68 1.423 8.469 1 97 177 LYS B N 1
ATOM 3302 C CA . LYS B 1 177 ? -12.484 1.148 9.648 1 97 177 LYS B CA 1
ATOM 3303 C C . LYS B 1 177 ? -12.312 2.244 10.695 1 97 177 LYS B C 1
ATOM 3305 O O . LYS B 1 177 ? -13.289 2.676 11.32 1 97 177 LYS B O 1
ATOM 3310 N N . ILE B 1 178 ? -11.078 2.662 10.93 1 97.31 178 ILE B N 1
ATOM 3311 C CA . ILE B 1 178 ? -10.805 3.73 11.883 1 97.31 178 ILE B CA 1
ATOM 3312 C C . ILE B 1 178 ? -11.547 4.996 11.469 1 97.31 178 ILE B C 1
ATOM 3314 O O . ILE B 1 178 ? -12.203 5.637 12.297 1 97.31 178 ILE B O 1
ATOM 3318 N N . LEU B 1 179 ? -11.492 5.371 10.18 1 96.75 179 LEU B N 1
ATOM 3319 C CA . LEU B 1 179 ? -12.188 6.555 9.688 1 96.75 179 LEU B CA 1
ATOM 3320 C C . LEU B 1 179 ? -13.695 6.422 9.875 1 96.75 179 LEU B C 1
ATOM 3322 O O . LEU B 1 179 ? -14.352 7.348 10.352 1 96.75 179 LEU B O 1
ATOM 3326 N N . ALA B 1 180 ? -14.211 5.254 9.508 1 95.38 180 ALA B N 1
ATOM 3327 C CA . ALA B 1 180 ? -15.656 5.016 9.586 1 95.38 180 ALA B CA 1
ATOM 3328 C C . ALA B 1 180 ? -16.156 5.16 11.023 1 95.38 180 ALA B C 1
ATOM 3330 O O . ALA B 1 180 ? -17.234 5.707 11.258 1 95.38 180 ALA B O 1
ATOM 3331 N N . GLN B 1 181 ? -15.414 4.695 11.961 1 94.75 181 GLN B N 1
ATOM 3332 C CA . GLN B 1 181 ? -15.773 4.785 13.375 1 94.75 181 GLN B CA 1
ATOM 3333 C C . GLN B 1 181 ? -15.883 6.242 13.82 1 94.75 181 GLN B C 1
ATOM 3335 O O . GLN B 1 181 ? -16.562 6.539 14.812 1 94.75 181 GLN B O 1
ATOM 3340 N N . HIS B 1 182 ? -15.234 7.121 13.148 1 93.5 182 HIS B N 1
ATOM 3341 C CA . HIS B 1 182 ? -15.234 8.531 13.531 1 93.5 182 HIS B CA 1
ATOM 3342 C C . HIS B 1 182 ? -15.93 9.391 12.477 1 93.5 182 HIS B C 1
ATOM 3344 O O . HIS B 1 182 ? -15.664 10.586 12.375 1 93.5 182 HIS B O 1
ATOM 3350 N N . GLN B 1 183 ? -16.688 8.742 11.539 1 92.88 183 GLN B N 1
ATOM 3351 C CA . GLN B 1 183 ? -17.547 9.375 10.547 1 92.88 183 GLN B CA 1
ATOM 3352 C C . GLN B 1 183 ? -16.734 10.195 9.547 1 92.88 183 GLN B C 1
ATOM 3354 O O . GLN B 1 183 ? -17.109 11.32 9.203 1 92.88 183 GLN B O 1
ATOM 3359 N N . LEU B 1 184 ? -15.586 9.727 9.297 1 94 184 LEU B N 1
ATOM 3360 C CA . LEU B 1 184 ? -14.758 10.305 8.242 1 94 184 LEU B CA 1
ATOM 3361 C C . LEU B 1 184 ? -14.742 9.414 7.008 1 94 184 LEU B C 1
ATOM 3363 O O . LEU B 1 184 ? -14.898 8.195 7.117 1 94 184 LEU B O 1
ATOM 3367 N N . ASP B 1 185 ? -14.578 9.977 5.844 1 93.94 185 ASP B N 1
ATOM 3368 C CA . ASP B 1 185 ? -14.711 9.289 4.566 1 93.94 185 ASP B CA 1
ATOM 3369 C C . ASP B 1 185 ? -13.383 8.688 4.113 1 93.94 185 ASP B C 1
ATOM 3371 O O . ASP B 1 185 ? -12.359 9.367 4.117 1 93.94 185 ASP B O 1
ATOM 3375 N N . PHE B 1 186 ? -13.406 7.465 3.684 1 95.75 186 PHE B N 1
ATOM 3376 C CA . PHE B 1 186 ? -12.227 6.758 3.193 1 95.75 186 PHE B CA 1
ATOM 3377 C C . PHE B 1 186 ? -11.656 7.445 1.957 1 95.75 186 PHE B C 1
ATOM 3379 O O . PHE B 1 186 ? -10.461 7.352 1.686 1 95.75 186 PHE B O 1
ATOM 3386 N N . ASN B 1 187 ? -12.453 8.164 1.207 1 93.06 187 ASN B N 1
ATOM 3387 C CA . ASN B 1 187 ? -12.047 8.859 -0.005 1 93.06 187 ASN B CA 1
ATOM 3388 C C . ASN B 1 187 ? -10.945 9.883 0.282 1 93.06 187 ASN B C 1
ATOM 3390 O O . ASN B 1 187 ? -10.18 10.242 -0.615 1 93.06 187 ASN B O 1
ATOM 3394 N N . LEU B 1 188 ? -10.836 10.273 1.537 1 92.06 188 LEU B N 1
ATOM 3395 C CA . LEU B 1 188 ? -9.812 11.227 1.938 1 92.06 188 LEU B CA 1
ATOM 3396 C C . LEU B 1 188 ? -8.422 10.617 1.808 1 92.06 188 LEU B C 1
ATOM 3398 O O . LEU B 1 188 ? -7.441 11.336 1.605 1 92.06 188 LEU B O 1
ATOM 3402 N N . LEU B 1 189 ? -8.352 9.281 1.867 1 95.19 189 LEU B N 1
ATOM 3403 C CA . LEU B 1 189 ? -7.051 8.617 1.896 1 95.19 189 LEU B CA 1
ATOM 3404 C C . LEU B 1 189 ? -6.672 8.102 0.512 1 95.19 189 LEU B C 1
ATOM 3406 O O . LEU B 1 189 ? -5.512 7.766 0.266 1 95.19 189 LEU B O 1
ATOM 3410 N N . ARG B 1 190 ? -7.637 7.984 -0.426 1 93.5 190 ARG B N 1
ATOM 3411 C CA . ARG B 1 190 ? -7.418 7.344 -1.719 1 93.5 190 ARG B CA 1
ATOM 3412 C C . ARG B 1 190 ? -6.289 8.031 -2.484 1 93.5 190 ARG B C 1
ATOM 3414 O O . ARG B 1 190 ? -5.391 7.367 -3.002 1 93.5 190 ARG B O 1
ATOM 3421 N N . PRO B 1 191 ? -6.203 9.383 -2.467 1 89.5 191 PRO B N 1
ATOM 3422 C CA . PRO B 1 191 ? -5.098 10.031 -3.172 1 89.5 191 PRO B CA 1
ATOM 3423 C C . PRO B 1 191 ? -3.74 9.727 -2.545 1 89.5 191 PRO B C 1
ATOM 3425 O O . PRO B 1 191 ? -2.746 9.578 -3.26 1 89.5 191 PRO B O 1
ATOM 3428 N N . LEU B 1 192 ? -3.736 9.586 -1.243 1 92.75 192 LEU B N 1
ATOM 3429 C CA . LEU B 1 192 ? -2.496 9.305 -0.524 1 92.75 192 LEU B CA 1
ATOM 3430 C C . LEU B 1 192 ? -2.006 7.895 -0.808 1 92.75 192 LEU B C 1
ATOM 3432 O O . LEU B 1 192 ? -0.807 7.672 -1 1 92.75 192 LEU B O 1
ATOM 3436 N N . ILE B 1 193 ? -2.953 7.004 -0.82 1 95.75 193 ILE B N 1
ATOM 3437 C CA . ILE B 1 193 ? -2.629 5.617 -1.127 1 95.75 193 ILE B CA 1
ATOM 3438 C C . ILE B 1 193 ? -2.004 5.527 -2.518 1 95.75 193 ILE B C 1
ATOM 3440 O O . ILE B 1 193 ? -0.945 4.918 -2.691 1 95.75 193 ILE B O 1
ATOM 3444 N N . MET B 1 194 ? -2.605 6.191 -3.467 1 92.94 194 MET B N 1
ATOM 3445 C CA . MET B 1 194 ? -2.119 6.172 -4.844 1 92.94 194 MET B CA 1
ATOM 3446 C C . MET B 1 194 ? -0.728 6.789 -4.938 1 92.94 194 MET B C 1
ATOM 3448 O O . MET B 1 194 ? 0.167 6.219 -5.566 1 92.94 194 MET B O 1
ATOM 3452 N N . GLU B 1 195 ? -0.524 7.887 -4.273 1 90.69 195 GLU B N 1
ATOM 3453 C CA . GLU B 1 195 ? 0.761 8.57 -4.324 1 90.69 195 GLU B CA 1
ATOM 3454 C C . GLU B 1 195 ? 1.875 7.707 -3.746 1 90.69 195 GLU B C 1
ATOM 3456 O O . GLU B 1 195 ? 2.988 7.684 -4.273 1 90.69 195 GLU B O 1
ATOM 3461 N N . THR B 1 196 ? 1.573 7.039 -2.645 1 94.12 196 THR B N 1
ATOM 3462 C CA . THR B 1 196 ? 2.553 6.156 -2.02 1 94.12 196 THR B CA 1
ATOM 3463 C C . THR B 1 196 ? 2.979 5.055 -2.984 1 94.12 196 THR B C 1
ATOM 3465 O O . THR B 1 196 ? 4.168 4.758 -3.111 1 94.12 196 THR B O 1
ATOM 3468 N N . ALA B 1 197 ? 1.995 4.473 -3.693 1 94.69 197 ALA B N 1
ATOM 3469 C CA . ALA B 1 197 ? 2.279 3.418 -4.66 1 94.69 197 ALA B CA 1
ATOM 3470 C C . ALA B 1 197 ? 3.064 3.963 -5.852 1 94.69 197 ALA B C 1
ATOM 3472 O O . ALA B 1 197 ? 3.979 3.307 -6.355 1 94.69 197 ALA B O 1
ATOM 3473 N N . VAL B 1 198 ? 2.766 5.141 -6.289 1 92.56 198 VAL B N 1
ATOM 3474 C CA . VAL B 1 198 ? 3.432 5.762 -7.434 1 92.56 198 VAL B CA 1
ATOM 3475 C C . VAL B 1 198 ? 4.898 6.027 -7.094 1 92.56 198 VAL B C 1
ATOM 3477 O O . VAL B 1 198 ? 5.785 5.789 -7.914 1 92.56 198 VAL B O 1
ATOM 3480 N N . LYS B 1 199 ? 5.184 6.473 -5.93 1 91.88 199 LYS B N 1
ATOM 3481 C CA . LYS B 1 199 ? 6.539 6.832 -5.531 1 91.88 199 LYS B CA 1
ATOM 3482 C C . LYS B 1 199 ? 7.48 5.637 -5.629 1 91.88 199 LYS B C 1
ATOM 3484 O O . LYS B 1 199 ? 8.609 5.766 -6.098 1 91.88 199 LYS B O 1
ATOM 3489 N N . VAL B 1 200 ? 6.965 4.465 -5.316 1 94.75 200 VAL B N 1
ATOM 3490 C CA . VAL B 1 200 ? 7.848 3.305 -5.258 1 94.75 200 VAL B CA 1
ATOM 3491 C C . VAL B 1 200 ? 7.965 2.674 -6.641 1 94.75 200 VAL B C 1
ATOM 3493 O O . VAL B 1 200 ? 8.68 1.686 -6.824 1 94.75 200 VAL B O 1
ATOM 3496 N N . GLN B 1 201 ? 7.203 3.26 -7.66 1 93.31 201 GLN B N 1
ATOM 3497 C CA . GLN B 1 201 ? 7.426 2.826 -9.039 1 93.31 201 GLN B CA 1
ATOM 3498 C C . GLN B 1 201 ? 8.781 3.293 -9.547 1 93.31 201 GLN B C 1
ATOM 3500 O O . GLN B 1 201 ? 9.352 2.686 -10.453 1 93.31 201 GLN B O 1
ATOM 3505 N N . GLN B 1 202 ? 9.344 4.34 -8.867 1 91.25 202 GLN B N 1
ATOM 3506 C CA . GLN B 1 202 ? 10.578 4.926 -9.383 1 91.25 202 GLN B CA 1
ATOM 3507 C C . GLN B 1 202 ? 11.664 4.953 -8.312 1 91.25 202 GLN B C 1
ATOM 3509 O O . GLN B 1 202 ? 12.844 5.125 -8.617 1 91.25 202 GLN B O 1
ATOM 3514 N N . GLN B 1 203 ? 11.25 4.832 -7.109 1 92.88 203 GLN B N 1
ATOM 3515 C CA . GLN B 1 203 ? 12.188 4.879 -5.992 1 92.88 203 GLN B CA 1
ATOM 3516 C C . GLN B 1 203 ? 12.039 3.656 -5.09 1 92.88 203 GLN B C 1
ATOM 3518 O O . GLN B 1 203 ? 10.977 3.025 -5.07 1 92.88 203 GLN B O 1
ATOM 3523 N N . PHE B 1 204 ? 13.117 3.352 -4.453 1 94.75 204 PHE B N 1
ATOM 3524 C CA . PHE B 1 204 ? 13.008 2.303 -3.443 1 94.75 204 PHE B CA 1
ATOM 3525 C C . PHE B 1 204 ? 12.266 2.811 -2.213 1 94.75 204 PHE B C 1
ATOM 3527 O O . PHE B 1 204 ? 12.336 3.998 -1.885 1 94.75 204 PHE B O 1
ATOM 3534 N N . PRO B 1 205 ? 11.562 1.921 -1.5 1 95.81 205 PRO B N 1
ATOM 3535 C CA . PRO B 1 205 ? 10.703 2.32 -0.381 1 95.81 205 PRO B CA 1
ATOM 3536 C C . PRO B 1 205 ? 11.469 3.07 0.708 1 95.81 205 PRO B C 1
ATOM 35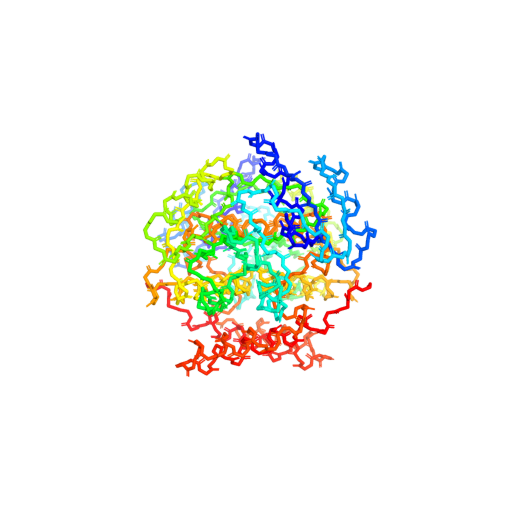38 O O . PRO B 1 205 ? 10.945 4.027 1.284 1 95.81 205 PRO B O 1
ATOM 3541 N N . ALA B 1 206 ? 12.711 2.713 0.96 1 94.25 206 ALA B N 1
ATOM 3542 C CA . ALA B 1 206 ? 13.477 3.312 2.051 1 94.25 206 ALA B CA 1
ATOM 3543 C C . ALA B 1 206 ? 13.664 4.809 1.825 1 94.25 206 ALA B C 1
ATOM 3545 O O . ALA B 1 206 ? 13.656 5.594 2.777 1 94.25 206 ALA B O 1
ATOM 3546 N N . VAL B 1 207 ? 13.781 5.242 0.611 1 90.62 207 VAL B N 1
ATOM 3547 C CA . VAL B 1 207 ? 14.102 6.617 0.255 1 90.62 207 VAL B CA 1
ATOM 3548 C C . VAL B 1 207 ? 12.867 7.5 0.411 1 90.62 207 VAL B C 1
ATOM 3550 O O . VAL B 1 207 ? 12.977 8.695 0.673 1 90.62 207 VAL B O 1
ATOM 3553 N N . VAL B 1 208 ? 11.703 6.898 0.351 1 90.12 208 VAL B N 1
ATOM 3554 C CA . VAL B 1 208 ? 10.492 7.711 0.312 1 90.12 208 VAL B CA 1
ATOM 3555 C C . VAL B 1 208 ? 9.688 7.496 1.594 1 90.12 208 VAL B C 1
ATOM 3557 O O . VAL B 1 208 ? 8.539 7.938 1.693 1 90.12 208 VAL B O 1
ATOM 3560 N N . GLN B 1 209 ? 10.266 6.773 2.584 1 92.5 209 GLN B N 1
ATOM 3561 C CA . GLN B 1 209 ? 9.586 6.516 3.846 1 92.5 209 GLN B CA 1
ATOM 3562 C C . GLN B 1 209 ? 9.344 7.812 4.617 1 92.5 209 GLN B C 1
ATOM 3564 O O . GLN B 1 209 ? 10.25 8.633 4.762 1 92.5 209 GLN B O 1
ATOM 3569 N N . THR B 1 210 ? 8.133 8.062 5.02 1 89.19 210 THR B N 1
ATOM 3570 C CA . THR B 1 210 ? 7.773 9.203 5.859 1 89.19 210 THR B CA 1
ATOM 3571 C C . THR B 1 210 ? 6.969 8.742 7.074 1 89.19 210 THR B C 1
ATOM 3573 O O . THR B 1 210 ? 6.855 7.547 7.336 1 89.19 210 THR B O 1
ATOM 3576 N N . GLY B 1 211 ? 6.492 9.711 7.863 1 89.19 211 GLY B N 1
ATOM 3577 C CA . GLY B 1 211 ? 5.668 9.398 9.023 1 89.19 211 GLY B CA 1
ATOM 3578 C C . GLY B 1 211 ? 6.383 9.617 10.344 1 89.19 211 GLY B C 1
ATOM 3579 O O . GLY B 1 211 ? 7.586 9.883 10.367 1 89.19 211 GLY B O 1
ATOM 3580 N N . PRO B 1 212 ? 5.695 9.5 11.367 1 90.69 212 PRO B N 1
ATOM 3581 C CA . PRO B 1 212 ? 6.234 9.773 12.703 1 90.69 212 PRO B CA 1
ATOM 3582 C C . PRO B 1 212 ? 7.348 8.812 13.102 1 90.69 212 PRO B C 1
ATOM 3584 O O . PRO B 1 212 ? 8.297 9.203 13.789 1 90.69 212 PRO B O 1
ATOM 3587 N N . ALA B 1 213 ? 7.316 7.574 12.688 1 92 213 ALA B N 1
ATOM 3588 C CA . ALA B 1 213 ? 8.289 6.559 13.094 1 92 213 ALA B CA 1
ATOM 3589 C C . ALA B 1 213 ? 9.664 6.848 12.5 1 92 213 ALA B C 1
ATOM 3591 O O . ALA B 1 213 ? 10.688 6.652 13.164 1 92 213 ALA B O 1
ATOM 3592 N N . VAL B 1 214 ? 9.656 7.266 11.227 1 88.75 214 VAL B N 1
ATOM 3593 C CA . VAL B 1 214 ? 10.93 7.559 10.562 1 88.75 214 VAL B CA 1
ATOM 3594 C C . VAL B 1 214 ? 11.68 8.641 11.336 1 88.75 214 VAL B C 1
ATOM 3596 O O . VAL B 1 214 ? 12.906 8.625 11.406 1 88.75 214 VAL B O 1
ATOM 3599 N N . ARG B 1 215 ? 10.953 9.57 11.969 1 82.38 215 ARG B N 1
ATOM 3600 C CA . ARG B 1 215 ? 11.539 10.688 12.695 1 82.38 215 ARG B CA 1
ATOM 3601 C C . ARG B 1 215 ? 11.602 10.414 14.188 1 82.38 215 ARG B C 1
ATOM 3603 O O . ARG B 1 215 ? 11.891 11.312 14.984 1 82.38 215 ARG B O 1
ATOM 3610 N N . ASN B 1 216 ? 11.281 9.188 14.602 1 88 216 ASN B N 1
ATOM 3611 C CA . ASN B 1 216 ? 11.234 8.797 16 1 88 216 ASN B CA 1
ATOM 3612 C C . ASN B 1 216 ? 10.391 9.766 16.828 1 88 216 ASN B C 1
ATOM 3614 O O . ASN B 1 216 ? 10.812 10.219 17.891 1 88 216 ASN B O 1
ATOM 3618 N N . ASP B 1 217 ? 9.344 10.211 16.281 1 88.62 217 ASP B N 1
ATOM 3619 C CA . ASP B 1 217 ? 8.406 11.117 16.938 1 88.62 217 ASP B CA 1
ATOM 3620 C C . ASP B 1 217 ? 7.59 10.398 18 1 88.62 217 ASP B C 1
ATOM 3622 O O . ASP B 1 217 ? 6.426 10.047 17.781 1 88.62 217 ASP B O 1
ATOM 3626 N N . ARG B 1 218 ? 8.07 10.32 19.188 1 90 218 ARG B N 1
ATOM 3627 C CA . ARG B 1 218 ? 7.492 9.531 20.281 1 90 218 ARG B CA 1
ATOM 3628 C C . ARG B 1 218 ? 6.164 10.117 20.734 1 90 218 ARG B C 1
ATOM 3630 O O . ARG B 1 218 ? 5.258 9.383 21.141 1 90 218 ARG B O 1
ATOM 3637 N N . GLN B 1 219 ? 6.059 11.391 20.672 1 87.75 219 GLN B N 1
ATOM 3638 C CA . GLN B 1 219 ? 4.832 12.055 21.109 1 87.75 219 GLN B CA 1
ATOM 3639 C C . GLN B 1 219 ? 3.66 11.688 20.203 1 87.75 219 GLN B C 1
ATOM 3641 O O . GLN B 1 219 ? 2.584 11.328 20.688 1 87.75 219 GLN B O 1
ATOM 3646 N N . THR B 1 220 ? 3.867 11.828 18.906 1 91.12 220 THR B N 1
ATOM 3647 C CA . THR B 1 220 ? 2.82 11.477 17.953 1 91.12 220 THR B CA 1
ATOM 3648 C C . THR B 1 220 ? 2.469 9.992 18.047 1 91.12 220 THR B C 1
ATOM 3650 O O . THR B 1 220 ? 1.293 9.625 18.031 1 91.12 220 THR B O 1
ATOM 3653 N N . ILE B 1 221 ? 3.49 9.133 18.188 1 94.94 221 ILE B N 1
ATOM 3654 C CA . ILE B 1 221 ? 3.275 7.695 18.297 1 94.94 221 ILE B CA 1
ATOM 3655 C C . ILE B 1 221 ? 2.432 7.391 19.531 1 94.94 221 ILE B C 1
ATOM 3657 O O . ILE B 1 221 ? 1.474 6.621 19.453 1 94.94 221 ILE B O 1
ATOM 3661 N N . ALA B 1 222 ? 2.771 8.039 20.625 1 94.25 222 ALA B N 1
ATOM 3662 C CA . ALA B 1 222 ? 2.014 7.844 21.859 1 94.25 222 ALA B CA 1
ATOM 3663 C C . ALA B 1 222 ? 0.562 8.281 21.688 1 94.25 222 ALA B C 1
ATOM 3665 O O . ALA B 1 222 ? -0.354 7.613 22.172 1 94.25 222 ALA B O 1
ATOM 3666 N N . ALA B 1 223 ? 0.356 9.414 21.062 1 93.19 223 ALA B N 1
ATOM 3667 C CA . ALA B 1 223 ? -0.991 9.922 20.812 1 93.19 223 ALA B CA 1
ATOM 3668 C C . ALA B 1 223 ? -1.796 8.953 19.953 1 93.19 223 ALA B C 1
ATOM 3670 O O . ALA B 1 223 ? -2.984 8.734 20.188 1 93.19 223 ALA B O 1
ATOM 3671 N N . HIS B 1 224 ? -1.201 8.398 18.906 1 96.44 224 HIS B N 1
ATOM 3672 C CA . HIS B 1 224 ? -1.857 7.414 18.047 1 96.44 224 HIS B CA 1
ATOM 3673 C C . HIS B 1 224 ? -2.26 6.176 18.844 1 96.44 224 HIS B C 1
ATOM 3675 O O . HIS B 1 224 ? -3.375 5.672 18.688 1 96.44 224 HIS B O 1
ATOM 3681 N N . LEU B 1 225 ? -1.306 5.684 19.672 1 97.25 225 LEU B 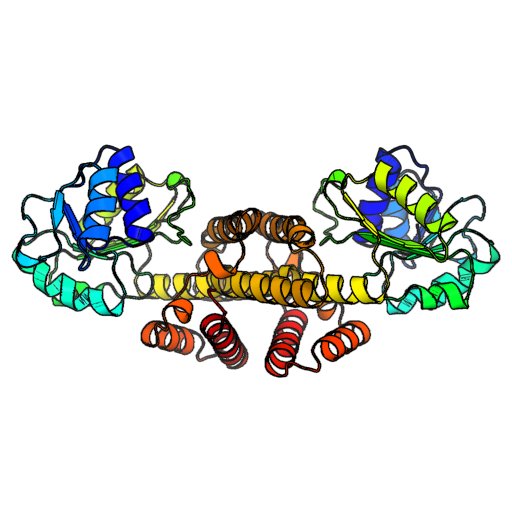N 1
ATOM 3682 C CA . LEU B 1 225 ? -1.577 4.488 20.453 1 97.25 225 LEU B CA 1
ATOM 3683 C C . LEU B 1 225 ? -2.738 4.727 21.422 1 97.25 225 LEU B C 1
ATOM 3685 O O . LEU B 1 225 ? -3.523 3.814 21.688 1 97.25 225 LEU B O 1
ATOM 3689 N N . GLN B 1 226 ? -2.846 5.953 21.906 1 95.94 226 GLN B N 1
ATOM 3690 C CA . GLN B 1 226 ? -3.963 6.309 22.781 1 95.94 226 GLN B CA 1
ATOM 3691 C C . GLN B 1 226 ? -5.289 6.246 22.016 1 95.94 226 GLN B C 1
ATOM 3693 O O . GLN B 1 226 ? -6.309 5.836 22.578 1 95.94 226 GLN B O 1
ATOM 3698 N N . LEU B 1 227 ? -5.309 6.68 20.781 1 95.81 227 LEU B N 1
ATOM 3699 C CA . LEU B 1 227 ? -6.52 6.645 19.953 1 95.81 227 LEU B CA 1
ATOM 3700 C C . LEU B 1 227 ? -6.957 5.211 19.688 1 95.81 227 LEU B C 1
ATOM 3702 O O . LEU B 1 227 ? -8.117 4.961 19.375 1 95.81 227 LEU B O 1
ATOM 3706 N N . LEU B 1 228 ? -5.992 4.266 19.766 1 97 228 LEU B N 1
ATOM 3707 C CA . LEU B 1 228 ? -6.266 2.855 19.5 1 97 228 LEU B CA 1
ATOM 3708 C C . LEU B 1 228 ? -6.52 2.102 20.797 1 97 228 LEU B C 1
ATOM 3710 O O . LEU B 1 228 ? -6.461 0.869 20.828 1 97 228 LEU B O 1
ATOM 3714 N N . ASP B 1 229 ? -6.723 2.785 21.938 1 92.06 229 ASP B N 1
ATOM 3715 C CA . ASP B 1 229 ? -6.75 2.227 23.281 1 92.06 229 ASP B CA 1
ATOM 3716 C C . ASP B 1 229 ? -7.82 1.143 23.406 1 92.06 229 ASP B C 1
ATOM 3718 O O . ASP B 1 229 ? -7.715 0.251 24.25 1 92.06 229 ASP B O 1
ATOM 3722 N N . ASP B 1 230 ? -8.859 1.091 22.594 1 93.5 230 ASP B N 1
ATOM 3723 C CA . ASP B 1 230 ? -9.938 0.116 22.703 1 93.5 230 ASP B CA 1
ATOM 3724 C C . ASP B 1 230 ? -9.648 -1.116 21.844 1 93.5 230 ASP B C 1
ATOM 3726 O O . ASP B 1 230 ? -10.477 -2.02 21.75 1 93.5 230 ASP B O 1
ATOM 3730 N N . ASN B 1 231 ? -8.5 -1.205 21.188 1 95.62 231 ASN B N 1
ATOM 3731 C CA . ASN B 1 231 ? -8.141 -2.311 20.312 1 95.62 231 ASN B CA 1
ATOM 3732 C C . ASN B 1 231 ? -6.688 -2.73 20.5 1 95.62 231 ASN B C 1
ATOM 3734 O O . ASN B 1 231 ? -5.82 -2.342 19.719 1 95.62 231 ASN B O 1
ATOM 3738 N N . VAL B 1 232 ? -6.426 -3.646 21.359 1 96.12 232 VAL B N 1
ATOM 3739 C CA . VAL B 1 232 ? -5.086 -4.078 21.75 1 96.12 232 VAL B CA 1
ATOM 3740 C C . VAL B 1 232 ? -4.363 -4.668 20.547 1 96.12 232 VAL B C 1
ATOM 3742 O O . VAL B 1 232 ? -3.148 -4.504 20.406 1 96.12 232 VAL B O 1
ATOM 3745 N N . PHE B 1 233 ? -5.105 -5.387 19.734 1 97.12 233 PHE B N 1
ATOM 3746 C CA . PHE B 1 233 ? -4.523 -5.977 18.547 1 97.12 233 PHE B CA 1
ATOM 3747 C C . PHE B 1 233 ? -3.91 -4.902 17.656 1 97.12 233 PHE B C 1
ATOM 3749 O O . PHE B 1 233 ? -2.76 -5.023 17.219 1 97.12 233 PHE B O 1
ATOM 3756 N N . LEU B 1 234 ? -4.652 -3.818 17.375 1 97.44 234 LEU B N 1
ATOM 3757 C CA . LEU B 1 234 ? -4.168 -2.752 16.516 1 97.44 234 LEU B CA 1
ATOM 3758 C C . LEU B 1 234 ? -3.041 -1.976 17.188 1 97.44 234 LEU B C 1
ATOM 3760 O O . LEU B 1 234 ? -2.133 -1.482 16.516 1 97.44 234 LEU B O 1
ATOM 3764 N N . GLN B 1 235 ? -3.066 -1.851 18.516 1 97.94 235 GLN B N 1
ATOM 3765 C CA . GLN B 1 235 ? -1.955 -1.23 19.234 1 97.94 235 GLN B CA 1
ATOM 3766 C C . GLN B 1 235 ? -0.66 -2.006 19.016 1 97.94 235 GLN B C 1
ATOM 3768 O O . GLN B 1 235 ? 0.388 -1.413 18.75 1 97.94 235 GLN B O 1
ATOM 3773 N N . THR B 1 236 ? -0.805 -3.314 19.172 1 97.69 236 THR B N 1
ATOM 3774 C CA . THR B 1 236 ? 0.356 -4.18 18.984 1 97.69 236 THR B CA 1
ATOM 3775 C C . THR B 1 236 ? 0.888 -4.082 17.562 1 97.69 236 THR B C 1
ATOM 3777 O O . THR B 1 236 ? 2.098 -3.973 17.359 1 97.69 236 THR B O 1
ATOM 3780 N N . LEU B 1 237 ? -0.025 -4.133 16.641 1 97.88 237 LEU B N 1
ATOM 3781 C CA . LEU B 1 237 ? 0.351 -4.031 15.234 1 97.88 237 LEU B CA 1
ATOM 3782 C C . LEU B 1 237 ? 1.024 -2.695 14.945 1 97.88 237 LEU B C 1
ATOM 3784 O O . LEU B 1 237 ? 2.064 -2.65 14.289 1 97.88 237 LEU B O 1
ATOM 3788 N N . TYR B 1 238 ? 0.417 -1.568 15.438 1 98.31 238 TYR B N 1
ATOM 3789 C CA . TYR B 1 238 ? 0.974 -0.231 15.273 1 98.31 238 TYR B CA 1
ATOM 3790 C C . TYR B 1 238 ? 2.396 -0.16 15.812 1 98.31 238 TYR B C 1
ATOM 3792 O O . TYR B 1 238 ? 3.289 0.386 15.164 1 98.31 238 TYR B O 1
ATOM 3800 N N . GLN B 1 239 ? 2.6 -0.721 16.953 1 97.31 239 GLN B N 1
ATOM 3801 C CA . GLN B 1 239 ? 3.904 -0.675 17.609 1 97.31 239 GLN B CA 1
ATOM 3802 C C . GLN B 1 239 ? 4.941 -1.471 16.812 1 97.31 239 GLN B C 1
ATOM 3804 O O . GLN B 1 239 ? 6.066 -1.011 16.625 1 97.31 239 GLN B O 1
ATOM 3809 N N . LEU B 1 240 ? 4.582 -2.635 16.422 1 97.56 240 LEU B N 1
ATOM 3810 C CA . LEU B 1 240 ? 5.504 -3.49 15.688 1 97.56 240 LEU B CA 1
ATOM 3811 C C . LEU B 1 240 ? 5.898 -2.85 14.359 1 97.56 240 LEU B C 1
ATOM 3813 O O . LEU B 1 240 ? 7.07 -2.861 13.984 1 97.56 240 LEU B O 1
ATOM 3817 N N . LEU B 1 241 ? 4.918 -2.336 13.609 1 98.31 241 LEU B N 1
ATOM 3818 C CA . LEU B 1 241 ? 5.195 -1.686 12.328 1 98.31 241 LEU B CA 1
ATOM 3819 C C . LEU B 1 241 ? 6.043 -0.435 12.531 1 98.31 241 LEU B C 1
ATOM 3821 O O . LEU B 1 241 ? 6.961 -0.17 11.75 1 98.31 241 LEU B O 1
ATOM 3825 N N . SER B 1 242 ? 5.711 0.374 13.594 1 97.62 242 SER B N 1
ATOM 3826 C CA . SER B 1 242 ? 6.523 1.548 13.898 1 97.62 242 SER B CA 1
ATOM 3827 C C . SER B 1 242 ? 7.969 1.16 14.195 1 97.62 242 SER B C 1
ATOM 3829 O O . SER B 1 242 ? 8.898 1.816 13.719 1 97.62 242 SER B O 1
ATOM 3831 N N . GLU B 1 243 ? 8.148 0.105 14.977 1 96.75 243 GLU B N 1
ATOM 3832 C CA . GLU B 1 243 ? 9.492 -0.392 15.266 1 96.75 243 GLU B CA 1
ATOM 3833 C C . GLU B 1 243 ? 10.219 -0.789 13.984 1 96.75 243 GLU B C 1
ATOM 3835 O O . GLU B 1 243 ? 11.414 -0.519 13.844 1 96.75 243 GLU B O 1
ATOM 3840 N N . GLY B 1 244 ? 9.531 -1.504 13.133 1 96.94 244 GLY B N 1
ATOM 3841 C CA . GLY B 1 244 ? 10.102 -1.861 11.844 1 96.94 244 GLY B CA 1
ATOM 3842 C C . GLY B 1 244 ? 10.586 -0.66 11.055 1 96.94 244 GLY B C 1
ATOM 3843 O O . GLY B 1 244 ? 11.703 -0.662 10.531 1 96.94 244 GLY B O 1
ATOM 3844 N N . VAL B 1 245 ? 9.734 0.377 10.961 1 96.75 245 VAL B N 1
ATOM 3845 C CA . VAL B 1 245 ? 10.07 1.597 10.234 1 96.75 245 VAL B CA 1
ATOM 3846 C C . VAL B 1 245 ? 11.32 2.232 10.844 1 96.75 245 VAL B C 1
ATOM 3848 O O . VAL B 1 245 ? 12.211 2.682 10.125 1 96.75 245 VAL B O 1
ATOM 3851 N N . MET B 1 246 ? 11.406 2.268 12.156 1 94.75 246 MET B N 1
ATOM 3852 C CA . MET B 1 246 ? 12.523 2.891 12.867 1 94.75 246 MET B CA 1
ATOM 3853 C C . MET B 1 246 ? 13.828 2.156 12.578 1 94.75 246 MET B C 1
ATOM 3855 O O . MET B 1 246 ? 14.906 2.76 12.602 1 94.75 246 MET B O 1
ATOM 3859 N N . LYS B 1 247 ? 13.789 0.916 12.234 1 93.25 247 LYS B N 1
ATOM 3860 C CA . LYS B 1 247 ? 14.977 0.086 12.07 1 93.25 247 LYS B CA 1
ATOM 3861 C C . LYS B 1 247 ? 15.375 -0.011 10.602 1 93.25 247 LYS B C 1
ATOM 3863 O O . LYS B 1 247 ? 16.359 -0.673 10.258 1 93.25 247 LYS B O 1
ATOM 3868 N N . MET B 1 248 ? 14.547 0.559 9.695 1 92.62 248 MET B N 1
ATOM 3869 C CA . MET B 1 248 ? 14.883 0.502 8.273 1 92.62 248 MET B CA 1
ATOM 3870 C C . MET B 1 248 ? 16.281 1.035 8.016 1 92.62 248 MET B C 1
ATOM 3872 O O . MET B 1 248 ? 16.703 2.01 8.641 1 92.62 248 MET B O 1
ATOM 3876 N N . ASP B 1 249 ? 17.031 0.44 7.199 1 76.88 249 ASP B N 1
ATOM 3877 C CA . ASP B 1 249 ? 18.328 0.927 6.742 1 76.88 249 ASP B CA 1
ATOM 3878 C C . ASP B 1 249 ? 18.172 2.027 5.695 1 76.88 249 ASP B C 1
ATOM 3880 O O . ASP B 1 249 ? 17.484 1.833 4.684 1 76.88 249 ASP B O 1
ATOM 3884 N N . LYS B 1 250 ? 18.312 3.242 6.023 1 61.91 250 LYS B N 1
ATOM 3885 C CA . LYS B 1 250 ? 18.172 4.34 5.074 1 61.91 250 LYS B CA 1
ATOM 3886 C C . LYS B 1 250 ? 19.344 4.387 4.102 1 61.91 250 LYS B C 1
ATOM 3888 O O . LYS B 1 250 ? 19.359 5.18 3.158 1 61.91 250 LYS B O 1
ATOM 3893 N N . ASN B 1 251 ? 20.516 3.473 4.137 1 51.91 251 ASN B N 1
ATOM 3894 C CA . ASN B 1 251 ? 21.734 3.484 3.342 1 51.91 251 ASN B CA 1
ATOM 3895 C C . ASN B 1 251 ? 21.688 2.453 2.219 1 51.91 251 ASN B C 1
ATOM 3897 O O . ASN B 1 251 ? 21.172 1.354 2.404 1 51.91 251 ASN B O 1
#

Sequence (502 aa):
MIGSGNVSTHLAAALKNAGHRIVQVYSPNMGHASLLAYHVGAEATDDISLIMADTDLFIIAVKDDAIEAVAKQLVLHERLIVHTSGATELQVLMQATANAGVFYPLQTFSKDKELDFRTVPLCIEGANEAITKQLIELGQTISNNIYRVDSAQRKILHLSAVFACNFPNYLYYVAQKILAQHQLDFNLLRPLIMETAVKVQQQFPAVVQTGPAVRNDRQTIAAHLQLLDDNVFLQTLYQLLSEGVMKMDKNMIGSGNVSTHLAAALKNAGHRIVQVYSPNMGHASLLAYHVGAEATDDISLIMADTDLFIIAVKDDAIEAVAKQLVLHERLIVHTSGATELQVLMQATANAGVFYPLQTFSKDKELDFRTVPLCIEGANEAITKQLIELGQTISNNIYRVDSAQRKILHLSAVFACNFPNYLYYVAQKILAQHQLDFNLLRPLIMETAVKVQQQFPAVVQTGPAVRNDRQTIAAHLQLLDDNVFLQTLYQLLSEGVMKMDKN

Radius of gyration: 26.51 Å; Cα contacts (8 Å, |Δi|>4): 867; chains: 2; bounding box: 44×82×54 Å

Solvent-accessible surface area (backbone atoms only — not comparable to full-atom values): 26421 Å² total; per-residue (Å²): 63,38,28,56,44,40,61,29,51,54,52,48,46,40,40,40,75,58,69,46,83,49,68,41,21,32,18,85,48,48,70,49,8,40,54,52,10,60,75,50,68,30,42,54,36,52,48,79,90,70,62,73,66,90,55,75,63,43,44,40,34,61,60,72,88,47,45,54,65,53,48,61,68,50,44,84,59,75,45,39,36,28,35,38,54,50,74,63,49,55,61,59,45,45,76,65,34,78,48,24,30,34,58,19,62,57,62,87,68,48,79,90,53,87,73,70,51,44,69,36,35,32,38,33,33,35,68,42,70,69,49,32,50,52,51,47,56,57,46,56,61,41,20,78,35,77,40,85,39,52,57,71,56,33,38,51,52,41,47,27,44,39,37,37,32,37,48,31,38,43,29,38,34,52,20,40,51,57,30,50,77,69,76,40,68,57,73,72,46,37,60,35,32,40,50,52,36,53,51,46,66,79,38,60,35,57,81,67,63,54,61,50,38,66,69,65,36,61,66,58,51,50,53,45,42,57,76,33,66,92,35,66,69,58,35,52,50,51,50,53,49,37,52,51,45,55,65,53,68,82,123,64,39,27,54,43,41,62,29,50,53,51,48,45,41,40,38,75,57,68,47,84,51,66,40,20,30,19,84,48,50,69,49,7,38,54,50,9,60,76,51,68,30,41,55,37,52,49,79,88,70,62,74,65,91,56,74,62,44,43,39,36,60,58,73,89,48,48,55,66,53,48,60,67,50,45,83,60,74,47,39,37,28,35,38,53,49,74,61,49,55,61,60,45,45,75,65,34,79,49,24,31,34,57,19,63,58,63,86,67,48,80,90,51,88,74,71,52,44,68,36,37,34,38,34,33,36,68,42,70,68,49,32,52,52,50,49,56,56,46,56,60,40,20,78,36,78,40,85,39,50,56,72,55,33,38,52,50,41,47,27,44,38,37,39,31,37,48,30,38,44,28,38,34,52,20,39,51,57,31,50,76,69,78,40,66,59,73,72,46,38,60,35,31,40,50,51,36,55,49,44,66,80,37,61,35,59,81,67,62,53,62,51,38,66,69,65,35,61,67,59,51,52,53,46,45,58,75,33,66,93,35,66,69,58,36,51,49,52,50,53,50,37,52,51,45,54,64,54,68,82,122